Protein AF-A0A4Y9ZHH4-F1 (afdb_monomer_lite)

Foldseek 3Di:
DDDDPDDPDPPPFPDPPPLVVLQVVQDDPPVVLVVLLVVQFVQEAEADPLLCVLLVLVLLLVLDDPVNLVVLCVVLVVLVVQLLVLLVVCVVDVVCFVVSQVVNLVSVQVSLLVLLVVQQVVVVVDVSVFFHFQKGKAAWDFADVPVLVQEGNQHRDTARIFIFRQGHPPDPRGDPPNLVRYLQGTLAGEHETAYQCQDQAHPPDDPRRGGPQQSSRLLSFLSSLQGHPQFAWHKYWYYHNQKIWIWIQHQSHIYIHHIDGCNVPVSSVSSVSRSSRTPDSVSRGHDPQKDWDDQVLLCVAQVDNDTKMWGADFAPGRDWIKIFHHRWNHFDSDSYAWRKTKTWIFTCPPSYTDPAIKIKIKTWDKPLADAPQLVLVLQPDDALQAKHFDHKDFDWDADPNDIDGDWPCVSSVHDDDVPDITTTIIMTIIDDDFAQLVVDSDPVLNLQQVQSAVVVQVSCVVQVKHQLDDDSRQKTADPDCVVSVTGIHGDDSRLIDDDLQRFRFHFDWDRWDFDADPVRHGPDTDDIDTDGDTDSGGRDHDDRDDPDADDDWDKAKFFDDDDDDDDDDDDDDDDDDDDDDDDDDDDPDDDPPPPPDDARIAIEIEALALNRLLVQLVCQVPHPHQYEYEHQAQDRDDDDFWDWAWPVNVVSCVVSPLVVLCVVVVQDDKDQAWDFADWDWDPPDPVPTDTPDTDTDSTHTRGGHRRSSSVSSVVSRHPSYHYHYSWHFDDWDQDPVRGIDTDTD

Structure (mmCIF, N/CA/C/O backbone):
data_AF-A0A4Y9ZHH4-F1
#
_entry.id   AF-A0A4Y9ZHH4-F1
#
loop_
_atom_site.group_PDB
_atom_site.id
_atom_site.type_symbol
_atom_site.label_atom_id
_atom_site.label_alt_id
_atom_site.label_comp_id
_atom_site.label_asym_id
_atom_site.label_entity_id
_atom_site.label_seq_id
_atom_site.pdbx_PDB_ins_code
_atom_site.Cartn_x
_atom_site.Cartn_y
_atom_site.Cartn_z
_atom_site.occupancy
_atom_site.B_iso_or_equiv
_atom_site.auth_seq_id
_atom_site.auth_comp_id
_atom_site.auth_asym_id
_atom_site.auth_atom_id
_atom_site.pdbx_PDB_model_num
ATOM 1 N N . MET A 1 1 ? 32.909 37.718 -9.766 1.00 30.28 1 MET A N 1
ATOM 2 C CA . MET A 1 1 ? 33.034 36.657 -10.784 1.00 30.28 1 MET A CA 1
ATOM 3 C C . MET A 1 1 ? 32.295 35.449 -10.240 1.00 30.28 1 MET A C 1
ATOM 5 O O . MET A 1 1 ? 32.856 34.725 -9.433 1.00 30.28 1 MET A O 1
ATOM 9 N N . SER A 1 2 ? 31.000 35.364 -10.558 1.00 23.55 2 SER A N 1
ATOM 10 C CA . SER A 1 2 ? 30.135 34.226 -10.229 1.00 23.55 2 SER A CA 1
ATOM 11 C C . SER A 1 2 ? 30.261 33.208 -11.357 1.00 23.55 2 SER A C 1
ATOM 13 O O . SER A 1 2 ? 30.200 33.602 -12.522 1.00 23.55 2 SER A O 1
ATOM 15 N N . THR A 1 3 ? 30.477 31.942 -11.026 1.00 24.42 3 THR A N 1
ATOM 16 C CA . THR A 1 3 ? 30.508 30.823 -11.974 1.00 24.42 3 THR A CA 1
ATOM 17 C C . THR A 1 3 ? 29.400 29.851 -11.594 1.00 24.42 3 THR A C 1
ATOM 19 O O . THR A 1 3 ? 29.666 28.795 -11.025 1.00 24.42 3 THR A O 1
ATOM 22 N N . ASP A 1 4 ? 28.160 30.237 -11.882 1.00 25.50 4 ASP A N 1
ATOM 23 C CA . ASP A 1 4 ? 27.038 29.303 -11.927 1.00 25.50 4 ASP A CA 1
ATOM 24 C C . ASP A 1 4 ? 27.043 28.597 -13.294 1.00 25.50 4 ASP A C 1
ATOM 26 O O . ASP A 1 4 ? 27.224 29.261 -14.323 1.00 25.50 4 ASP A O 1
ATOM 30 N N . PRO A 1 5 ? 26.874 27.265 -13.352 1.00 24.97 5 PRO A N 1
ATOM 31 C CA . PRO A 1 5 ? 26.697 26.564 -14.616 1.00 24.97 5 PRO A CA 1
ATOM 32 C C . PRO A 1 5 ? 25.355 26.961 -15.261 1.00 24.97 5 PRO A C 1
ATOM 34 O O . PRO A 1 5 ? 24.383 27.245 -14.557 1.00 24.97 5 PRO A O 1
ATOM 37 N N . PRO A 1 6 ? 25.273 26.995 -16.603 1.00 24.03 6 PRO A N 1
ATOM 38 C CA . PRO A 1 6 ? 24.082 27.446 -17.305 1.00 24.03 6 PRO A CA 1
ATOM 39 C C . PRO A 1 6 ? 22.904 26.507 -17.031 1.00 24.03 6 PRO A C 1
ATOM 41 O O . PRO A 1 6 ? 22.976 25.301 -17.259 1.00 24.03 6 PRO A O 1
ATOM 44 N N . ASN A 1 7 ? 21.813 27.109 -16.562 1.00 26.72 7 ASN A N 1
ATOM 45 C CA . ASN A 1 7 ? 20.489 26.518 -16.431 1.00 26.72 7 ASN A CA 1
ATOM 46 C C . ASN A 1 7 ? 20.107 25.823 -17.759 1.00 26.72 7 ASN A C 1
ATOM 48 O O . ASN A 1 7 ? 19.982 26.520 -18.774 1.00 26.72 7 ASN A O 1
ATOM 52 N N . PRO A 1 8 ? 19.962 24.483 -17.817 1.00 26.03 8 PRO A N 1
ATOM 53 C CA . PRO A 1 8 ? 19.478 23.829 -19.020 1.00 26.03 8 PRO A CA 1
ATOM 54 C C . PRO A 1 8 ? 18.029 24.270 -19.203 1.00 26.03 8 PRO A C 1
ATOM 56 O O . PRO A 1 8 ? 17.171 23.993 -18.367 1.00 26.03 8 PRO A O 1
ATOM 59 N N . GLY A 1 9 ? 17.800 25.042 -20.266 1.00 25.14 9 GLY A N 1
ATOM 60 C CA . GLY A 1 9 ? 16.533 25.696 -20.547 1.00 25.14 9 GLY A CA 1
ATOM 61 C C . GLY A 1 9 ? 15.337 24.767 -20.371 1.00 25.14 9 GLY A C 1
ATOM 62 O O . GLY A 1 9 ? 15.388 23.576 -20.682 1.00 25.14 9 GLY A O 1
ATOM 63 N N . SER A 1 10 ? 14.246 25.357 -19.891 1.00 27.70 10 SER A N 1
ATOM 64 C CA . SER A 1 10 ? 12.903 24.796 -19.866 1.00 27.70 10 SER A CA 1
ATOM 65 C C . SER A 1 10 ? 12.442 24.442 -21.284 1.00 27.70 10 SER A C 1
ATOM 67 O O . SER A 1 10 ? 11.620 25.127 -21.889 1.00 27.70 10 SER 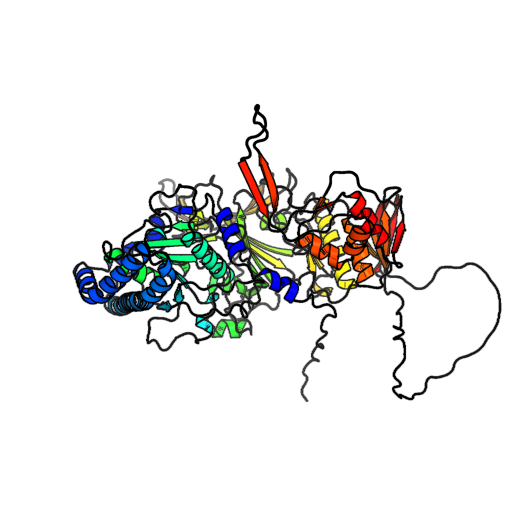A O 1
ATOM 69 N N . HIS A 1 11 ? 12.956 23.340 -21.824 1.00 26.84 11 HIS A N 1
ATOM 70 C CA . HIS A 1 11 ? 12.350 22.648 -22.946 1.00 26.84 11 HIS A CA 1
ATOM 71 C C . HIS A 1 11 ? 11.070 21.995 -22.431 1.00 26.84 11 HIS A C 1
ATOM 73 O O . HIS A 1 11 ? 11.051 20.860 -21.960 1.00 26.84 11 HIS A O 1
ATOM 79 N N . VAL A 1 12 ? 9.982 22.760 -22.490 1.00 25.83 12 VAL A N 1
ATOM 80 C CA . VAL A 1 12 ? 8.628 22.220 -22.430 1.00 25.83 12 VAL A CA 1
ATOM 81 C C . VAL A 1 12 ? 8.519 21.209 -23.572 1.00 25.83 12 VAL A C 1
ATOM 83 O O . VAL A 1 12 ? 8.657 21.582 -24.737 1.00 25.83 12 VAL A O 1
ATOM 86 N N . SER A 1 13 ? 8.329 19.928 -23.240 1.00 28.89 13 SER A N 1
ATOM 87 C CA . SER A 1 13 ? 8.028 18.894 -24.234 1.00 28.89 13 SER A CA 1
ATOM 88 C C . SER A 1 13 ? 6.865 19.381 -25.112 1.00 28.89 13 SER A C 1
ATOM 90 O O . SER A 1 13 ? 5.843 19.803 -24.562 1.00 28.89 13 SER A O 1
ATOM 92 N N . PRO A 1 14 ? 6.964 19.326 -26.454 1.00 27.44 14 PRO A N 1
ATOM 93 C CA . PRO A 1 14 ? 5.899 19.778 -27.351 1.00 27.44 14 PRO A CA 1
ATOM 94 C C . PRO A 1 14 ? 4.623 18.922 -27.259 1.00 27.44 14 PRO A C 1
ATOM 96 O O . PRO A 1 14 ? 3.661 19.166 -27.983 1.00 27.44 14 PRO A O 1
ATOM 99 N N . ARG A 1 15 ? 4.594 17.911 -26.383 1.00 40.09 15 ARG A N 1
ATOM 100 C CA . ARG A 1 15 ? 3.474 16.992 -26.201 1.00 40.09 15 ARG A CA 1
ATOM 101 C C . ARG A 1 15 ? 3.323 16.608 -24.728 1.00 40.09 15 ARG A C 1
ATOM 103 O O . ARG A 1 15 ? 3.425 15.436 -24.377 1.00 40.09 15 ARG A O 1
ATOM 110 N N . LYS A 1 16 ? 3.036 17.583 -23.854 1.00 29.62 16 LYS A N 1
ATOM 111 C CA . LYS A 1 16 ? 2.330 17.259 -22.604 1.00 29.62 16 LYS A CA 1
ATOM 112 C C . LYS A 1 16 ? 1.023 16.585 -23.016 1.00 29.62 16 LYS A C 1
ATOM 114 O O . LYS A 1 16 ? 0.115 17.256 -23.501 1.00 29.62 16 LYS A O 1
ATOM 119 N N . ILE A 1 17 ? 0.939 15.264 -22.857 1.00 30.27 17 ILE A N 1
ATOM 120 C CA . ILE A 1 17 ? -0.355 14.592 -22.742 1.00 30.27 17 ILE A CA 1
ATOM 121 C C . ILE A 1 17 ? -1.123 15.423 -21.722 1.00 30.27 17 ILE A C 1
ATOM 123 O O . ILE A 1 17 ? -0.616 15.656 -20.624 1.00 30.27 17 ILE A O 1
ATOM 127 N N . TYR A 1 18 ? -2.269 15.968 -22.136 1.00 30.02 18 TYR A N 1
ATOM 128 C CA . TYR A 1 18 ? -3.149 16.718 -21.254 1.00 30.02 18 TYR A CA 1
ATOM 129 C C . TYR A 1 18 ? -3.303 15.905 -19.972 1.00 30.02 18 TYR A C 1
ATOM 131 O O . TYR A 1 18 ? -3.883 14.821 -19.988 1.00 30.02 18 TYR A O 1
ATOM 139 N N . GLN A 1 19 ? -2.759 16.429 -18.876 1.00 32.31 19 GLN A N 1
ATOM 140 C CA . GLN A 1 19 ? -2.901 15.865 -17.537 1.00 32.31 19 GLN A CA 1
ATOM 141 C C . GLN A 1 19 ? -4.398 15.657 -17.216 1.00 32.31 19 GLN A C 1
ATOM 143 O O . GLN A 1 19 ? -4.768 14.641 -16.637 1.00 32.31 19 GLN A O 1
ATOM 148 N N . GLY A 1 20 ? -5.265 16.488 -17.815 1.00 27.55 20 GLY A N 1
ATOM 149 C CA . GLY A 1 20 ? -6.724 16.353 -17.854 1.00 27.55 20 GLY A CA 1
ATOM 150 C C . GLY A 1 20 ? -7.288 15.012 -18.358 1.00 27.55 20 GLY A C 1
ATOM 151 O O . GLY A 1 20 ? -8.354 14.598 -17.915 1.00 27.55 20 GLY A O 1
ATOM 152 N N . ALA A 1 21 ? -6.599 14.283 -19.246 1.00 28.25 21 ALA A N 1
ATOM 153 C CA . ALA A 1 21 ? -7.062 12.967 -19.713 1.00 28.25 21 ALA A CA 1
ATOM 154 C C . ALA A 1 21 ? -6.815 11.846 -18.681 1.00 28.25 21 ALA A C 1
ATOM 156 O O . ALA A 1 21 ? -7.507 10.830 -18.703 1.00 28.25 21 ALA A O 1
ATOM 157 N N . LEU A 1 22 ? -5.853 12.040 -17.769 1.00 32.28 22 LEU A N 1
ATOM 158 C CA . LEU A 1 22 ? -5.607 11.167 -16.615 1.00 32.28 22 LEU A CA 1
ATOM 159 C C . LEU A 1 22 ? -6.362 11.644 -15.359 1.00 32.28 22 LEU A C 1
ATOM 161 O O . LEU A 1 22 ? -6.731 10.818 -14.532 1.00 32.28 22 LEU A O 1
ATOM 165 N N . GLU A 1 23 ? -6.646 12.942 -15.235 1.00 30.28 23 GLU A N 1
ATOM 166 C CA . GLU A 1 23 ? -7.457 13.527 -14.152 1.00 30.28 23 GLU A CA 1
ATOM 167 C C . GLU A 1 23 ? -8.949 13.166 -14.273 1.00 30.28 23 GLU A C 1
ATOM 169 O O . GLU A 1 23 ? -9.602 12.905 -13.265 1.00 30.28 23 GLU A O 1
ATOM 174 N N . ASN A 1 24 ? -9.478 13.008 -15.494 1.00 29.25 24 ASN A N 1
ATOM 175 C CA . ASN A 1 24 ? -10.850 12.524 -15.719 1.00 29.25 24 ASN A CA 1
ATOM 176 C C . ASN A 1 24 ? -11.088 11.061 -15.280 1.00 29.25 24 ASN A C 1
ATOM 178 O O . ASN A 1 24 ? -12.217 10.582 -15.349 1.00 29.25 24 ASN A O 1
ATOM 182 N N . LEU A 1 25 ? -10.054 10.340 -14.823 1.00 36.47 25 LEU A N 1
ATOM 183 C CA . LEU A 1 25 ? -10.167 8.969 -14.309 1.00 36.47 25 LEU A CA 1
ATOM 184 C C . LEU A 1 25 ? -10.490 8.900 -12.805 1.00 36.47 25 LEU A C 1
ATOM 186 O O . LEU A 1 25 ? -10.762 7.805 -12.313 1.00 36.47 25 LEU A O 1
ATOM 190 N N . SER A 1 26 ? -10.452 10.015 -12.059 1.00 41.28 26 SER A N 1
ATOM 191 C CA . SER A 1 26 ? -10.557 9.991 -10.587 1.00 41.28 26 SER A CA 1
ATOM 192 C C . SER A 1 26 ? -11.867 10.518 -9.996 1.00 41.28 26 SER A C 1
ATOM 194 O O . SER A 1 26 ? -11.966 10.632 -8.773 1.00 41.28 26 SER A O 1
ATOM 196 N N . SER A 1 27 ? -12.876 10.830 -10.813 1.00 38.75 27 SER A N 1
ATOM 197 C CA . SER A 1 27 ? -14.091 11.509 -10.336 1.00 38.75 27 SER A CA 1
ATOM 198 C C . SER A 1 27 ? -15.207 10.587 -9.829 1.00 38.75 27 SER A C 1
ATOM 200 O O . SER A 1 27 ? -16.085 11.071 -9.118 1.00 38.75 27 SER A O 1
ATOM 202 N N . ASP A 1 28 ? -15.181 9.276 -10.109 1.00 48.75 28 ASP A N 1
ATOM 203 C CA . ASP A 1 28 ? -16.240 8.360 -9.654 1.00 48.75 28 ASP A CA 1
ATOM 204 C C . ASP A 1 28 ? -15.792 7.468 -8.481 1.00 48.75 28 ASP A C 1
ATOM 206 O O . ASP A 1 28 ? -15.340 6.326 -8.630 1.00 48.75 28 ASP A O 1
ATOM 210 N N . HIS A 1 29 ? -15.910 8.003 -7.264 1.00 56.22 29 HIS A N 1
ATOM 211 C CA . HIS A 1 29 ? -15.656 7.254 -6.027 1.00 56.22 29 HIS A CA 1
ATOM 212 C C . HIS A 1 29 ? -16.572 6.031 -5.868 1.00 56.22 29 HIS A C 1
ATOM 214 O O . HIS A 1 29 ? -16.161 5.036 -5.264 1.00 56.22 29 HIS A O 1
ATOM 220 N N . ASN A 1 30 ? -17.781 6.057 -6.434 1.00 52.09 30 ASN A N 1
ATOM 221 C CA . ASN A 1 30 ? -18.736 4.960 -6.292 1.00 52.09 30 ASN A CA 1
ATOM 222 C C . ASN A 1 30 ? -18.316 3.745 -7.128 1.00 52.09 30 ASN A C 1
ATOM 224 O O . ASN A 1 30 ? -18.368 2.615 -6.631 1.00 52.09 30 ASN A O 1
ATOM 228 N N . ALA A 1 31 ? -17.804 3.967 -8.342 1.00 52.53 31 ALA A N 1
ATOM 229 C CA . ALA A 1 31 ? -17.237 2.905 -9.175 1.00 52.53 31 ALA A CA 1
ATOM 230 C C . ALA A 1 31 ? -16.060 2.190 -8.479 1.00 52.53 31 ALA A C 1
ATOM 232 O O . ALA A 1 31 ? -15.993 0.956 -8.461 1.00 52.53 31 ALA A O 1
ATOM 233 N N . ASN A 1 32 ? -15.179 2.950 -7.816 1.00 63.38 32 ASN A N 1
ATOM 234 C CA . ASN A 1 32 ? -14.048 2.400 -7.060 1.00 63.38 32 ASN A CA 1
ATOM 235 C C . ASN A 1 32 ? -14.492 1.537 -5.868 1.00 63.38 32 ASN A C 1
ATOM 237 O O . ASN A 1 32 ? -13.944 0.454 -5.651 1.00 63.38 32 ASN A O 1
ATOM 241 N N . ARG A 1 33 ? -15.505 1.976 -5.110 1.00 74.38 33 ARG A N 1
ATOM 242 C CA . ARG A 1 33 ? -16.043 1.209 -3.973 1.00 74.38 33 ARG A CA 1
ATOM 243 C C . ARG A 1 33 ? -16.754 -0.066 -4.420 1.00 74.38 33 ARG A C 1
ATOM 245 O O . ARG A 1 33 ? -16.603 -1.095 -3.765 1.00 74.38 33 ARG A O 1
ATOM 252 N N . SER A 1 34 ? -17.461 -0.039 -5.550 1.00 69.62 34 SER A N 1
ATOM 253 C CA . SER A 1 34 ? -18.066 -1.247 -6.129 1.00 69.62 34 SER A CA 1
ATOM 254 C C . SER A 1 34 ? -17.007 -2.289 -6.494 1.00 69.62 34 SER A C 1
ATOM 256 O O . SER A 1 34 ? -17.155 -3.465 -6.164 1.00 69.62 34 SER A O 1
ATOM 258 N N . PHE A 1 35 ? -15.907 -1.865 -7.123 1.00 71.12 35 PHE A N 1
ATOM 259 C CA . PHE A 1 35 ? -14.796 -2.761 -7.446 1.00 71.12 35 PHE A CA 1
ATOM 260 C C . PHE A 1 35 ? -14.138 -3.329 -6.182 1.00 71.12 35 PHE A C 1
ATOM 262 O O . PHE A 1 35 ? -13.967 -4.543 -6.060 1.00 71.12 35 PHE A O 1
ATOM 269 N N . LEU A 1 36 ? -13.852 -2.471 -5.199 1.00 76.75 36 LEU A N 1
ATOM 270 C CA . LEU A 1 36 ? -13.248 -2.878 -3.932 1.00 76.75 36 LEU A CA 1
ATOM 271 C C . LEU A 1 36 ? -14.125 -3.883 -3.170 1.00 76.75 36 LEU A C 1
ATOM 273 O O . LEU A 1 36 ? -13.617 -4.852 -2.609 1.00 76.75 36 LEU A O 1
ATOM 277 N N . LYS A 1 37 ? -15.450 -3.704 -3.199 1.00 81.94 37 LYS A N 1
ATOM 278 C CA . LYS A 1 37 ? -16.419 -4.646 -2.623 1.00 81.94 37 LYS A CA 1
ATOM 279 C C . LYS A 1 37 ? -16.293 -6.041 -3.240 1.00 81.94 37 LYS A C 1
ATOM 281 O O . LYS A 1 37 ? -16.296 -7.028 -2.507 1.00 81.94 37 LYS A O 1
ATOM 286 N N . CYS A 1 38 ? -16.130 -6.131 -4.561 1.00 77.62 38 CYS A N 1
ATOM 287 C CA . CYS A 1 38 ? -15.872 -7.399 -5.244 1.00 77.62 38 CYS A CA 1
ATOM 288 C C . CYS A 1 38 ? -14.513 -7.995 -4.852 1.00 77.62 38 CYS A C 1
ATOM 290 O O . CYS A 1 38 ? -14.433 -9.188 -4.568 1.00 77.62 38 CYS A O 1
ATOM 292 N N . GLU A 1 39 ? -13.452 -7.185 -4.790 1.00 80.31 39 GLU A N 1
ATOM 293 C CA . GLU A 1 39 ? -12.111 -7.667 -4.436 1.00 80.31 39 GLU A CA 1
ATOM 294 C C . GLU A 1 39 ? -12.013 -8.217 -3.006 1.00 80.31 39 GLU A C 1
ATOM 296 O O . GLU A 1 39 ? -11.216 -9.132 -2.763 1.00 80.31 39 GLU A O 1
ATOM 301 N N . LEU A 1 40 ? -12.804 -7.661 -2.083 1.00 85.31 40 LEU A N 1
ATOM 302 C CA . LEU A 1 40 ? -12.892 -8.062 -0.676 1.00 85.31 40 LEU A CA 1
ATOM 303 C C . LEU A 1 40 ? -13.748 -9.311 -0.439 1.00 85.31 40 LEU A C 1
ATOM 305 O O . LEU A 1 40 ? -13.689 -9.884 0.651 1.00 85.31 40 LEU A O 1
ATOM 309 N N . SER A 1 41 ? -14.528 -9.751 -1.428 1.00 85.44 41 SER A N 1
ATOM 310 C CA . SER A 1 41 ? -15.342 -10.959 -1.299 1.00 85.44 41 SER A CA 1
ATOM 311 C C . SER A 1 41 ? -14.462 -12.167 -0.946 1.00 85.44 41 SER A C 1
ATOM 313 O O . SER A 1 41 ? -13.444 -12.429 -1.590 1.00 85.44 41 SER A O 1
ATOM 315 N N . GLY A 1 42 ? -14.820 -12.872 0.132 1.00 86.31 42 GLY A N 1
ATOM 316 C CA . GLY A 1 42 ? -14.047 -14.002 0.661 1.00 86.31 42 GLY A CA 1
ATOM 317 C C . GLY A 1 42 ? -12.725 -13.636 1.352 1.00 86.31 42 GLY A C 1
ATOM 318 O O . GLY A 1 42 ? -11.947 -14.534 1.663 1.00 86.31 42 GLY A O 1
ATOM 319 N N . LYS A 1 43 ? -12.450 -12.346 1.597 1.00 90.75 43 LYS A N 1
ATOM 320 C CA . LYS A 1 43 ? -11.204 -11.853 2.220 1.00 90.75 43 LYS A CA 1
ATOM 321 C C . LYS A 1 43 ? -11.435 -11.003 3.472 1.00 90.75 43 LYS A C 1
ATOM 323 O O . LYS A 1 43 ? -10.535 -10.283 3.904 1.00 90.75 43 LYS A O 1
ATOM 328 N N . VAL A 1 44 ? -12.628 -11.070 4.055 1.00 94.06 44 VAL A N 1
ATOM 329 C CA . VAL A 1 44 ? -12.939 -10.414 5.330 1.00 94.06 44 VAL A CA 1
ATOM 330 C C . VAL A 1 44 ? -13.095 -11.480 6.405 1.00 94.06 44 VAL A C 1
ATOM 332 O O . VAL A 1 44 ? -13.948 -12.359 6.299 1.00 94.06 44 VAL A O 1
ATOM 335 N N . LEU A 1 45 ? -12.249 -11.403 7.428 1.00 93.69 45 LEU A N 1
ATOM 336 C CA . LEU A 1 45 ? -12.335 -12.213 8.635 1.00 93.69 45 LEU A CA 1
ATOM 337 C C . LEU A 1 45 ? -13.015 -11.384 9.720 1.00 93.69 45 LEU A C 1
ATOM 339 O O . LEU A 1 45 ? -12.605 -10.259 10.001 1.00 93.69 45 LEU A O 1
ATOM 343 N N . TYR A 1 46 ? -14.065 -11.942 10.306 1.00 94.62 46 TYR A N 1
ATOM 344 C CA . TYR A 1 46 ? -14.839 -11.312 11.369 1.00 94.62 46 TYR A CA 1
ATOM 345 C C . TYR A 1 46 ? -14.534 -11.978 12.705 1.00 94.62 46 TYR A C 1
ATOM 347 O O . TYR A 1 46 ? -14.207 -13.163 12.740 1.00 94.62 46 TYR A O 1
ATOM 355 N N . ASP A 1 47 ? -14.749 -11.233 13.787 1.00 94.69 47 ASP A N 1
ATOM 356 C CA . ASP A 1 47 ? -14.756 -11.755 15.151 1.00 94.69 47 ASP A CA 1
ATOM 357 C C . ASP A 1 47 ? -13.393 -12.335 15.606 1.00 94.69 47 ASP A C 1
ATOM 359 O O . ASP A 1 47 ? -13.337 -13.256 16.421 1.00 94.69 47 ASP A O 1
ATOM 363 N N . ASP A 1 48 ? -12.275 -11.777 15.118 1.00 94.75 48 ASP A N 1
ATOM 364 C CA . ASP A 1 48 ? -10.921 -12.236 15.459 1.00 94.75 48 ASP A CA 1
ATOM 365 C C . ASP A 1 48 ? -10.291 -11.420 16.605 1.00 94.75 48 ASP A C 1
ATOM 367 O O . ASP A 1 48 ? -9.857 -10.273 16.452 1.00 94.75 48 ASP A O 1
ATOM 371 N N . GLY A 1 49 ? -10.200 -12.034 17.788 1.00 94.06 49 GLY A N 1
ATOM 372 C CA . GLY A 1 49 ? -9.598 -11.425 18.979 1.00 94.06 49 GLY A CA 1
ATOM 373 C C . GLY A 1 49 ? -8.090 -11.146 18.870 1.00 94.06 49 GLY A C 1
ATOM 374 O O . GLY A 1 49 ? -7.549 -10.380 19.675 1.00 94.06 49 GLY A O 1
ATOM 375 N N . GLN A 1 50 ? -7.385 -11.705 17.879 1.00 93.38 50 GLN A N 1
ATOM 376 C CA . GLN A 1 50 ? -5.965 -11.417 17.656 1.00 93.38 50 GLN A CA 1
ATOM 377 C C . GLN A 1 50 ? -5.720 -9.955 17.285 1.00 93.38 50 GLN A C 1
ATOM 379 O O . GLN A 1 50 ? -4.640 -9.443 17.582 1.00 93.38 50 GLN A O 1
ATOM 384 N N . VAL A 1 51 ? -6.724 -9.246 16.752 1.00 96.44 51 VAL A N 1
ATOM 385 C CA . VAL A 1 51 ? -6.658 -7.794 16.520 1.00 96.44 51 VAL A CA 1
ATOM 386 C C . VAL A 1 51 ? -6.334 -7.047 17.820 1.00 96.44 51 VAL A C 1
ATOM 388 O O . VAL A 1 51 ? -5.412 -6.229 17.862 1.00 96.44 51 VAL A O 1
ATOM 391 N N . PHE A 1 52 ? -7.014 -7.375 18.921 1.00 96.88 52 PHE A N 1
ATOM 392 C CA . PHE A 1 52 ? -6.752 -6.760 20.225 1.00 96.88 52 PHE A CA 1
ATOM 393 C C . PHE A 1 52 ? -5.377 -7.135 20.780 1.00 96.88 52 PHE A C 1
ATOM 395 O O . PHE A 1 52 ? -4.671 -6.285 21.326 1.00 96.88 52 PHE A O 1
ATOM 402 N N . THR A 1 53 ? -4.955 -8.385 20.591 1.00 93.38 53 THR A N 1
ATOM 403 C CA . THR A 1 53 ? -3.621 -8.858 20.988 1.00 93.38 53 THR A CA 1
ATOM 404 C C . THR A 1 53 ? -2.511 -8.152 20.203 1.00 93.38 53 THR A C 1
ATOM 406 O O . THR A 1 53 ? -1.492 -7.755 20.781 1.00 93.38 53 THR A O 1
ATOM 409 N N . ARG A 1 54 ? -2.704 -7.940 18.893 1.00 92.56 54 ARG A N 1
ATOM 410 C CA . ARG A 1 54 ? -1.781 -7.220 18.003 1.00 92.56 54 ARG A CA 1
ATOM 411 C C . ARG A 1 54 ? -1.553 -5.794 18.476 1.00 92.56 54 ARG A C 1
ATOM 413 O O . ARG A 1 54 ? -0.405 -5.352 18.510 1.00 92.56 54 ARG A O 1
ATOM 420 N N . LEU A 1 55 ? -2.636 -5.138 18.876 1.00 95.69 55 LEU A N 1
ATOM 421 C CA . LEU A 1 55 ? -2.661 -3.776 19.393 1.00 95.69 55 LEU A CA 1
ATOM 422 C C . LEU A 1 55 ? -2.395 -3.714 20.905 1.00 95.69 55 LEU A C 1
ATOM 424 O O . LEU A 1 55 ? -2.454 -2.651 21.493 1.00 95.69 55 LEU A O 1
ATOM 428 N N . LYS A 1 56 ? -2.065 -4.831 21.568 1.00 95.25 56 LYS A N 1
ATOM 429 C CA . LYS A 1 56 ? -1.746 -4.874 23.009 1.00 95.25 56 LYS A CA 1
ATOM 430 C C . LYS A 1 56 ? -2.864 -4.334 23.915 1.00 95.25 56 LYS A C 1
ATOM 432 O O . LYS A 1 56 ? -2.594 -3.988 25.062 1.00 95.25 56 LYS A O 1
ATOM 437 N N . VAL A 1 57 ? -4.117 -4.329 23.458 1.00 96.56 57 VAL A N 1
ATOM 438 C CA . VAL A 1 57 ? -5.280 -3.834 24.219 1.00 96.56 57 VAL A CA 1
ATOM 439 C C . VAL A 1 57 ? -5.379 -4.456 25.623 1.00 96.56 57 VAL A C 1
ATOM 441 O O . VAL A 1 57 ? -5.594 -3.695 26.567 1.00 96.56 57 VAL A O 1
ATOM 444 N N . PRO A 1 58 ? -5.127 -5.770 25.839 1.00 95.25 58 PRO A N 1
ATOM 445 C CA . PRO A 1 58 ? -5.140 -6.348 27.186 1.00 95.25 58 PRO A CA 1
ATOM 446 C C . PRO A 1 58 ? -4.152 -5.697 28.167 1.00 95.25 58 PRO A C 1
ATOM 448 O O . PRO A 1 58 ? -4.469 -5.550 29.345 1.00 95.25 58 PRO A O 1
ATOM 451 N N . ALA A 1 59 ? -2.979 -5.259 27.694 1.00 92.44 59 ALA A N 1
ATOM 452 C CA . ALA A 1 59 ? -1.997 -4.581 28.541 1.00 92.44 59 ALA A CA 1
ATOM 453 C C . ALA A 1 59 ? -2.499 -3.201 28.992 1.00 92.44 59 ALA A C 1
ATOM 455 O O . ALA A 1 59 ? -2.317 -2.832 30.147 1.00 92.44 59 ALA A O 1
ATOM 456 N N . TYR A 1 60 ? -3.188 -2.464 28.114 1.00 92.75 60 TYR A N 1
ATOM 457 C CA . TYR A 1 60 ? -3.819 -1.190 28.473 1.00 92.75 60 TYR A CA 1
ATOM 458 C C . TYR A 1 60 ? -5.023 -1.402 29.400 1.00 92.75 60 TYR A C 1
ATOM 460 O O . TYR A 1 60 ? -5.184 -0.665 30.372 1.00 92.75 60 TYR A O 1
ATOM 468 N N . ALA A 1 61 ? -5.827 -2.442 29.171 1.00 93.31 61 ALA A N 1
ATOM 469 C CA . ALA A 1 61 ? -6.954 -2.790 30.037 1.00 93.31 61 ALA A CA 1
ATOM 470 C C . ALA A 1 61 ? -6.514 -3.143 31.469 1.00 93.31 61 ALA A C 1
ATOM 472 O O . ALA A 1 61 ? -7.216 -2.814 32.423 1.00 93.31 61 ALA A O 1
ATOM 473 N N . ALA A 1 62 ? -5.338 -3.758 31.632 1.00 91.06 62 ALA A N 1
ATOM 474 C CA . ALA A 1 62 ? -4.763 -4.084 32.937 1.00 91.06 62 ALA A CA 1
ATOM 475 C C . ALA A 1 62 ? -4.353 -2.847 33.762 1.00 91.06 62 ALA A C 1
ATOM 477 O O . ALA A 1 62 ? -4.175 -2.958 34.970 1.00 91.06 62 ALA A O 1
ATOM 478 N N . THR A 1 63 ? -4.231 -1.671 33.134 1.00 87.56 63 THR A N 1
ATOM 479 C CA 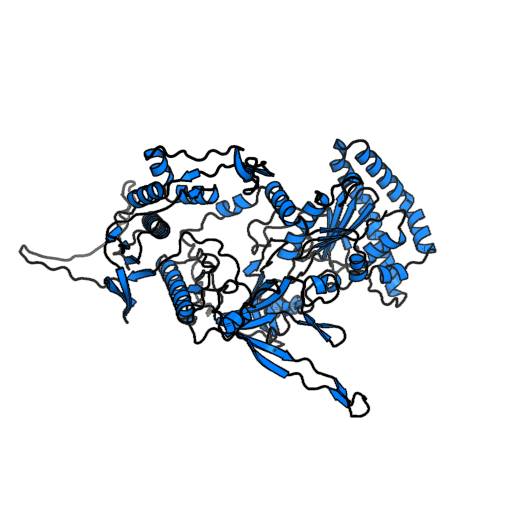. THR A 1 63 ? -3.951 -0.401 33.833 1.00 87.56 63 THR A CA 1
ATOM 480 C C . THR A 1 63 ? -5.208 0.295 34.364 1.00 87.56 63 THR A C 1
ATOM 482 O O . THR A 1 63 ? -5.107 1.350 34.984 1.00 87.56 63 THR A O 1
ATOM 485 N N . LEU A 1 64 ? -6.391 -0.264 34.092 1.00 90.25 64 LEU A N 1
ATOM 486 C CA . LEU A 1 64 ? -7.685 0.284 34.488 1.00 90.25 64 LEU A CA 1
ATOM 487 C C . LEU A 1 64 ? -8.244 -0.507 35.676 1.00 90.25 64 LEU A C 1
ATOM 489 O O . LEU A 1 64 ? -8.502 -1.710 35.558 1.00 90.25 64 LEU A O 1
ATOM 493 N N . ASP A 1 65 ? -8.475 0.174 36.795 1.00 88.81 65 ASP A N 1
ATOM 494 C CA . ASP A 1 65 ? -9.267 -0.363 37.901 1.00 88.81 65 ASP A CA 1
ATOM 495 C C . ASP A 1 65 ? -10.761 -0.049 37.724 1.00 88.81 65 ASP A C 1
ATOM 497 O O . ASP A 1 65 ? -11.164 0.773 36.895 1.00 88.81 65 ASP A O 1
ATOM 501 N N . ASP A 1 66 ? -11.599 -0.754 38.482 1.00 91.56 66 ASP A N 1
ATOM 502 C CA . ASP A 1 66 ? -13.051 -0.635 38.348 1.00 91.56 66 ASP A CA 1
ATOM 503 C C . ASP A 1 66 ? -13.559 0.722 38.861 1.00 91.56 66 ASP A C 1
ATOM 505 O O . ASP A 1 66 ? -14.550 1.236 38.349 1.00 91.56 66 ASP A O 1
ATOM 509 N N . ALA A 1 67 ? -12.852 1.348 39.811 1.00 92.06 67 ALA A N 1
ATOM 510 C CA . ALA A 1 67 ? -13.202 2.670 40.326 1.00 92.06 67 ALA A CA 1
ATOM 511 C C . ALA A 1 67 ? -13.048 3.753 39.248 1.00 92.06 67 ALA A C 1
ATOM 513 O O . ALA A 1 67 ? -13.935 4.588 39.082 1.00 92.06 67 ALA A O 1
ATOM 514 N N . TYR A 1 68 ? -11.968 3.709 38.466 1.00 91.12 68 TYR A N 1
ATOM 515 C CA . TYR A 1 68 ? -11.760 4.593 37.324 1.00 91.12 68 TYR A CA 1
ATOM 516 C C . TYR A 1 68 ? -12.861 4.417 36.277 1.00 91.12 68 TYR A C 1
ATOM 518 O O . TYR A 1 68 ? -13.405 5.402 35.784 1.00 91.12 68 TYR A O 1
ATOM 526 N N . VAL A 1 69 ? -13.218 3.169 35.956 1.00 93.69 69 VAL A N 1
ATOM 527 C CA . VAL A 1 69 ? -14.267 2.867 34.969 1.00 93.69 69 VAL A CA 1
ATOM 528 C C . VAL A 1 69 ? -15.632 3.388 35.433 1.00 93.69 69 VAL A C 1
ATOM 530 O O . VAL A 1 69 ? -16.354 3.980 34.631 1.00 93.69 69 VAL A O 1
ATOM 533 N N . ILE A 1 70 ? -15.969 3.221 36.716 1.00 94.62 70 ILE A N 1
ATOM 534 C CA . ILE A 1 70 ? -17.210 3.746 37.308 1.00 94.62 70 ILE A CA 1
ATOM 535 C C . ILE A 1 70 ? -17.228 5.276 37.251 1.00 94.62 70 ILE A C 1
ATOM 537 O O . ILE A 1 70 ? -18.189 5.848 36.740 1.00 94.62 70 ILE A O 1
ATOM 541 N N . ASN A 1 71 ? -16.155 5.936 37.694 1.00 94.50 71 ASN A N 1
ATOM 542 C CA . ASN A 1 71 ? -16.067 7.398 37.675 1.00 94.50 71 ASN A CA 1
ATOM 543 C C . ASN A 1 71 ? -16.180 7.948 36.248 1.00 94.50 71 ASN A C 1
ATOM 545 O O . ASN A 1 71 ? -16.945 8.877 36.005 1.00 94.50 71 ASN A O 1
ATOM 549 N N . PHE A 1 72 ? -15.486 7.335 35.284 1.00 94.94 72 PHE A N 1
ATOM 550 C CA . PHE A 1 72 ? -15.598 7.704 33.874 1.00 94.94 72 PHE A CA 1
ATOM 551 C C . PHE A 1 72 ? -17.046 7.587 33.373 1.00 94.94 72 PHE A C 1
ATOM 553 O O . PHE A 1 72 ? -17.543 8.491 32.700 1.00 94.94 72 PHE A O 1
ATOM 560 N N . ALA A 1 73 ? -17.744 6.500 33.719 1.00 94.44 73 ALA A N 1
ATOM 561 C CA . ALA A 1 73 ? -19.134 6.284 33.321 1.00 94.44 73 ALA A CA 1
ATOM 562 C C . ALA A 1 73 ? -20.091 7.330 33.920 1.00 94.44 73 ALA A C 1
ATOM 564 O O . ALA A 1 73 ? -21.040 7.752 33.256 1.00 94.44 73 ALA A O 1
ATOM 565 N N . GLU A 1 74 ? -19.852 7.758 35.161 1.00 94.75 74 GLU A N 1
ATOM 566 C CA . GLU A 1 74 ? -20.639 8.802 35.821 1.00 94.75 74 GLU A CA 1
ATOM 567 C C . GLU A 1 74 ? -20.364 10.185 35.227 1.00 94.75 74 GLU A C 1
ATOM 569 O O . GLU A 1 74 ? -21.301 10.901 34.866 1.00 94.75 74 GLU A O 1
ATOM 574 N N . GLU A 1 75 ? -19.092 10.541 35.058 1.00 94.81 75 GLU A N 1
ATOM 575 C CA . GLU A 1 75 ? -18.665 11.837 34.534 1.00 94.81 75 GLU A CA 1
ATOM 576 C C . GLU A 1 75 ? -19.017 12.053 33.057 1.00 94.81 75 GLU A C 1
ATOM 578 O O . GLU A 1 75 ? -19.164 13.201 32.625 1.00 94.81 75 GLU A O 1
ATOM 583 N N . ARG A 1 76 ? -19.131 10.971 32.274 1.00 96.12 76 ARG A N 1
ATOM 584 C CA . ARG A 1 76 ? -19.496 10.994 30.846 1.00 96.12 76 ARG A CA 1
ATOM 585 C C . ARG A 1 76 ? -20.955 10.624 30.579 1.00 96.12 76 ARG A C 1
ATOM 587 O O . ARG A 1 76 ? -21.330 10.360 29.436 1.00 96.12 76 ARG A O 1
ATOM 594 N N . ARG A 1 77 ? -21.810 10.625 31.610 1.00 95.94 77 ARG A N 1
ATOM 595 C CA . ARG A 1 77 ? -23.248 10.343 31.458 1.00 95.94 77 ARG A CA 1
ATOM 596 C C . ARG A 1 77 ? -23.919 11.294 30.461 1.00 95.94 77 ARG A C 1
ATOM 598 O O . ARG A 1 77 ? -24.726 10.848 29.657 1.00 95.94 77 ARG A O 1
ATOM 605 N N . GLY A 1 78 ? -23.553 12.578 30.474 1.00 96.75 78 GLY A N 1
ATOM 606 C CA . GLY A 1 78 ? -24.108 13.570 29.548 1.00 96.75 78 GLY A CA 1
ATOM 607 C C . GLY A 1 78 ? -23.808 13.250 28.080 1.00 96.75 78 GLY A C 1
ATOM 608 O O . GLY A 1 78 ? -24.709 13.289 27.238 1.00 96.75 78 GLY A O 1
ATOM 609 N N . GLU A 1 79 ? -22.563 12.881 27.767 1.00 97.62 79 GLU A N 1
ATOM 610 C CA . GLU A 1 79 ? -22.170 12.452 26.422 1.00 97.62 79 GLU A CA 1
ATOM 611 C C . GLU A 1 79 ? -22.830 11.123 26.037 1.00 97.62 79 GLU A C 1
ATOM 613 O O . GLU A 1 79 ? -23.296 10.992 24.905 1.00 97.62 79 GLU A O 1
ATOM 618 N N . ARG A 1 80 ? -22.932 10.166 26.972 1.00 97.12 80 ARG A N 1
ATOM 619 C CA . ARG A 1 80 ? -23.639 8.891 26.770 1.00 97.12 80 ARG A CA 1
ATOM 620 C C . ARG A 1 80 ? -25.100 9.106 26.389 1.00 97.12 80 ARG A C 1
ATOM 622 O O . ARG A 1 80 ? -25.544 8.571 25.375 1.00 97.12 80 ARG A O 1
ATOM 629 N N . ASP A 1 81 ? -25.830 9.887 27.179 1.00 97.81 81 ASP A N 1
ATOM 630 C CA . ASP A 1 81 ? -27.257 10.137 26.967 1.00 97.81 81 ASP A CA 1
ATOM 631 C C . ASP A 1 81 ? -27.485 10.884 25.645 1.00 97.81 81 ASP A C 1
ATOM 633 O O . ASP A 1 81 ? -28.388 10.545 24.877 1.00 97.81 81 ASP A O 1
ATOM 637 N N . SER A 1 82 ? -26.616 11.851 25.329 1.00 98.06 82 SER A N 1
ATOM 638 C CA . SER A 1 82 ? -26.663 12.586 24.059 1.00 98.06 82 SER A CA 1
ATOM 639 C C . SER A 1 82 ? -26.434 11.663 22.860 1.00 98.06 82 SER A C 1
ATOM 641 O O . SER A 1 82 ? -27.209 11.693 21.904 1.00 98.06 82 SER A O 1
ATOM 643 N N . LEU A 1 83 ? -25.414 10.799 22.918 1.00 97.75 83 LEU A N 1
ATOM 644 C CA . LEU A 1 83 ? -25.149 9.812 21.871 1.00 97.75 83 LEU A CA 1
ATOM 645 C C . LEU A 1 83 ? -26.318 8.833 21.722 1.00 97.75 83 LEU A C 1
ATOM 647 O O . LEU A 1 83 ? -26.738 8.579 20.597 1.00 97.75 83 LEU A O 1
ATOM 651 N N . GLN A 1 84 ? -26.907 8.350 22.819 1.00 97.88 84 GLN A N 1
ATOM 652 C CA . GLN A 1 84 ? -28.058 7.444 22.759 1.00 97.88 84 GLN A CA 1
ATOM 653 C C . GLN A 1 84 ? -29.262 8.080 22.047 1.00 97.88 84 GLN A C 1
ATOM 655 O O . GLN A 1 84 ? -29.887 7.433 21.210 1.00 97.88 84 GLN A O 1
ATOM 660 N N . ILE A 1 85 ? -29.556 9.359 22.305 1.00 97.88 85 ILE A N 1
ATOM 661 C CA . ILE A 1 85 ? -30.633 10.089 21.613 1.00 97.88 85 ILE A CA 1
ATOM 662 C C . ILE A 1 85 ? -30.380 10.151 20.098 1.00 97.88 85 ILE A C 1
ATOM 664 O O . ILE A 1 85 ? -31.315 10.008 19.302 1.00 97.88 85 ILE A O 1
ATOM 668 N N . LEU A 1 86 ? -29.129 10.369 19.684 1.00 98.00 86 LEU A N 1
ATOM 669 C CA . LEU A 1 86 ? -28.750 10.418 18.270 1.00 98.00 86 LEU A CA 1
ATOM 670 C C . LEU A 1 86 ? -28.888 9.048 17.599 1.00 98.00 86 LEU A C 1
ATOM 672 O O . LEU A 1 86 ? -29.441 8.974 16.498 1.00 98.00 86 LEU A O 1
ATOM 676 N N . VAL A 1 87 ? -28.450 7.985 18.281 1.00 97.62 87 VAL A N 1
ATOM 677 C CA . VAL A 1 87 ? -28.575 6.595 17.819 1.00 97.62 87 VAL A CA 1
ATOM 678 C C . VAL A 1 87 ? -30.046 6.212 17.660 1.00 97.62 87 VAL A C 1
ATOM 680 O O . VAL A 1 87 ? -30.462 5.828 16.567 1.00 97.62 87 VAL A O 1
ATOM 683 N N . ASP A 1 88 ? -30.870 6.429 18.688 1.00 97.12 88 ASP A N 1
ATOM 684 C CA . ASP A 1 88 ? -32.312 6.161 18.643 1.00 97.12 88 ASP A CA 1
ATOM 685 C C . ASP A 1 88 ? -32.994 6.908 17.486 1.00 97.12 88 ASP A C 1
ATOM 687 O O . ASP A 1 88 ? -33.892 6.384 16.820 1.00 97.12 88 ASP A O 1
ATOM 691 N N . GLY A 1 89 ? -32.582 8.155 17.243 1.00 96.38 89 GLY A N 1
ATOM 692 C CA . GLY A 1 89 ? -33.079 8.965 16.136 1.00 96.38 89 GLY A CA 1
ATOM 693 C C . GLY A 1 89 ? -32.701 8.399 14.765 1.00 96.38 89 GLY A C 1
ATOM 694 O O . GLY A 1 89 ? -33.545 8.368 13.867 1.00 96.38 89 GLY A O 1
ATOM 695 N N . ALA A 1 90 ? -31.460 7.940 14.602 1.00 96.19 90 ALA A N 1
ATOM 696 C CA . ALA A 1 90 ? -30.945 7.368 13.358 1.00 96.19 90 ALA A CA 1
ATOM 697 C C . ALA A 1 90 ? -31.544 5.991 13.031 1.00 96.19 90 ALA A C 1
ATOM 699 O O . ALA A 1 90 ? -31.756 5.671 11.856 1.00 96.19 90 ALA A O 1
ATOM 700 N N . GLU A 1 91 ? -31.843 5.196 14.059 1.00 94.94 91 GLU A N 1
ATOM 701 C CA . GLU A 1 91 ? -32.519 3.903 13.933 1.00 94.94 91 GLU A CA 1
ATOM 702 C C . GLU A 1 91 ? -34.002 4.077 13.575 1.00 94.94 91 GLU A C 1
ATOM 704 O O . GLU A 1 91 ? -34.500 3.403 12.674 1.00 94.94 91 GLU A O 1
ATOM 709 N N . LYS A 1 92 ? -34.702 5.035 14.203 1.00 96.19 92 LYS A N 1
ATOM 710 C CA . LYS A 1 92 ? -36.117 5.334 13.903 1.00 96.19 92 LYS A CA 1
ATOM 711 C C . LYS A 1 92 ? -36.318 5.998 12.543 1.00 96.19 92 LYS A C 1
ATOM 713 O O . LYS A 1 92 ? -37.331 5.764 11.885 1.00 96.19 92 LYS A O 1
ATOM 718 N N . HIS A 1 93 ? -35.382 6.851 12.128 1.00 95.06 93 HIS A N 1
ATOM 719 C CA . HIS A 1 93 ? -35.505 7.653 10.913 1.00 95.06 93 HIS A CA 1
ATOM 720 C C . HIS A 1 93 ? -34.240 7.554 10.048 1.00 95.06 93 HIS A C 1
ATOM 722 O O . HIS A 1 93 ? -33.393 8.455 10.098 1.00 95.06 93 HIS A O 1
ATOM 728 N N . PRO A 1 94 ? -34.127 6.517 9.190 1.00 93.00 94 PRO A N 1
ATOM 729 C CA . PRO A 1 94 ? -32.954 6.305 8.341 1.00 93.00 94 PRO A CA 1
ATOM 730 C C . PRO A 1 94 ? -32.570 7.499 7.454 1.00 93.00 94 PRO A C 1
ATOM 732 O O . PRO A 1 94 ? -31.389 7.722 7.201 1.00 93.00 94 PRO A O 1
ATOM 735 N N . SER A 1 95 ? -33.537 8.325 7.039 1.00 94.25 95 SER A N 1
ATOM 736 C CA . SER A 1 95 ? -33.290 9.555 6.268 1.00 94.25 95 SER A CA 1
ATOM 737 C C . SER A 1 95 ? -32.484 10.619 7.027 1.00 94.25 95 SER A C 1
ATOM 739 O O . SER A 1 95 ? -31.933 11.525 6.409 1.00 94.25 95 SER A O 1
ATOM 741 N N . THR A 1 96 ? -32.391 10.521 8.356 1.00 93.75 96 THR A N 1
ATOM 742 C CA . THR A 1 96 ? -31.647 11.468 9.199 1.00 93.75 96 THR A CA 1
ATOM 743 C C . THR A 1 96 ? -30.218 11.024 9.507 1.00 93.75 96 THR A C 1
ATOM 745 O O . THR A 1 96 ? -29.477 11.802 10.105 1.00 93.75 96 THR A O 1
ATOM 748 N N . ARG A 1 97 ? -29.806 9.817 9.084 1.00 95.62 97 ARG A N 1
ATOM 749 C CA . ARG A 1 97 ? -28.518 9.201 9.456 1.00 95.62 97 ARG A CA 1
ATOM 750 C C . ARG A 1 97 ? -27.326 10.129 9.219 1.00 95.62 97 ARG A C 1
ATOM 752 O O . ARG A 1 97 ? -26.609 10.415 10.165 1.00 95.62 97 ARG A O 1
ATOM 759 N N . VAL A 1 98 ? -27.187 10.712 8.029 1.00 93.81 98 VAL A N 1
ATOM 760 C CA . VAL A 1 98 ? -26.070 11.632 7.717 1.00 93.81 98 VAL A CA 1
ATOM 761 C C . VAL A 1 98 ? -25.984 12.800 8.708 1.00 93.81 98 VAL A C 1
ATOM 763 O O . VAL A 1 98 ? -24.908 13.147 9.184 1.00 93.81 98 VAL A O 1
ATOM 766 N N . LYS A 1 99 ? -27.126 13.392 9.074 1.00 95.69 99 LYS A N 1
ATOM 767 C CA . LYS A 1 99 ? -27.166 14.481 10.056 1.00 95.69 99 LYS A CA 1
ATOM 768 C C . LYS A 1 99 ? -26.779 13.992 11.455 1.00 95.69 99 LYS A C 1
ATOM 770 O O . LYS A 1 99 ? -26.013 14.666 12.136 1.00 95.69 99 LYS A O 1
ATOM 775 N N . ARG A 1 100 ? -27.301 12.835 11.879 1.00 96.19 100 ARG A N 1
ATOM 776 C CA . ARG A 1 100 ? -27.010 12.253 13.200 1.00 96.19 100 ARG A CA 1
ATOM 777 C C . ARG A 1 100 ? -25.545 11.865 13.348 1.00 96.19 100 ARG A C 1
ATOM 779 O O . ARG A 1 100 ? -24.978 12.120 14.398 1.00 96.19 100 ARG A O 1
ATOM 786 N N . GLU A 1 101 ? -24.935 11.334 12.293 1.00 96.12 101 GLU A N 1
ATOM 787 C CA . GLU A 1 101 ? -23.503 11.024 12.231 1.00 96.12 101 GLU A CA 1
ATOM 788 C C . GLU A 1 101 ? -22.658 12.259 12.575 1.00 96.12 101 GLU A C 1
ATOM 790 O O . GLU A 1 101 ? -21.854 12.225 13.503 1.00 96.12 101 GLU A O 1
ATOM 795 N N . ILE A 1 102 ? -22.942 13.395 11.927 1.00 94.94 102 ILE A N 1
ATOM 796 C CA . ILE A 1 102 ? -22.240 14.663 12.172 1.00 94.94 102 ILE A CA 1
ATOM 797 C C . ILE A 1 102 ? -22.453 15.175 13.605 1.00 94.94 102 ILE A C 1
ATOM 799 O O . ILE A 1 102 ? -21.526 15.707 14.223 1.00 94.94 102 ILE A O 1
ATOM 803 N N . GLU A 1 103 ? -23.663 15.017 14.143 1.00 97.19 103 GLU A N 1
ATOM 804 C CA . GLU A 1 103 ? -24.012 15.410 15.514 1.00 97.19 103 GLU A CA 1
ATOM 805 C C . GLU A 1 103 ? -23.319 14.538 16.580 1.00 97.19 103 GLU A C 1
ATOM 807 O O . GLU A 1 103 ? -23.145 14.998 17.707 1.00 97.19 103 GLU A O 1
ATOM 812 N N . MET A 1 104 ? -22.863 13.322 16.249 1.00 97.62 104 MET A N 1
ATOM 813 C CA . MET A 1 104 ? -22.114 12.467 17.184 1.00 97.62 104 MET A CA 1
ATOM 814 C C . MET A 1 104 ? -20.680 12.956 17.412 1.00 97.62 104 MET A C 1
ATOM 816 O O . MET A 1 104 ? -20.122 12.734 18.490 1.00 97.62 104 MET A O 1
ATOM 820 N N . TYR A 1 105 ? -20.066 13.615 16.422 1.00 96.62 105 TYR A N 1
ATOM 821 C CA . TYR A 1 105 ? -18.632 13.906 16.459 1.00 96.62 105 TYR A CA 1
ATOM 822 C C . TYR A 1 105 ? -18.178 14.733 17.676 1.00 96.62 105 TYR A C 1
ATOM 824 O O . TYR A 1 105 ? -17.177 14.353 18.283 1.00 96.62 105 TYR A O 1
ATOM 832 N N . PRO A 1 106 ? -18.872 15.816 18.096 1.00 96.75 106 PRO A N 1
ATOM 833 C CA . PRO A 1 106 ? -18.453 16.596 19.263 1.00 96.75 106 PRO A CA 1
ATOM 834 C C . PRO A 1 106 ? -18.424 15.776 20.559 1.00 96.75 106 PRO A C 1
ATOM 836 O O . PRO A 1 106 ? -17.513 15.938 21.369 1.00 96.75 106 PRO A O 1
ATOM 839 N N . HIS A 1 107 ? -19.384 14.864 20.742 1.00 97.44 107 HIS A N 1
ATOM 840 C CA . HIS A 1 107 ? -19.448 13.997 21.920 1.00 97.44 107 HIS A CA 1
ATOM 841 C C . HIS A 1 107 ? -18.318 12.960 21.916 1.00 97.44 107 HIS A C 1
ATOM 843 O O . HIS A 1 107 ? -17.654 12.765 22.933 1.00 97.44 107 HIS A O 1
ATOM 849 N N . LEU A 1 108 ? -18.044 12.349 20.758 1.00 97.62 108 LEU A N 1
ATOM 850 C CA . LEU A 1 108 ? -16.922 11.420 20.595 1.00 97.62 108 LEU A CA 1
ATOM 851 C C . LEU A 1 108 ? -15.570 12.112 20.820 1.00 97.62 108 LEU A C 1
ATOM 853 O O . LEU A 1 108 ? -14.721 11.557 21.514 1.00 97.62 108 LEU A O 1
ATOM 857 N N . SER A 1 109 ? -15.387 13.343 20.327 1.00 95.69 109 SER A N 1
ATOM 858 C CA . SER A 1 109 ? -14.186 14.148 20.595 1.00 95.69 109 SER A CA 1
ATOM 859 C C . SER A 1 109 ? -13.938 14.348 22.089 1.00 95.69 109 SER A C 1
ATOM 861 O O . SER A 1 109 ? -12.817 14.137 22.543 1.00 95.69 109 SER A O 1
ATOM 863 N N . ILE A 1 110 ? -14.969 14.720 22.859 1.00 95.44 110 ILE A N 1
ATOM 864 C CA . ILE A 1 110 ? -14.857 14.915 24.316 1.00 95.44 110 ILE A CA 1
ATOM 865 C C . ILE A 1 110 ? -14.405 13.619 24.999 1.00 95.44 110 ILE A C 1
ATOM 867 O O . ILE A 1 110 ? -13.516 13.641 25.854 1.00 95.44 110 ILE A O 1
ATOM 871 N N . ILE A 1 111 ? -14.994 12.491 24.599 1.00 96.81 111 ILE A N 1
ATOM 872 C CA . ILE A 1 111 ? -14.671 11.173 25.147 1.00 96.81 111 ILE A CA 1
ATOM 873 C C . ILE A 1 111 ? -13.220 10.783 24.831 1.00 96.81 111 ILE A C 1
ATOM 875 O O . ILE A 1 111 ? -12.472 10.440 25.749 1.00 96.81 111 ILE A O 1
ATOM 879 N N . PHE A 1 112 ? -12.804 10.857 23.562 1.00 95.94 112 PHE A N 1
ATOM 880 C CA . PHE A 1 112 ? -11.444 10.501 23.148 1.00 95.94 112 PHE A CA 1
ATOM 881 C C . PHE A 1 112 ? -10.397 11.360 23.856 1.00 95.94 112 PHE A C 1
ATOM 883 O O . PHE A 1 112 ? -9.449 10.827 24.434 1.00 95.94 112 PHE A O 1
ATOM 890 N N . ASP A 1 113 ? -10.597 12.677 23.875 1.00 92.12 113 ASP A N 1
ATOM 891 C CA . ASP A 1 113 ? -9.676 13.618 24.503 1.00 92.12 113 ASP A CA 1
ATOM 892 C C . ASP A 1 113 ? -9.494 13.346 25.995 1.00 92.12 113 ASP A C 1
ATOM 894 O O . ASP A 1 113 ? -8.369 13.378 26.494 1.00 92.12 113 ASP A O 1
ATOM 898 N N . HIS A 1 114 ? -10.583 13.075 26.714 1.00 92.38 114 HIS A N 1
ATOM 899 C CA . HIS A 1 114 ? -10.511 12.775 28.138 1.00 92.38 114 HIS A CA 1
ATOM 900 C C . HIS A 1 114 ? -9.722 11.484 28.400 1.00 92.38 114 HIS A C 1
ATOM 902 O O . HIS A 1 114 ? -8.786 11.496 29.198 1.00 92.38 114 HIS A O 1
ATOM 908 N N . ILE A 1 115 ? -10.017 10.401 27.665 1.00 94.12 115 ILE A N 1
ATOM 909 C CA . ILE A 1 115 ? -9.306 9.118 27.808 1.00 94.12 115 ILE A CA 1
ATOM 910 C C . ILE A 1 115 ? -7.795 9.283 27.578 1.00 94.12 115 ILE A C 1
ATOM 912 O O . ILE A 1 115 ? -6.982 8.704 28.308 1.00 94.12 115 ILE A O 1
ATOM 916 N N . ILE A 1 116 ? -7.416 10.061 26.560 1.00 90.12 116 ILE A N 1
ATOM 917 C CA . ILE A 1 116 ? -6.019 10.286 26.170 1.00 90.12 116 ILE A CA 1
ATOM 918 C C . ILE A 1 116 ? -5.284 11.142 27.207 1.00 90.12 116 ILE A C 1
ATOM 920 O O . ILE A 1 116 ? -4.182 10.777 27.628 1.00 90.12 116 ILE A O 1
ATOM 924 N N . ARG A 1 117 ? -5.882 12.260 27.645 1.00 86.31 117 ARG A N 1
ATOM 925 C CA . ARG A 1 117 ? -5.276 13.168 28.637 1.00 86.31 117 ARG A CA 1
ATOM 926 C C . ARG A 1 117 ? -5.037 12.459 29.967 1.00 86.31 117 ARG A C 1
ATOM 928 O O . ARG A 1 117 ? -3.933 12.538 30.506 1.00 86.31 117 ARG A O 1
ATOM 935 N N . ASP A 1 118 ? -6.022 11.710 30.451 1.00 83.56 118 ASP A N 1
ATOM 936 C CA . ASP A 1 118 ? -5.909 10.960 31.702 1.00 83.56 118 ASP A CA 1
ATOM 937 C C . ASP A 1 118 ? -4.768 9.940 31.653 1.00 83.56 118 ASP A C 1
ATOM 939 O O . ASP A 1 118 ? -3.951 9.868 32.574 1.00 83.56 118 ASP A O 1
ATOM 943 N N . HIS A 1 119 ? -4.650 9.192 30.551 1.00 81.31 119 HIS A N 1
ATOM 944 C CA . HIS A 1 119 ? -3.584 8.201 30.367 1.00 81.31 119 HIS A CA 1
ATOM 945 C C . HIS A 1 119 ? -2.179 8.820 30.426 1.00 81.31 119 HIS A C 1
ATOM 947 O O . HIS A 1 119 ? -1.265 8.256 31.042 1.00 81.31 119 HIS A O 1
ATOM 953 N N . GLY A 1 120 ? -2.010 10.009 29.839 1.00 66.38 120 GLY A N 1
ATOM 954 C CA . GLY A 1 120 ? -0.762 10.773 29.912 1.00 66.38 120 GLY A CA 1
ATOM 955 C C . GLY A 1 120 ? -0.348 11.105 31.350 1.00 66.38 120 GLY A C 1
ATOM 956 O O . GLY A 1 120 ? 0.825 10.989 31.697 1.00 66.38 120 GLY A O 1
ATOM 957 N N . THR A 1 121 ? -1.303 11.435 32.225 1.00 64.50 121 THR A N 1
ATOM 958 C CA . THR A 1 121 ? -1.007 11.761 33.633 1.00 64.50 121 THR A CA 1
ATOM 959 C C . THR A 1 121 ? -0.644 10.537 34.482 1.00 64.50 121 THR A C 1
ATOM 961 O O . THR A 1 121 ? 0.218 10.624 35.360 1.00 64.50 121 THR A O 1
ATOM 964 N N . VAL A 1 122 ? -1.264 9.382 34.220 1.00 60.56 122 VAL A N 1
ATOM 965 C CA . VAL A 1 122 ? -1.055 8.141 34.991 1.00 60.56 122 VAL A CA 1
ATOM 966 C C . VAL A 1 122 ? 0.311 7.516 34.693 1.00 60.56 122 VAL A C 1
ATOM 968 O O . VAL A 1 122 ? 1.032 7.115 35.611 1.00 60.56 122 VAL A O 1
ATOM 971 N N . THR A 1 123 ? 0.706 7.483 33.419 1.00 57.12 123 THR A N 1
ATOM 972 C CA . THR A 1 123 ? 1.986 6.899 32.971 1.00 57.12 123 THR A CA 1
ATOM 973 C C . THR A 1 123 ? 3.213 7.674 33.461 1.00 57.12 123 THR A C 1
ATOM 975 O O . THR A 1 123 ? 4.259 7.073 33.687 1.00 57.12 123 THR A O 1
ATOM 978 N N . GLN A 1 124 ? 3.087 8.979 33.723 1.00 58.06 124 GLN A N 1
ATOM 979 C CA . GLN A 1 124 ? 4.144 9.774 34.364 1.00 58.06 124 GLN A CA 1
ATOM 980 C C . GLN A 1 124 ? 4.322 9.457 35.858 1.00 58.06 124 GLN A C 1
ATOM 982 O O . GLN A 1 124 ? 5.393 9.687 36.414 1.00 58.06 124 GLN A O 1
ATOM 987 N N . ARG A 1 125 ? 3.282 8.937 36.522 1.00 53.41 125 ARG A N 1
ATOM 988 C CA . ARG A 1 125 ? 3.268 8.681 37.973 1.00 53.41 125 ARG A CA 1
ATOM 989 C C . ARG A 1 125 ? 3.596 7.236 38.343 1.00 53.41 125 ARG A C 1
ATOM 991 O O . ARG A 1 125 ? 3.998 6.986 39.475 1.00 53.41 125 ARG A O 1
ATOM 998 N N . THR A 1 126 ? 3.427 6.289 37.418 1.00 51.72 126 THR A N 1
ATOM 999 C CA . THR A 1 126 ? 3.616 4.853 37.678 1.00 51.72 126 THR A CA 1
ATOM 1000 C C . THR A 1 126 ? 4.262 4.137 36.484 1.00 51.72 126 THR A C 1
ATOM 1002 O O . THR A 1 126 ? 3.751 4.243 35.368 1.00 51.72 126 THR A O 1
ATOM 1005 N N . PRO A 1 127 ? 5.353 3.369 36.681 1.00 57.12 127 PRO A N 1
ATOM 1006 C CA . PRO A 1 127 ? 5.972 2.583 35.615 1.00 57.12 127 PRO A CA 1
ATOM 1007 C C . PRO A 1 127 ? 5.108 1.351 35.303 1.00 57.12 127 PRO A C 1
ATOM 1009 O O . PRO A 1 127 ? 5.322 0.263 35.826 1.00 57.12 127 PRO A O 1
ATOM 1012 N N . THR A 1 128 ? 4.097 1.531 34.455 1.00 60.28 128 THR A N 1
ATOM 1013 C CA . THR A 1 128 ? 3.058 0.527 34.152 1.00 60.28 128 THR A CA 1
ATOM 1014 C C . THR A 1 128 ? 3.422 -0.434 33.013 1.00 60.28 128 THR A C 1
ATOM 1016 O O . THR A 1 128 ? 2.573 -1.190 32.557 1.00 60.28 128 THR A O 1
ATOM 1019 N N . GLY A 1 129 ? 4.663 -0.431 32.506 1.00 69.06 129 GLY A N 1
ATOM 1020 C CA . GLY A 1 129 ? 5.073 -1.240 31.338 1.00 69.06 129 GLY A CA 1
ATOM 1021 C C . GLY A 1 129 ? 4.387 -0.844 30.016 1.00 69.06 129 GLY A C 1
ATOM 1022 O O . GLY A 1 129 ? 4.718 -1.373 28.955 1.00 69.06 129 GLY A O 1
ATOM 1023 N N . VAL A 1 130 ? 3.463 0.115 30.076 1.00 80.62 130 VAL A N 1
ATOM 1024 C CA . VAL A 1 130 ? 2.653 0.644 28.984 1.00 80.62 130 VAL A CA 1
ATOM 1025 C C . VAL A 1 130 ? 3.157 2.043 28.617 1.00 80.62 130 VAL A C 1
ATOM 1027 O O . VAL A 1 130 ? 3.617 2.797 29.473 1.00 80.62 130 VAL A O 1
ATOM 1030 N N . ARG A 1 131 ? 3.109 2.390 27.326 1.00 84.31 131 ARG A N 1
ATOM 1031 C CA . ARG A 1 131 ? 3.618 3.675 26.820 1.00 84.31 131 ARG A CA 1
ATOM 1032 C C . ARG A 1 131 ? 2.646 4.832 27.098 1.00 84.31 131 ARG A C 1
ATOM 1034 O O . ARG A 1 131 ? 1.434 4.595 27.079 1.00 84.31 131 ARG A O 1
ATOM 1041 N N . PRO A 1 132 ? 3.151 6.061 27.322 1.00 84.00 132 PRO A N 1
ATOM 1042 C CA . PRO A 1 132 ? 2.316 7.258 27.380 1.00 84.00 132 PRO A CA 1
ATOM 1043 C C . PRO A 1 132 ? 1.660 7.534 26.022 1.00 84.00 132 PRO A C 1
ATOM 1045 O O . PRO A 1 132 ? 2.132 7.056 24.988 1.00 84.00 132 PRO A O 1
ATOM 1048 N N . ALA A 1 133 ? 0.586 8.324 26.031 1.00 83.81 133 ALA A N 1
ATOM 1049 C CA . ALA A 1 133 ? -0.059 8.756 24.800 1.00 83.81 133 ALA A CA 1
ATOM 1050 C C . ALA A 1 133 ? 0.864 9.689 24.008 1.00 83.81 133 ALA A C 1
ATOM 1052 O O . ALA A 1 133 ? 1.329 10.702 24.528 1.00 83.81 133 ALA A O 1
ATOM 1053 N N . THR A 1 134 ? 1.101 9.349 22.744 1.00 84.19 134 THR A N 1
ATOM 1054 C CA . THR A 1 134 ? 1.888 10.158 21.799 1.00 84.19 134 THR A CA 1
ATOM 1055 C C . THR A 1 134 ? 1.050 10.629 20.615 1.00 84.19 134 THR A C 1
ATOM 1057 O O . THR A 1 134 ? 1.570 11.292 19.724 1.00 84.19 134 THR A O 1
ATOM 1060 N N . ARG A 1 135 ? -0.233 10.257 20.572 1.00 89.00 135 ARG A N 1
ATOM 1061 C CA . ARG A 1 135 ? -1.143 10.543 19.464 1.00 89.00 135 ARG A CA 1
ATOM 1062 C C . ARG A 1 135 ? -2.440 11.158 19.953 1.00 89.00 135 ARG A C 1
ATOM 1064 O O . ARG A 1 135 ? -2.867 10.903 21.080 1.00 89.00 135 ARG A O 1
ATOM 1071 N N . SER A 1 136 ? -3.088 11.914 19.077 1.00 88.31 136 SER A N 1
ATOM 1072 C CA . SER A 1 136 ? -4.406 12.502 19.320 1.00 88.31 136 SER A CA 1
ATOM 1073 C C . SER A 1 136 ? -5.426 12.030 18.287 1.00 88.31 136 SER A C 1
ATOM 1075 O O . SER A 1 136 ? -5.059 11.578 17.204 1.00 88.31 136 SER A O 1
ATOM 1077 N N . PHE A 1 137 ? -6.708 12.098 18.648 1.00 92.00 137 PHE A N 1
ATOM 1078 C CA . PHE A 1 137 ? -7.829 11.774 17.768 1.00 92.00 137 PHE A CA 1
ATOM 1079 C C . PHE A 1 137 ? -8.437 13.089 17.291 1.00 92.00 137 PHE A C 1
ATOM 1081 O O . PHE A 1 137 ? -9.110 13.789 18.044 1.00 92.00 137 PHE A O 1
ATOM 1088 N N . VAL A 1 138 ? -8.182 13.436 16.037 1.00 87.75 138 VAL A N 1
ATOM 1089 C CA . VAL A 1 138 ? -8.596 14.710 15.450 1.00 87.75 138 VAL A CA 1
ATOM 1090 C C . VAL A 1 138 ? -9.748 14.454 14.492 1.00 87.75 138 VAL A C 1
ATOM 1092 O O . VAL A 1 138 ? -9.714 13.493 13.723 1.00 87.75 138 VAL A O 1
ATOM 1095 N N . LYS A 1 139 ? -10.778 15.306 14.532 1.00 86.88 139 LYS A N 1
ATOM 1096 C CA . LYS A 1 139 ? -11.864 15.270 13.547 1.00 86.88 139 LYS A CA 1
ATOM 1097 C C . LYS A 1 139 ? -11.278 15.377 12.137 1.00 86.88 139 LYS A C 1
ATOM 1099 O O . LYS A 1 139 ? -10.376 16.184 11.915 1.00 86.88 139 LYS A O 1
ATOM 1104 N N . GLY A 1 140 ? -11.809 14.588 11.208 1.00 72.88 140 GLY A N 1
ATOM 1105 C CA . GLY A 1 140 ? -11.417 14.580 9.807 1.00 72.88 140 GLY A CA 1
ATOM 1106 C C . GLY A 1 140 ? -11.373 15.998 9.246 1.00 72.88 140 GLY A C 1
ATOM 1107 O O . GLY A 1 140 ? -12.381 16.704 9.226 1.00 72.88 140 GLY A O 1
ATOM 1108 N N . GLN A 1 141 ? -10.176 16.420 8.850 1.00 70.06 141 GLN A N 1
ATOM 1109 C CA . GLN A 1 141 ? -9.946 17.648 8.098 1.00 70.06 141 GLN A CA 1
ATOM 1110 C C . GLN A 1 141 ? -9.873 17.322 6.609 1.00 70.06 141 GLN A C 1
ATOM 1112 O O . GLN A 1 141 ? -9.543 16.186 6.244 1.00 70.06 141 GLN A O 1
ATOM 1117 N N . ASP A 1 142 ? -10.115 18.334 5.776 1.00 69.06 142 ASP A N 1
ATOM 1118 C CA . ASP A 1 142 ? -9.868 18.244 4.343 1.00 69.06 142 ASP A CA 1
ATOM 1119 C C . ASP A 1 142 ? -8.398 17.902 4.103 1.00 69.06 142 ASP A C 1
ATOM 1121 O O . ASP A 1 142 ? -7.488 18.668 4.438 1.00 69.06 142 ASP A O 1
ATOM 1125 N N . LEU A 1 143 ? -8.179 16.701 3.575 1.00 71.12 143 LEU A N 1
ATOM 1126 C CA . LEU A 1 143 ? -6.868 16.251 3.143 1.00 71.12 143 LEU A CA 1
ATOM 1127 C C . LEU A 1 143 ? -6.416 17.041 1.922 1.00 71.12 143 LEU A C 1
ATOM 1129 O O . LEU A 1 143 ? -7.249 17.541 1.171 1.00 71.12 143 LEU A O 1
ATOM 1133 N N . ILE A 1 144 ? -5.100 17.128 1.722 1.00 66.69 144 ILE A N 1
ATOM 1134 C CA . ILE A 1 144 ? -4.481 17.759 0.551 1.00 66.69 144 ILE A CA 1
ATOM 1135 C C . ILE A 1 144 ? -3.953 16.646 -0.372 1.00 66.69 144 ILE A C 1
ATOM 1137 O O . ILE A 1 144 ? -2.834 16.173 -0.160 1.00 66.69 144 ILE A O 1
ATOM 1141 N N . PRO A 1 145 ? -4.720 16.206 -1.394 1.00 60.44 145 PRO A N 1
ATOM 1142 C CA . PRO A 1 145 ? -4.260 15.196 -2.349 1.00 60.44 145 PRO A CA 1
ATOM 1143 C C . PRO A 1 145 ? -3.168 15.733 -3.276 1.00 60.44 145 PRO A C 1
ATOM 1145 O O . PRO A 1 145 ? -2.303 14.980 -3.714 1.00 60.44 145 PRO A O 1
ATOM 1148 N N . GLU A 1 146 ? -3.211 17.036 -3.580 1.00 54.34 146 GLU A N 1
ATOM 1149 C CA . GLU A 1 146 ? -2.356 17.657 -4.595 1.00 54.34 146 GLU A CA 1
ATOM 1150 C C . GLU A 1 146 ? -0.869 17.491 -4.284 1.00 54.34 146 GLU A C 1
ATOM 1152 O O . GLU A 1 146 ? -0.093 17.273 -5.201 1.00 54.34 146 GLU A O 1
ATOM 1157 N N . GLU A 1 147 ? -0.465 17.502 -3.012 1.00 59.94 147 GLU A N 1
ATOM 1158 C CA . GLU A 1 147 ? 0.944 17.392 -2.613 1.00 59.94 147 GLU A CA 1
ATOM 1159 C C . GLU A 1 147 ? 1.462 15.944 -2.530 1.00 59.94 147 GLU A C 1
ATOM 1161 O O . GLU A 1 147 ? 2.633 15.706 -2.224 1.00 59.94 147 GLU A O 1
ATOM 1166 N N . GLU A 1 148 ? 0.620 14.955 -2.831 1.00 64.38 148 GLU A N 1
ATOM 1167 C CA . GLU A 1 148 ? 0.984 13.539 -2.921 1.00 64.38 148 GLU A CA 1
ATOM 1168 C C . GLU A 1 148 ? 1.170 13.121 -4.393 1.00 64.38 148 GLU A C 1
ATOM 1170 O O . GLU A 1 148 ? 0.718 12.067 -4.836 1.00 64.38 148 GLU A O 1
ATOM 1175 N N . HIS A 1 149 ? 1.904 13.959 -5.146 1.00 54.03 149 HIS A N 1
ATOM 1176 C CA . HIS A 1 149 ? 2.171 13.894 -6.598 1.00 54.03 149 HIS A CA 1
ATOM 1177 C C . HIS A 1 149 ? 2.681 12.546 -7.154 1.00 54.03 149 HIS A C 1
ATOM 1179 O O . HIS A 1 149 ? 2.798 12.381 -8.366 1.00 54.03 149 HIS A O 1
ATOM 1185 N N . HIS A 1 150 ? 3.017 11.587 -6.295 1.00 59.75 150 HIS A N 1
ATOM 1186 C CA . HIS A 1 150 ? 3.504 10.258 -6.663 1.00 59.75 150 HIS A CA 1
ATOM 1187 C C . HIS A 1 150 ? 2.378 9.241 -6.919 1.00 59.75 150 HIS A C 1
ATOM 1189 O O . HIS A 1 150 ? 2.655 8.082 -7.238 1.00 59.75 150 HIS A O 1
ATOM 1195 N N . THR A 1 151 ? 1.119 9.669 -6.783 1.00 56.34 151 THR A N 1
ATOM 1196 C CA . THR A 1 151 ? -0.059 8.817 -6.929 1.00 56.34 151 THR A CA 1
ATOM 1197 C C . THR A 1 151 ? -1.107 9.498 -7.815 1.00 56.34 151 THR A C 1
ATOM 1199 O O . THR A 1 151 ? -1.796 10.423 -7.396 1.00 56.34 151 THR A O 1
ATOM 1202 N N . VAL A 1 152 ? -1.235 9.054 -9.068 1.00 51.31 152 VAL A N 1
ATOM 1203 C CA . VAL A 1 152 ? -2.209 9.623 -10.018 1.00 51.31 152 VAL A CA 1
ATOM 1204 C C . VAL A 1 152 ? -3.631 9.182 -9.656 1.00 51.31 152 VAL A C 1
ATOM 1206 O O . VAL A 1 152 ? -3.872 7.998 -9.427 1.00 51.31 152 VAL A O 1
ATOM 1209 N N . GLY A 1 153 ? -4.581 10.122 -9.659 1.00 54.69 153 GLY A N 1
ATOM 1210 C CA . GLY A 1 153 ? -6.007 9.837 -9.467 1.00 54.69 153 GLY A CA 1
ATOM 1211 C C . GLY A 1 153 ? -6.413 9.568 -8.017 1.00 54.69 153 GLY A C 1
ATOM 1212 O O . GLY A 1 153 ? -7.320 8.774 -7.763 1.00 54.69 153 GLY A O 1
ATOM 1213 N N . PHE A 1 154 ? -5.727 10.209 -7.070 1.00 64.00 154 PHE A N 1
ATOM 1214 C CA . PHE A 1 154 ? -6.035 10.100 -5.651 1.00 64.00 154 PHE A CA 1
ATOM 1215 C C . PHE A 1 154 ? -7.449 10.640 -5.357 1.00 64.00 154 PHE A C 1
ATOM 1217 O O . PHE A 1 154 ? -7.725 11.803 -5.652 1.00 64.00 154 PHE A O 1
ATOM 1224 N N . PRO A 1 155 ? -8.369 9.827 -4.811 1.00 66.31 155 PRO A N 1
ATOM 1225 C CA . PRO A 1 155 ? -9.721 10.277 -4.522 1.00 66.31 155 PRO A CA 1
ATOM 1226 C C . PRO A 1 155 ? -9.762 11.269 -3.352 1.00 66.31 155 PRO A C 1
ATOM 1228 O O . PRO A 1 155 ? -9.058 11.101 -2.354 1.00 66.31 155 PRO A O 1
ATOM 1231 N N . THR A 1 156 ? -10.641 12.268 -3.441 1.00 71.06 156 THR A N 1
ATOM 1232 C CA . THR A 1 156 ? -10.868 13.250 -2.372 1.00 71.06 156 THR A CA 1
ATOM 1233 C C . THR A 1 156 ? -11.876 12.694 -1.369 1.00 71.06 156 THR A C 1
ATOM 1235 O O . THR A 1 156 ? -13.066 13.003 -1.412 1.00 71.06 156 THR A O 1
ATOM 1238 N N . VAL A 1 157 ? -11.406 11.833 -0.467 1.00 77.38 157 VAL A N 1
ATOM 1239 C CA . VAL A 1 157 ? -12.221 11.244 0.606 1.00 77.38 157 VAL A CA 1
ATOM 1240 C C . VAL A 1 157 ? -11.499 11.345 1.947 1.00 77.38 157 VAL A C 1
ATOM 1242 O O . VAL A 1 157 ? -10.279 11.217 2.008 1.00 77.38 157 VAL A O 1
ATOM 1245 N N . ASN A 1 158 ? -12.254 11.544 3.030 1.00 83.56 158 ASN A N 1
ATOM 1246 C CA . ASN A 1 158 ? -11.718 11.702 4.382 1.00 83.56 158 ASN A CA 1
ATOM 1247 C C . ASN A 1 158 ? -12.434 10.748 5.355 1.00 83.56 158 ASN A C 1
ATOM 1249 O O . ASN A 1 158 ? -13.658 10.629 5.261 1.00 83.56 158 ASN A O 1
ATOM 1253 N N . PRO A 1 159 ? -11.713 10.083 6.276 1.00 91.44 159 PRO A N 1
ATOM 1254 C CA . PRO A 1 159 ? -12.316 9.435 7.438 1.00 91.44 159 PRO A CA 1
ATOM 1255 C C . PRO A 1 159 ? -12.906 10.465 8.407 1.00 91.44 159 PRO A C 1
ATOM 1257 O O . PRO A 1 159 ? -12.418 11.599 8.472 1.00 91.44 159 PRO A O 1
ATOM 1260 N N . ASP A 1 160 ? -13.883 10.047 9.212 1.00 94.25 160 ASP A N 1
ATOM 1261 C CA . ASP A 1 160 ? -14.546 10.909 10.203 1.00 94.25 160 ASP A CA 1
ATOM 1262 C C . ASP A 1 160 ? -13.600 11.434 11.286 1.00 94.25 160 ASP A C 1
ATOM 1264 O O . ASP A 1 160 ? -13.678 12.603 11.675 1.00 94.25 160 ASP A O 1
ATOM 1268 N N . PHE A 1 161 ? -12.682 10.589 11.765 1.00 93.94 161 PHE A N 1
ATOM 1269 C CA . PHE A 1 161 ? -11.552 11.009 12.592 1.00 93.94 161 PHE A CA 1
ATOM 1270 C C . PHE A 1 161 ? -10.259 10.353 12.150 1.00 93.94 161 PHE A C 1
ATOM 1272 O O . PHE A 1 161 ? -10.212 9.302 11.511 1.00 93.94 161 PHE A O 1
ATOM 1279 N N . THR A 1 162 ? -9.168 10.984 12.547 1.00 91.75 162 THR A N 1
ATOM 1280 C CA . THR A 1 162 ? -7.819 10.597 12.174 1.00 91.75 162 THR A CA 1
ATOM 1281 C C . THR A 1 162 ? -6.949 10.630 13.404 1.00 91.75 162 THR A C 1
ATOM 1283 O O . THR A 1 162 ? -7.061 11.544 14.220 1.00 91.75 162 THR A O 1
ATOM 1286 N N . ILE A 1 163 ? -6.086 9.635 13.535 1.00 91.81 163 ILE A N 1
ATOM 1287 C CA . ILE A 1 163 ? -5.178 9.517 14.665 1.00 91.81 163 ILE A CA 1
ATOM 1288 C C . ILE A 1 163 ? -3.820 10.024 14.191 1.00 91.81 163 ILE A C 1
ATOM 1290 O O . ILE A 1 163 ? -3.266 9.445 13.259 1.00 91.81 163 ILE A O 1
ATOM 1294 N N . THR A 1 164 ? -3.296 11.100 14.775 1.00 87.56 164 THR A N 1
ATOM 1295 C CA . THR A 1 164 ? -2.054 11.755 14.319 1.00 87.56 164 THR A CA 1
ATOM 1296 C C . THR A 1 164 ? -0.948 11.665 15.362 1.00 87.56 164 THR A C 1
ATOM 1298 O O . THR A 1 164 ? -1.223 11.546 16.553 1.00 87.56 164 THR A O 1
ATOM 1301 N N . ASP A 1 165 ? 0.311 11.728 14.921 1.00 77.00 165 ASP A N 1
ATOM 1302 C CA . ASP A 1 165 ? 1.500 11.661 15.787 1.00 77.00 165 ASP A CA 1
ATOM 1303 C C . ASP A 1 165 ? 1.814 13.006 16.509 1.00 77.00 165 ASP A C 1
ATOM 1305 O O . ASP A 1 165 ? 2.905 13.176 17.045 1.00 77.00 165 ASP A O 1
ATOM 1309 N N . ASP A 1 166 ? 0.859 13.950 16.570 1.00 63.44 166 ASP A N 1
ATOM 1310 C CA . ASP A 1 166 ? 1.044 15.344 17.038 1.00 63.44 166 ASP A CA 1
ATOM 1311 C C . ASP A 1 166 ? 1.092 15.533 18.572 1.00 63.44 166 ASP A C 1
ATOM 1313 O O . ASP A 1 166 ? 1.067 16.667 19.060 1.00 63.44 166 ASP A O 1
ATOM 1317 N N . GLY A 1 167 ? 1.122 14.446 19.350 1.00 55.00 167 GLY A N 1
ATOM 1318 C CA . GLY A 1 167 ? 0.990 14.500 20.809 1.00 55.00 167 GLY A CA 1
ATOM 1319 C C . GLY A 1 167 ? -0.424 14.884 21.297 1.00 55.00 167 GLY A C 1
ATOM 1320 O O . GLY A 1 167 ? -1.328 15.140 20.495 1.00 55.00 167 GLY A O 1
ATOM 1321 N N . PRO A 1 168 ? -0.675 14.868 22.622 1.00 52.09 168 PRO A N 1
ATOM 1322 C CA . PRO A 1 168 ? -1.971 15.232 23.195 1.00 52.09 168 PRO A CA 1
ATOM 1323 C C . PRO A 1 168 ? -2.306 16.731 23.014 1.00 52.09 168 PRO A C 1
ATOM 1325 O O . PRO A 1 168 ? -1.414 17.566 22.841 1.00 52.09 168 PRO A O 1
ATOM 1328 N N . PRO A 1 169 ? -3.596 17.127 23.069 1.00 47.00 169 PRO A N 1
ATOM 1329 C CA . PRO A 1 169 ? -3.990 18.528 22.937 1.00 47.00 169 PRO A CA 1
ATOM 1330 C C . PRO A 1 169 ? -3.321 19.435 23.987 1.00 47.00 169 PRO A C 1
ATOM 1332 O O . PRO A 1 169 ? -3.532 19.244 25.181 1.00 47.00 169 PRO A O 1
ATOM 1335 N N . GLY A 1 170 ? -2.552 20.438 23.536 1.00 47.62 170 GLY A N 1
ATOM 1336 C CA . GLY A 1 170 ? -1.863 21.415 24.397 1.00 47.62 170 GLY A CA 1
ATOM 1337 C C . GLY A 1 170 ? -0.330 21.377 24.348 1.00 47.62 170 GLY A C 1
ATOM 1338 O O . GLY A 1 170 ? 0.296 22.256 24.934 1.00 47.62 170 GLY A O 1
ATOM 1339 N N . ASP A 1 171 ? 0.271 20.413 23.642 1.00 48.84 171 ASP A N 1
ATOM 1340 C CA . ASP A 1 171 ? 1.730 20.307 23.505 1.00 48.84 171 ASP A CA 1
ATOM 1341 C C . ASP A 1 171 ? 2.303 21.258 22.433 1.00 48.84 171 ASP A C 1
ATOM 1343 O O . ASP A 1 171 ? 1.712 21.453 21.367 1.00 48.84 171 ASP A O 1
ATOM 1347 N N . ALA A 1 172 ? 3.471 21.853 22.704 1.00 40.44 172 ALA A N 1
ATOM 1348 C CA . ALA A 1 172 ? 4.096 22.884 21.859 1.00 40.44 172 ALA A CA 1
ATOM 1349 C C . ALA A 1 172 ? 4.736 22.348 20.557 1.00 40.44 172 ALA A C 1
ATOM 1351 O O . ALA A 1 172 ? 5.133 23.137 19.705 1.00 40.44 172 ALA A O 1
ATOM 1352 N N . ASN A 1 173 ? 4.804 21.022 20.391 1.00 50.62 173 ASN A N 1
ATOM 1353 C CA . ASN A 1 173 ? 5.428 20.328 19.255 1.00 50.62 173 ASN A CA 1
ATOM 1354 C C . ASN A 1 173 ? 4.431 19.894 18.162 1.00 50.62 173 ASN A C 1
ATOM 1356 O O . ASN A 1 173 ? 4.717 18.967 17.406 1.00 50.62 173 ASN A O 1
ATOM 1360 N N . ARG A 1 174 ? 3.251 20.524 18.068 1.00 56.19 174 ARG A N 1
ATOM 1361 C CA . ARG A 1 174 ? 2.272 20.184 17.021 1.00 56.19 174 ARG A CA 1
ATOM 1362 C C . ARG A 1 174 ? 2.884 20.345 15.632 1.00 56.19 174 ARG A C 1
ATOM 1364 O O . ARG A 1 174 ? 3.468 21.389 15.334 1.00 56.19 174 ARG A O 1
ATOM 1371 N N . ALA A 1 175 ? 2.689 19.343 14.773 1.00 57.31 175 ALA A N 1
ATOM 1372 C CA . ALA A 1 175 ? 2.981 19.504 13.359 1.00 57.31 175 ALA A CA 1
ATOM 1373 C C . ALA A 1 175 ? 2.198 20.707 12.813 1.00 57.31 175 ALA A C 1
ATOM 1375 O O . ALA A 1 175 ? 1.123 21.058 13.315 1.00 57.31 175 ALA A O 1
ATOM 1376 N N . SER A 1 176 ? 2.752 21.372 11.799 1.00 63.00 176 SER A N 1
ATOM 1377 C CA . SER A 1 176 ? 2.055 22.496 11.168 1.00 63.00 176 SER A CA 1
ATOM 1378 C C . SER A 1 176 ? 0.653 22.071 10.701 1.00 63.00 176 SER A C 1
ATOM 1380 O O . SER A 1 176 ? 0.460 20.931 10.284 1.00 63.00 176 SER A O 1
ATOM 1382 N N . ASP A 1 177 ? -0.314 22.995 10.709 1.00 65.94 177 ASP A N 1
ATOM 1383 C CA . ASP A 1 177 ? -1.691 22.758 10.220 1.00 65.94 177 ASP A CA 1
ATOM 1384 C C . ASP A 1 177 ? -1.726 22.190 8.784 1.00 65.94 177 ASP A C 1
ATOM 1386 O O . ASP A 1 177 ? -2.653 21.488 8.393 1.00 65.94 177 ASP A O 1
ATOM 1390 N N . ARG A 1 178 ? -0.670 22.432 7.998 1.00 69.69 178 ARG A N 1
ATOM 1391 C CA . ARG A 1 178 ? -0.474 21.801 6.690 1.00 69.69 178 ARG A CA 1
ATOM 1392 C C . ARG A 1 178 ? -0.121 20.314 6.800 1.00 69.69 178 ARG A C 1
ATOM 1394 O O . ARG A 1 178 ? -0.695 19.503 6.084 1.00 69.69 178 ARG A O 1
ATOM 1401 N N . MET A 1 179 ? 0.804 19.937 7.682 1.00 71.12 179 MET A N 1
ATOM 1402 C CA . MET A 1 179 ? 1.235 18.542 7.865 1.00 71.12 179 MET A CA 1
ATOM 1403 C C . MET A 1 179 ? 0.113 17.651 8.405 1.00 71.12 179 MET A C 1
ATOM 1405 O O . MET A 1 179 ? -0.034 16.520 7.943 1.00 71.12 179 MET A O 1
ATOM 1409 N N . SER A 1 180 ? -0.738 18.163 9.298 1.00 69.81 180 SER A N 1
ATOM 1410 C CA . SER A 1 180 ? -1.899 17.416 9.809 1.00 69.81 180 SER A CA 1
ATOM 1411 C C . SER A 1 180 ? -2.934 17.067 8.726 1.00 69.81 180 SER A C 1
ATOM 1413 O O . SER A 1 180 ? -3.769 16.182 8.926 1.00 69.81 180 SER A O 1
ATOM 1415 N N . ARG A 1 181 ? -2.865 17.718 7.556 1.00 75.62 181 ARG A N 1
ATOM 1416 C CA . ARG A 1 181 ? -3.753 17.498 6.401 1.00 75.62 181 ARG A CA 1
ATOM 1417 C C . ARG A 1 181 ? -3.178 16.568 5.330 1.00 75.62 181 ARG A C 1
ATOM 1419 O O . ARG A 1 181 ? -3.768 16.448 4.260 1.00 75.62 181 ARG A O 1
ATOM 1426 N N . LEU A 1 182 ? -2.061 15.888 5.584 1.00 79.94 182 LEU A N 1
ATOM 1427 C CA . LEU A 1 182 ? -1.480 14.927 4.635 1.00 79.94 182 LEU A CA 1
ATOM 1428 C C . LEU A 1 182 ? -1.733 13.494 5.109 1.00 79.94 182 LEU A C 1
ATOM 1430 O O . LEU A 1 182 ? -1.632 13.200 6.305 1.00 79.94 182 LEU A O 1
ATOM 1434 N N . TRP A 1 183 ? -2.007 12.572 4.182 1.00 84.88 183 TRP A N 1
ATOM 1435 C CA . TRP A 1 183 ? -2.264 11.172 4.536 1.00 84.88 183 TRP A CA 1
ATOM 1436 C C . TRP A 1 183 ? -1.064 10.534 5.220 1.00 84.88 183 TRP A C 1
ATOM 1438 O O . TRP A 1 183 ? -1.225 9.775 6.177 1.00 84.88 183 TRP A O 1
ATOM 1448 N N . ARG A 1 184 ? 0.144 10.889 4.774 1.00 84.56 184 ARG A N 1
ATOM 1449 C CA . ARG A 1 184 ? 1.395 10.338 5.306 1.00 84.56 184 ARG A CA 1
ATOM 1450 C C . ARG A 1 184 ? 1.650 10.596 6.797 1.00 84.56 184 ARG A C 1
ATOM 1452 O O . ARG A 1 184 ? 2.476 9.897 7.374 1.00 84.56 184 ARG A O 1
ATOM 1459 N N . HIS A 1 185 ? 0.955 11.551 7.424 1.00 82.50 185 HIS A N 1
ATOM 1460 C CA . HIS A 1 185 ? 1.105 11.874 8.853 1.00 82.50 185 HIS A CA 1
ATOM 1461 C C . HIS A 1 185 ? 0.084 11.171 9.768 1.00 82.50 185 HIS A C 1
ATOM 1463 O O . HIS A 1 185 ? 0.184 11.250 10.992 1.00 82.50 185 HIS A O 1
ATOM 1469 N N . ARG A 1 186 ? -0.886 10.443 9.207 1.00 87.62 186 ARG A N 1
ATOM 1470 C CA . ARG A 1 186 ? -1.930 9.742 9.975 1.00 87.62 186 ARG A CA 1
ATOM 1471 C C . ARG A 1 186 ? -1.464 8.363 10.377 1.00 87.62 186 ARG A C 1
ATOM 1473 O O . ARG A 1 186 ? -0.891 7.681 9.550 1.00 87.62 186 ARG A O 1
ATOM 1480 N N . SER A 1 187 ? -1.680 7.950 11.614 1.00 92.31 187 SER A N 1
ATOM 1481 C CA . SER A 1 187 ? -1.243 6.651 12.146 1.00 92.31 187 SER A CA 1
ATOM 1482 C C . SER A 1 187 ? -2.348 5.599 12.110 1.00 92.31 187 SER A C 1
ATOM 1484 O O . SER A 1 187 ? -2.067 4.405 12.048 1.00 92.31 187 SER A O 1
ATOM 1486 N N . ALA A 1 188 ? -3.605 6.038 12.140 1.00 95.50 188 ALA A N 1
ATOM 1487 C CA . ALA A 1 188 ? -4.811 5.225 12.024 1.00 95.50 188 ALA A CA 1
ATOM 1488 C C . ALA A 1 188 ? -6.019 6.151 11.774 1.00 95.50 188 ALA A C 1
ATOM 1490 O O . ALA A 1 188 ? -5.878 7.379 11.766 1.00 95.50 188 ALA A O 1
ATOM 1491 N N . PHE A 1 189 ? -7.204 5.583 11.571 1.00 96.25 189 PHE A N 1
ATOM 1492 C CA . PHE A 1 189 ? -8.436 6.348 11.364 1.00 96.25 189 PHE A CA 1
ATOM 1493 C C . PHE A 1 189 ? -9.596 5.826 12.215 1.00 96.25 189 PHE A C 1
ATOM 1495 O O . PHE A 1 189 ? -9.545 4.713 12.743 1.00 96.25 189 PHE A O 1
ATOM 1502 N N . VAL A 1 190 ? -10.643 6.638 12.341 1.00 97.81 190 VAL A N 1
ATOM 1503 C CA . VAL A 1 190 ? -11.932 6.247 12.912 1.00 97.81 190 VAL A CA 1
ATOM 1504 C C . VAL A 1 190 ? -13.014 6.545 11.888 1.00 97.81 190 VAL A C 1
ATOM 1506 O O . VAL A 1 190 ? -13.024 7.630 11.308 1.00 97.81 190 VAL A O 1
ATOM 1509 N N . GLU A 1 191 ? -13.917 5.594 11.701 1.00 97.62 191 GLU A N 1
ATOM 1510 C CA . GLU A 1 191 ? -15.129 5.765 10.906 1.00 97.62 191 GLU A CA 1
ATOM 1511 C C . GLU A 1 191 ? -16.345 5.559 11.805 1.00 97.62 191 GLU A C 1
ATOM 1513 O O . GLU A 1 191 ? -16.375 4.635 12.624 1.00 97.62 191 GLU A O 1
ATOM 1518 N N . VAL A 1 192 ? -17.336 6.429 11.666 1.00 97.88 192 VAL A N 1
ATOM 1519 C CA . VAL A 1 192 ? -18.519 6.508 12.513 1.00 97.88 192 VAL A CA 1
ATOM 1520 C C . VAL A 1 192 ? -19.763 6.349 11.652 1.00 97.88 192 VAL A C 1
ATOM 1522 O O . VAL A 1 192 ? -19.918 6.950 10.594 1.00 97.88 192 VAL A O 1
ATOM 1525 N N . LYS A 1 193 ? -20.698 5.533 12.123 1.00 97.88 193 LYS A N 1
ATOM 1526 C CA . LYS A 1 193 ? -22.049 5.423 11.582 1.00 97.88 193 LYS A CA 1
ATOM 1527 C C . LYS A 1 193 ? -23.042 5.535 12.743 1.00 97.88 193 LYS A C 1
ATOM 1529 O O . LYS A 1 193 ? -22.774 5.043 13.837 1.00 97.88 193 LYS A O 1
ATOM 1534 N N . PRO A 1 194 ? -24.198 6.177 12.564 1.00 97.56 194 PRO A N 1
ATOM 1535 C CA . PRO A 1 194 ? -25.079 6.488 13.687 1.00 97.56 194 PRO A CA 1
ATOM 1536 C C . PRO A 1 194 ? -26.007 5.343 14.111 1.00 97.56 194 PRO A C 1
ATOM 1538 O O . PRO A 1 194 ? -26.640 5.455 15.154 1.00 97.56 194 PRO A O 1
ATOM 1541 N N . ALA A 1 195 ? -26.114 4.255 13.342 1.00 96.88 195 ALA A N 1
ATOM 1542 C CA . ALA A 1 195 ? -27.019 3.143 13.640 1.00 96.88 195 ALA A CA 1
ATOM 1543 C C . ALA A 1 195 ? -26.302 1.783 13.664 1.00 96.88 195 ALA A C 1
ATOM 1545 O O . ALA A 1 195 ? -25.348 1.556 12.915 1.00 96.88 195 ALA A O 1
ATOM 1546 N N . LYS A 1 196 ? -26.786 0.854 14.503 1.00 95.31 196 LYS A N 1
ATOM 1547 C CA . LYS A 1 196 ? -26.188 -0.487 14.671 1.00 95.31 196 LYS A CA 1
ATOM 1548 C C . LYS A 1 196 ? -26.282 -1.350 13.409 1.00 95.31 196 LYS A C 1
ATOM 1550 O O . LYS A 1 196 ? -25.384 -2.137 13.118 1.00 95.31 196 LYS A O 1
ATOM 1555 N N . ASP A 1 197 ? -27.342 -1.175 12.622 1.00 94.44 197 ASP A N 1
ATOM 1556 C CA . ASP A 1 197 ? -27.549 -1.879 11.350 1.00 94.44 197 ASP A CA 1
ATOM 1557 C C . ASP A 1 197 ? -26.610 -1.409 10.223 1.00 94.44 197 ASP A C 1
ATOM 1559 O O . ASP A 1 197 ? -26.592 -2.014 9.155 1.00 94.44 197 ASP A O 1
ATOM 1563 N N . GLN A 1 198 ? -25.807 -0.366 10.461 1.00 95.69 198 GLN A N 1
ATOM 1564 C CA . GLN A 1 198 ? -24.733 0.087 9.571 1.00 95.69 198 GLN A CA 1
ATOM 1565 C C . GLN A 1 198 ? -23.364 -0.505 9.943 1.00 95.69 198 GLN A C 1
ATOM 1567 O O . GLN A 1 198 ? -22.351 -0.115 9.362 1.00 95.69 198 GLN A O 1
ATOM 1572 N N . GLY A 1 199 ? -23.318 -1.420 10.917 1.00 95.50 199 GLY A N 1
ATOM 1573 C CA . GLY A 1 199 ? -22.096 -2.097 11.332 1.00 95.50 199 GLY A CA 1
ATOM 1574 C C . GLY A 1 199 ? -21.466 -2.970 10.239 1.00 95.50 199 GLY A C 1
ATOM 1575 O O . GLY A 1 199 ? -22.012 -3.141 9.149 1.00 95.50 199 GLY A O 1
ATOM 1576 N N . PRO A 1 200 ? -20.303 -3.578 10.516 1.00 94.19 200 PRO A N 1
ATOM 1577 C CA . PRO A 1 200 ? -19.570 -4.367 9.528 1.00 94.19 200 PRO A CA 1
ATOM 1578 C C . PRO A 1 200 ? -20.231 -5.720 9.216 1.00 94.19 200 PRO A C 1
ATOM 1580 O O . PRO A 1 200 ? -19.941 -6.323 8.179 1.00 94.19 200 PRO A O 1
ATOM 1583 N N . LYS A 1 201 ? -21.094 -6.200 10.123 1.00 91.25 201 LYS A N 1
ATOM 1584 C CA . LYS A 1 201 ? -21.856 -7.453 10.028 1.00 91.25 201 LYS A CA 1
ATOM 1585 C C . LYS A 1 201 ? -23.206 -7.322 10.764 1.00 91.25 201 LYS A C 1
ATOM 1587 O O . LYS A 1 201 ? -23.381 -7.911 11.830 1.00 91.25 201 LYS A O 1
ATOM 1592 N N . PRO A 1 202 ? -24.160 -6.528 10.239 1.00 89.38 202 PRO A N 1
ATOM 1593 C CA . PRO A 1 202 ? -25.492 -6.366 10.820 1.00 89.38 202 PRO A CA 1
ATOM 1594 C C . PRO A 1 202 ? -26.231 -7.702 10.972 1.00 89.38 202 PRO A C 1
ATOM 1596 O O . PRO A 1 202 ? -26.020 -8.637 10.190 1.00 89.38 202 PRO A O 1
ATOM 1599 N N . ALA A 1 203 ? -27.135 -7.791 11.950 1.00 84.94 203 ALA A N 1
ATOM 1600 C CA . ALA A 1 203 ? -27.922 -8.999 12.189 1.00 84.94 203 ALA A CA 1
ATOM 1601 C C . ALA A 1 203 ? -28.712 -9.424 10.935 1.00 84.94 203 ALA A C 1
ATOM 1603 O O . ALA A 1 203 ? -29.335 -8.602 10.269 1.00 84.94 203 ALA A O 1
ATOM 1604 N N . GLY A 1 204 ? -28.681 -10.720 10.606 1.00 83.06 204 GLY A N 1
ATOM 1605 C CA . GLY A 1 204 ? -29.349 -11.268 9.416 1.00 83.06 204 GLY A CA 1
ATOM 1606 C C . GLY A 1 204 ? -28.563 -11.137 8.104 1.00 83.06 204 GLY A C 1
ATOM 1607 O O . GLY A 1 204 ? -29.052 -11.567 7.060 1.00 83.06 204 GLY A O 1
ATOM 1608 N N . SER A 1 205 ? -27.343 -10.591 8.140 1.00 85.62 205 SER A N 1
ATOM 1609 C CA . SER A 1 205 ? -26.457 -10.545 6.971 1.00 85.62 205 SER A CA 1
ATOM 1610 C C . SER A 1 205 ? -26.059 -11.937 6.494 1.00 85.62 205 SER A C 1
ATOM 1612 O O . SER A 1 205 ? -25.783 -12.827 7.302 1.00 85.62 205 SER A O 1
ATOM 1614 N N . ARG A 1 206 ? -25.960 -12.115 5.173 1.00 84.62 206 ARG A N 1
ATOM 1615 C CA . ARG A 1 206 ? -25.365 -13.332 4.614 1.00 84.62 206 ARG A CA 1
ATOM 1616 C C . ARG A 1 206 ? -23.851 -13.337 4.873 1.00 84.62 206 ARG A C 1
ATOM 1618 O O . ARG A 1 206 ? -23.252 -12.261 4.885 1.00 84.62 206 ARG A O 1
ATOM 1625 N N . PRO A 1 207 ? -23.217 -14.511 5.048 1.00 77.06 207 PRO A N 1
ATOM 1626 C CA . PRO A 1 207 ? -21.784 -14.599 5.350 1.00 77.06 207 PRO A CA 1
ATOM 1627 C C . PRO A 1 207 ? -20.859 -13.959 4.302 1.00 77.06 207 PRO A C 1
ATOM 1629 O O . PRO A 1 207 ? -19.748 -13.561 4.629 1.00 77.06 207 PRO A O 1
ATOM 1632 N N . ASP A 1 208 ? -21.305 -13.875 3.050 1.00 80.12 208 ASP A N 1
ATOM 1633 C CA . ASP A 1 208 ? -20.574 -13.343 1.898 1.00 80.12 208 ASP A CA 1
ATOM 1634 C C . ASP A 1 208 ? -20.838 -11.851 1.631 1.00 80.12 208 ASP A C 1
ATOM 1636 O O . ASP A 1 208 ? -20.169 -11.239 0.794 1.00 80.12 208 ASP A O 1
ATOM 1640 N N . THR A 1 209 ? -21.805 -11.243 2.327 1.00 88.00 209 THR A N 1
ATOM 1641 C CA . THR A 1 209 ? -22.132 -9.826 2.154 1.00 88.00 209 THR A CA 1
ATOM 1642 C C . THR A 1 209 ? -21.087 -8.943 2.828 1.00 88.00 209 THR A C 1
ATOM 1644 O O . THR A 1 209 ? -20.998 -8.885 4.052 1.00 88.00 209 THR A O 1
ATOM 1647 N N . ILE A 1 210 ? -20.353 -8.182 2.015 1.00 91.19 210 ILE A N 1
ATOM 1648 C CA . ILE A 1 210 ? -19.474 -7.115 2.498 1.00 91.19 210 ILE A CA 1
ATOM 1649 C C . ILE A 1 210 ? -20.278 -5.815 2.604 1.00 91.19 210 ILE A C 1
ATOM 1651 O O . ILE A 1 210 ? -20.837 -5.336 1.614 1.00 91.19 210 ILE A O 1
ATOM 1655 N N . HIS A 1 211 ? -20.350 -5.250 3.807 1.00 93.69 211 HIS A N 1
ATOM 1656 C CA . HIS A 1 211 ? -21.128 -4.041 4.094 1.00 93.69 211 HIS A CA 1
ATOM 1657 C C . HIS A 1 211 ? -20.357 -2.757 3.814 1.00 93.69 211 HIS A C 1
ATOM 1659 O O . HIS A 1 211 ? -19.125 -2.733 3.833 1.00 93.69 211 HIS A O 1
ATOM 1665 N N . ASP A 1 212 ? -21.098 -1.677 3.579 1.00 93.06 212 ASP A N 1
ATOM 1666 C CA . ASP A 1 212 ? -20.540 -0.416 3.085 1.00 93.06 212 ASP A CA 1
ATOM 1667 C C . ASP A 1 212 ? -19.537 0.211 4.060 1.00 93.06 212 ASP A C 1
ATOM 1669 O O . ASP A 1 212 ? -18.531 0.748 3.609 1.00 93.06 212 ASP A O 1
ATOM 1673 N N . LEU A 1 213 ? -19.725 0.046 5.377 1.00 95.69 213 LEU A N 1
ATOM 1674 C CA . LEU A 1 213 ? -18.752 0.478 6.388 1.00 95.69 213 LEU A CA 1
ATOM 1675 C C . LEU A 1 213 ? -17.374 -0.174 6.182 1.00 95.69 213 LEU A C 1
ATOM 1677 O O . LEU A 1 213 ? -16.346 0.496 6.284 1.00 95.69 213 LEU A O 1
ATOM 1681 N N . VAL A 1 214 ? -17.334 -1.469 5.844 1.00 96.62 214 VAL A N 1
ATOM 1682 C CA . VAL A 1 214 ? -16.079 -2.193 5.574 1.00 96.62 214 VAL A CA 1
ATOM 1683 C C . VAL A 1 214 ? -15.453 -1.703 4.271 1.00 96.62 214 VAL A C 1
ATOM 1685 O O . VAL A 1 214 ? -14.249 -1.465 4.230 1.00 96.62 214 VAL A O 1
ATOM 1688 N N . VAL A 1 215 ? -16.262 -1.512 3.223 1.00 92.75 215 VAL A N 1
ATOM 1689 C CA . VAL A 1 215 ? -15.794 -1.029 1.912 1.00 92.75 215 VAL A CA 1
ATOM 1690 C C . VAL A 1 215 ? -15.234 0.389 2.015 1.00 92.75 215 VAL A C 1
ATOM 1692 O O . VAL A 1 215 ? -14.149 0.656 1.511 1.00 92.75 215 VAL A O 1
ATOM 1695 N N . GLN A 1 216 ? -15.937 1.287 2.702 1.00 93.25 216 GLN A N 1
ATOM 1696 C CA . GLN A 1 216 ? -15.504 2.660 2.946 1.00 93.25 216 GLN A CA 1
ATOM 1697 C C . GLN A 1 216 ? -14.213 2.700 3.773 1.00 93.25 216 GLN A C 1
ATOM 1699 O O . GLN A 1 216 ? -13.273 3.408 3.424 1.00 93.25 216 GLN A O 1
ATOM 1704 N N . SER A 1 217 ? -14.116 1.879 4.818 1.00 96.38 217 SER A N 1
ATOM 1705 C CA . SER A 1 217 ? -12.898 1.791 5.631 1.00 96.38 217 SER A CA 1
ATOM 1706 C C . SER A 1 217 ? -11.713 1.211 4.851 1.00 96.38 217 SER A C 1
ATOM 1708 O O . SER A 1 217 ? -10.582 1.665 5.003 1.00 96.38 217 SER A O 1
ATOM 1710 N N . ALA A 1 218 ? -11.963 0.238 3.973 1.00 94.19 218 ALA A N 1
ATOM 1711 C CA . ALA A 1 218 ? -10.959 -0.318 3.073 1.00 94.19 218 ALA A CA 1
ATOM 1712 C C . ALA A 1 218 ? -10.489 0.705 2.022 1.00 94.19 218 ALA A C 1
ATOM 1714 O O . ALA A 1 218 ? -9.310 0.722 1.660 1.00 94.19 218 ALA A O 1
ATOM 1715 N N . ASP A 1 219 ? -11.389 1.580 1.567 1.00 90.12 219 ASP A N 1
ATOM 1716 C CA . ASP A 1 219 ? -11.072 2.712 0.697 1.00 90.12 219 ASP A CA 1
ATOM 1717 C C . ASP A 1 219 ? -10.139 3.694 1.420 1.00 90.12 219 ASP A C 1
ATOM 1719 O O . ASP A 1 219 ? -9.107 4.057 0.876 1.00 90.12 219 ASP A O 1
ATOM 1723 N N . TYR A 1 220 ? -10.377 4.024 2.691 1.00 92.12 220 TYR A N 1
ATOM 1724 C CA . TYR A 1 220 ? -9.413 4.820 3.465 1.00 92.12 220 TYR A CA 1
ATOM 1725 C C . TYR A 1 220 ? -8.087 4.100 3.697 1.00 92.12 220 TYR A C 1
ATOM 1727 O O . TYR A 1 220 ? -7.023 4.705 3.568 1.00 92.12 220 TYR A O 1
ATOM 1735 N N . ALA A 1 221 ? -8.127 2.804 4.007 1.00 94.44 221 ALA A N 1
ATOM 1736 C CA . ALA A 1 221 ? -6.929 2.015 4.254 1.00 94.44 221 ALA A CA 1
ATOM 1737 C C . ALA A 1 221 ? -5.991 1.975 3.041 1.00 94.44 221 ALA A C 1
ATOM 1739 O O . ALA A 1 221 ? -4.780 2.104 3.210 1.00 94.44 221 ALA A O 1
ATOM 1740 N N . ARG A 1 222 ? -6.522 1.837 1.818 1.00 88.81 222 ARG A N 1
ATOM 1741 C CA . ARG A 1 222 ? -5.690 1.789 0.602 1.00 88.81 222 ARG A CA 1
ATOM 1742 C C . ARG A 1 222 ? -4.980 3.117 0.334 1.00 88.81 222 ARG A C 1
ATOM 1744 O O . ARG A 1 222 ? -3.831 3.109 -0.092 1.00 88.81 222 ARG A O 1
ATOM 1751 N N . LEU A 1 223 ? -5.640 4.239 0.632 1.00 87.69 223 LEU A N 1
ATOM 1752 C CA . LEU A 1 223 ? -5.076 5.586 0.513 1.00 87.69 223 LEU A CA 1
ATOM 1753 C C . LEU A 1 223 ? -4.011 5.814 1.578 1.00 87.69 223 LEU A C 1
ATOM 1755 O O . LEU A 1 223 ? -2.882 6.179 1.266 1.00 87.69 223 LEU A O 1
ATOM 1759 N N . HIS A 1 224 ? -4.334 5.477 2.823 1.00 91.06 224 HIS A N 1
ATOM 1760 C CA . HIS A 1 224 ? -3.402 5.547 3.935 1.00 91.06 224 HIS A CA 1
ATOM 1761 C C . HIS A 1 224 ? -2.125 4.731 3.669 1.00 91.06 224 HIS A C 1
ATOM 1763 O O . HIS A 1 224 ? -1.025 5.252 3.830 1.00 91.06 224 HIS A O 1
ATOM 1769 N N . MET A 1 225 ? -2.253 3.487 3.197 1.00 91.25 225 MET A N 1
ATOM 1770 C CA . MET A 1 225 ? -1.113 2.624 2.861 1.00 91.25 225 MET A CA 1
ATOM 1771 C C . MET A 1 225 ? -0.336 3.081 1.621 1.00 91.25 225 MET A C 1
ATOM 1773 O O . MET A 1 225 ? 0.861 2.818 1.537 1.00 91.25 225 MET A O 1
ATOM 1777 N N . SER A 1 226 ? -0.992 3.732 0.657 1.00 87.00 226 SER A N 1
ATOM 1778 C CA . SER A 1 226 ? -0.327 4.283 -0.531 1.00 87.00 226 SER A CA 1
ATOM 1779 C C . SER A 1 226 ? 0.525 5.502 -0.182 1.00 87.00 226 SER A C 1
ATOM 1781 O O . SER A 1 226 ? 1.619 5.659 -0.726 1.00 87.00 226 SER A O 1
ATOM 1783 N N . SER A 1 227 ? 0.032 6.347 0.724 1.00 87.25 227 SER A N 1
ATOM 1784 C CA . SER A 1 227 ? 0.633 7.645 1.028 1.00 87.25 227 SER A CA 1
ATOM 1785 C C . SER A 1 227 ? 1.585 7.625 2.216 1.00 87.25 227 SER A C 1
ATOM 1787 O O . SER A 1 227 ? 2.575 8.354 2.207 1.00 87.25 227 SER A O 1
ATOM 1789 N N . ARG A 1 228 ? 1.322 6.815 3.253 1.00 89.44 228 ARG A N 1
ATOM 1790 C CA . ARG A 1 228 ? 2.214 6.697 4.417 1.00 89.44 228 ARG A CA 1
ATOM 1791 C C . ARG A 1 228 ? 3.396 5.785 4.073 1.00 89.44 228 ARG A C 1
ATOM 1793 O O . ARG A 1 228 ? 3.194 4.586 3.866 1.00 89.44 228 ARG A O 1
ATOM 1800 N N . PRO A 1 229 ? 4.637 6.314 4.036 1.00 89.62 229 PRO A N 1
ATOM 1801 C CA . PRO A 1 229 ? 5.806 5.523 3.680 1.00 89.62 229 PRO A CA 1
ATOM 1802 C C . PRO A 1 229 ? 5.949 4.291 4.573 1.00 89.62 229 PRO A C 1
ATOM 1804 O O . PRO A 1 229 ? 5.865 4.383 5.797 1.00 89.62 229 PRO A O 1
ATOM 1807 N N . PHE A 1 230 ? 6.204 3.143 3.945 1.00 93.94 230 PHE A N 1
ATOM 1808 C CA . PHE A 1 230 ? 6.504 1.885 4.633 1.00 93.94 230 PHE A CA 1
ATOM 1809 C C . PHE A 1 230 ? 5.406 1.394 5.596 1.00 93.94 230 PHE A C 1
ATOM 1811 O O . PHE A 1 230 ? 5.698 0.682 6.557 1.00 93.94 230 PHE A O 1
ATOM 1818 N N . LEU A 1 231 ? 4.139 1.730 5.333 1.00 95.25 231 LEU A N 1
ATOM 1819 C CA . LEU A 1 231 ? 2.998 1.169 6.053 1.00 95.25 231 LEU A CA 1
ATOM 1820 C C . LEU A 1 231 ? 2.584 -0.188 5.452 1.00 95.25 231 LEU A C 1
ATOM 1822 O O . LEU A 1 231 ? 2.179 -0.286 4.295 1.00 95.25 231 LEU A O 1
ATOM 1826 N N . LEU A 1 232 ? 2.691 -1.255 6.245 1.00 96.50 232 LEU A N 1
ATOM 1827 C CA . LEU A 1 232 ? 2.408 -2.632 5.828 1.00 96.50 232 LEU A CA 1
ATOM 1828 C C . LEU A 1 232 ? 0.929 -3.019 5.965 1.00 96.50 232 LEU A C 1
ATOM 1830 O O . LEU A 1 232 ? 0.450 -3.868 5.215 1.00 96.50 232 LEU A O 1
ATOM 1834 N N . PHE A 1 233 ? 0.221 -2.401 6.909 1.00 97.12 233 PHE A N 1
ATOM 1835 C CA . PHE A 1 233 ? -1.222 -2.522 7.109 1.00 97.12 233 PHE A CA 1
ATOM 1836 C C . PHE A 1 233 ? -1.763 -1.244 7.753 1.00 97.12 233 PHE A C 1
ATOM 1838 O O . PHE A 1 233 ? -1.029 -0.545 8.446 1.00 97.12 233 PHE A O 1
ATOM 1845 N N . SER A 1 234 ? -3.044 -0.950 7.548 1.00 97.75 234 SER A N 1
ATOM 1846 C CA . SER A 1 234 ? -3.737 0.173 8.182 1.00 97.75 234 SER A CA 1
ATOM 1847 C C . SER A 1 234 ? -4.658 -0.313 9.297 1.00 97.75 234 SER A C 1
ATOM 1849 O O . SER A 1 234 ? -5.264 -1.377 9.189 1.00 97.75 234 SER A O 1
ATOM 1851 N N . VAL A 1 235 ? -4.814 0.498 10.344 1.00 98.38 235 VAL A N 1
ATOM 1852 C CA . VAL A 1 235 ? -5.734 0.237 11.459 1.00 98.38 235 VAL A CA 1
ATOM 1853 C C . VAL A 1 235 ? -6.888 1.238 11.425 1.00 98.38 235 VAL A C 1
ATOM 1855 O O . VAL A 1 235 ? -6.659 2.437 11.255 1.00 98.38 235 VAL A O 1
ATOM 1858 N N . GLY A 1 236 ? -8.114 0.743 11.590 1.00 98.19 236 GLY A N 1
ATOM 1859 C CA . GLY A 1 236 ? -9.329 1.555 11.668 1.00 98.19 236 GLY A CA 1
ATOM 1860 C C . GLY A 1 236 ? -10.176 1.192 12.887 1.00 98.19 236 GLY A C 1
ATOM 1861 O O . GLY A 1 236 ? -10.465 0.017 13.102 1.00 98.19 236 GLY A O 1
ATOM 1862 N N . LEU A 1 237 ? -10.588 2.179 13.682 1.00 98.69 237 LEU A N 1
ATOM 1863 C CA . LEU A 1 237 ? -11.637 2.013 14.693 1.00 98.69 237 LEU A CA 1
ATOM 1864 C C . LEU A 1 237 ? -12.993 2.289 14.037 1.00 98.69 237 LEU A C 1
ATOM 1866 O O . LEU A 1 237 ? -13.207 3.367 13.494 1.00 98.69 237 LEU A O 1
ATOM 1870 N N . LEU A 1 238 ? -13.904 1.325 14.072 1.00 98.69 238 LEU A N 1
ATOM 1871 C CA . LEU A 1 238 ? -15.218 1.440 13.444 1.00 98.69 238 LEU A CA 1
ATOM 1872 C C . LEU A 1 238 ? -16.268 1.559 14.544 1.00 98.69 238 LEU A C 1
ATOM 1874 O O . LEU A 1 238 ? -16.402 0.633 15.341 1.00 98.69 238 LEU A O 1
ATOM 1878 N N . ILE A 1 239 ? -16.993 2.674 14.593 1.00 98.62 239 ILE A N 1
ATOM 1879 C CA . ILE A 1 239 ? -18.066 2.940 15.560 1.00 98.62 239 ILE A CA 1
ATOM 1880 C C . ILE A 1 239 ? -19.392 2.970 14.803 1.00 98.62 239 ILE A C 1
ATOM 1882 O O . ILE A 1 239 ? -19.520 3.664 13.801 1.00 98.62 239 ILE A O 1
ATOM 1886 N N . PHE A 1 240 ? -20.385 2.217 15.260 1.00 98.06 240 PHE A N 1
ATOM 1887 C CA . PHE A 1 240 ? -21.701 2.129 14.629 1.00 98.06 240 PHE A CA 1
ATOM 1888 C C . PHE A 1 240 ? -22.798 2.046 15.695 1.00 98.06 240 PHE A C 1
ATOM 1890 O O . PHE A 1 240 ? -22.905 1.080 16.451 1.00 98.06 240 PHE A O 1
ATOM 1897 N N . GLY A 1 241 ? -23.610 3.097 15.792 1.00 97.19 241 GLY A N 1
ATOM 1898 C CA . GLY A 1 241 ? -24.523 3.273 16.917 1.00 97.19 241 GLY A CA 1
ATOM 1899 C C . GLY A 1 241 ? -23.752 3.427 18.234 1.00 97.19 241 GLY A C 1
ATOM 1900 O O . GLY A 1 241 ? -22.888 4.293 18.359 1.00 97.19 241 GLY A O 1
ATOM 1901 N N . SER A 1 242 ? -24.048 2.567 19.211 1.00 96.75 242 SER A N 1
ATOM 1902 C CA . SER A 1 242 ? -23.282 2.440 20.463 1.00 96.75 242 SER A CA 1
ATOM 1903 C C . SER A 1 242 ? -22.174 1.379 20.404 1.00 96.75 242 SER A C 1
ATOM 1905 O O . SER A 1 242 ? -21.431 1.212 21.370 1.00 96.75 242 SER A O 1
ATOM 1907 N N . GLN A 1 243 ? -22.063 0.651 19.291 1.00 98.38 243 GLN A N 1
ATOM 1908 C CA . GLN A 1 243 ? -21.145 -0.471 19.137 1.00 98.38 243 GLN A CA 1
ATOM 1909 C C . GLN A 1 243 ? -19.852 -0.057 18.442 1.00 98.38 243 GLN A C 1
ATOM 1911 O O . GLN A 1 243 ? -19.804 0.936 17.715 1.00 98.38 243 GLN A O 1
ATOM 1916 N N . PHE A 1 244 ? -18.796 -0.837 18.647 1.00 98.69 244 PHE A N 1
ATOM 1917 C CA . PHE A 1 244 ? -17.527 -0.652 17.968 1.00 98.69 244 PHE A CA 1
ATOM 1918 C C . PHE A 1 244 ? -16.814 -1.978 17.687 1.00 98.69 244 PHE A C 1
ATOM 1920 O O . PHE A 1 244 ? -17.036 -2.994 18.347 1.00 98.69 244 PHE A O 1
ATOM 1927 N N . CYS A 1 245 ? -15.908 -1.946 16.716 1.00 98.62 245 CYS A N 1
ATOM 1928 C CA . CYS A 1 245 ? -14.873 -2.956 16.516 1.00 98.62 245 CYS A CA 1
ATOM 1929 C C . CYS A 1 245 ? -13.613 -2.298 15.939 1.00 98.62 245 CYS A C 1
ATOM 1931 O O . CYS A 1 245 ? -13.655 -1.173 15.438 1.00 98.62 245 CYS A O 1
ATOM 1933 N N . VAL A 1 246 ? -12.486 -3.003 15.962 1.00 98.69 246 VAL A N 1
ATOM 1934 C CA . VAL A 1 246 ? -11.233 -2.544 15.351 1.00 98.69 246 VAL A CA 1
ATOM 1935 C C . VAL A 1 246 ? -10.914 -3.406 14.137 1.00 98.69 246 VAL A C 1
ATOM 1937 O O . VAL A 1 246 ? -11.019 -4.629 14.199 1.00 98.69 246 VAL A O 1
ATOM 1940 N N . GLY A 1 247 ? -10.525 -2.770 13.036 1.00 98.12 247 GLY A N 1
ATOM 1941 C CA . GLY A 1 247 ? -10.122 -3.424 11.800 1.00 98.12 247 GLY A CA 1
ATOM 1942 C C . GLY A 1 247 ? -8.639 -3.268 11.494 1.00 98.12 247 GLY A C 1
ATOM 1943 O O . GLY A 1 247 ? -8.079 -2.181 11.639 1.00 98.12 247 GLY A O 1
ATOM 1944 N N . ILE A 1 248 ? -8.023 -4.351 11.025 1.00 98.25 248 ILE A N 1
ATOM 1945 C CA . ILE A 1 248 ? -6.706 -4.373 10.387 1.00 98.25 248 ILE A CA 1
ATOM 1946 C C . ILE A 1 248 ? -6.916 -4.636 8.895 1.00 98.25 248 ILE A C 1
ATOM 1948 O O . ILE A 1 248 ? -7.510 -5.643 8.510 1.00 98.25 248 ILE A O 1
ATOM 1952 N N . PHE A 1 249 ? -6.431 -3.720 8.065 1.00 97.88 249 PHE A N 1
ATOM 1953 C CA . PHE A 1 249 ? -6.545 -3.748 6.611 1.00 97.88 249 PHE A CA 1
ATOM 1954 C C . PHE A 1 249 ? -5.155 -3.970 6.022 1.00 97.88 249 PHE A C 1
ATOM 1956 O O . PHE A 1 249 ? -4.265 -3.139 6.200 1.00 97.88 249 PHE A O 1
ATOM 1963 N N . ASP A 1 250 ? -4.955 -5.087 5.334 1.00 95.88 250 ASP A N 1
ATOM 1964 C CA . ASP A 1 250 ? -3.658 -5.488 4.794 1.00 95.88 250 ASP A CA 1
ATOM 1965 C C . ASP A 1 250 ? -3.790 -6.071 3.381 1.00 95.88 250 ASP A C 1
ATOM 1967 O O . ASP A 1 250 ? -4.858 -6.084 2.765 1.00 95.88 250 ASP A O 1
ATOM 1971 N N . ARG A 1 251 ? -2.680 -6.572 2.834 1.00 92.56 251 ARG A N 1
ATOM 1972 C CA . ARG A 1 251 ? -2.641 -7.110 1.465 1.00 92.56 251 ARG A CA 1
ATOM 1973 C C . ARG A 1 251 ? -3.410 -8.415 1.274 1.00 92.56 251 ARG A C 1
ATOM 1975 O O . ARG A 1 251 ? -3.635 -8.816 0.131 1.00 92.56 251 ARG A O 1
ATOM 1982 N N . GLY A 1 252 ? -3.785 -9.085 2.361 1.00 90.44 252 GLY A N 1
ATOM 1983 C CA . GLY A 1 252 ? -4.617 -10.281 2.353 1.00 90.44 252 GLY A CA 1
ATOM 1984 C C . GLY A 1 252 ? -6.106 -10.001 2.550 1.00 90.44 252 GLY A C 1
ATOM 1985 O O . GLY A 1 252 ? -6.889 -10.937 2.416 1.00 90.44 252 GLY A O 1
ATOM 1986 N N . GLY A 1 253 ? -6.516 -8.768 2.864 1.00 93.69 253 GLY A N 1
ATOM 1987 C CA . GLY A 1 253 ? -7.917 -8.428 3.113 1.00 93.69 253 GLY A CA 1
ATOM 1988 C C . GLY A 1 253 ? -8.129 -7.600 4.374 1.00 93.69 253 GLY A C 1
ATOM 1989 O O . GLY A 1 253 ? -7.343 -6.708 4.689 1.00 93.69 253 GLY A O 1
ATOM 1990 N N . VAL A 1 254 ? -9.212 -7.904 5.087 1.00 96.62 254 VAL A N 1
ATOM 1991 C CA . VAL A 1 254 ? -9.608 -7.210 6.319 1.00 96.62 254 VAL A CA 1
ATOM 1992 C C . VAL A 1 254 ? -9.788 -8.225 7.439 1.00 96.62 254 VAL A C 1
ATOM 1994 O O . VAL A 1 254 ? -10.396 -9.273 7.231 1.00 96.62 254 VAL A O 1
ATOM 1997 N N . VAL A 1 255 ? -9.287 -7.904 8.628 1.00 96.88 255 VAL A N 1
ATOM 1998 C CA . VAL A 1 255 ? -9.545 -8.653 9.862 1.00 96.88 255 VAL A CA 1
ATOM 1999 C C . VAL A 1 255 ? -10.206 -7.715 10.858 1.00 96.88 255 VAL A C 1
ATOM 2001 O O . VAL A 1 255 ? -9.642 -6.677 11.195 1.00 96.88 255 VAL A O 1
ATOM 2004 N N . LEU A 1 256 ? -11.404 -8.066 11.310 1.00 97.88 256 LEU A N 1
ATOM 2005 C CA . LEU A 1 256 ? -12.185 -7.296 12.269 1.00 97.88 256 LEU A CA 1
ATOM 2006 C C . LEU A 1 256 ? -12.216 -8.018 13.614 1.00 97.88 256 LEU A C 1
ATOM 2008 O O . LEU A 1 256 ? -12.443 -9.227 13.673 1.00 97.88 256 LEU A O 1
ATOM 2012 N N . SER A 1 257 ? -12.028 -7.261 14.692 1.00 98.12 257 SER A N 1
ATOM 2013 C CA . SER A 1 257 ? -12.247 -7.752 16.051 1.00 98.12 257 SER A CA 1
ATOM 2014 C C . SER A 1 257 ? -13.720 -8.120 16.281 1.00 98.12 257 SER A C 1
ATOM 2016 O O . SER A 1 257 ? -14.586 -7.666 15.525 1.00 98.12 257 SER A O 1
ATOM 2018 N N . PRO A 1 258 ? -14.040 -8.855 17.363 1.00 97.56 258 PRO A N 1
ATOM 2019 C CA . PRO A 1 258 ? -15.411 -8.952 17.847 1.00 97.56 258 PRO A CA 1
ATOM 2020 C C . PRO A 1 258 ? -16.030 -7.568 18.071 1.00 97.56 258 PRO A C 1
ATOM 2022 O O . PRO A 1 258 ? -15.322 -6.593 18.363 1.00 97.56 258 PRO A O 1
ATOM 2025 N N . VAL A 1 259 ? -17.350 -7.501 17.910 1.00 97.62 259 VAL A N 1
ATOM 2026 C CA . VAL A 1 259 ? -18.150 -6.300 18.165 1.00 97.62 259 VAL A CA 1
ATOM 2027 C C . VAL A 1 259 ? -18.437 -6.177 19.658 1.00 97.62 259 VAL A C 1
ATOM 2029 O O . VAL A 1 259 ? -18.869 -7.141 20.286 1.00 97.62 259 VAL A O 1
ATOM 2032 N N . HIS A 1 260 ? -18.239 -4.977 20.195 1.00 98.25 260 HIS A N 1
ATOM 2033 C CA . HIS A 1 260 ? -18.467 -4.627 21.596 1.00 98.25 260 HIS A CA 1
ATOM 2034 C C . HIS A 1 260 ? -19.318 -3.362 21.706 1.00 98.25 260 HIS A C 1
ATOM 2036 O O . HIS A 1 260 ? -19.365 -2.570 20.765 1.00 98.25 260 HIS A O 1
ATOM 2042 N N . ASP A 1 261 ? -19.986 -3.153 22.838 1.00 98.06 261 ASP A N 1
ATOM 2043 C CA . ASP A 1 261 ? -20.715 -1.909 23.108 1.00 98.06 261 ASP A CA 1
ATOM 2044 C C . ASP A 1 261 ? -19.850 -0.958 23.947 1.00 98.06 261 ASP A C 1
ATOM 2046 O O . ASP A 1 261 ? -19.231 -1.367 24.927 1.00 98.06 261 ASP A O 1
ATOM 2050 N N . MET A 1 262 ? -19.791 0.323 23.574 1.00 97.88 262 MET A N 1
ATOM 2051 C CA . MET A 1 262 ? -18.957 1.316 24.263 1.00 97.88 262 MET A CA 1
ATOM 2052 C C . MET A 1 262 ? -19.335 1.496 25.739 1.00 97.88 262 MET A C 1
ATOM 2054 O O . MET A 1 262 ? -18.481 1.871 26.542 1.00 97.88 262 MET A O 1
ATOM 2058 N N . TRP A 1 263 ? -20.600 1.257 26.095 1.00 96.06 263 TRP A N 1
ATOM 2059 C CA . TRP A 1 263 ? -21.159 1.525 27.420 1.00 96.06 263 TRP A CA 1
ATOM 2060 C C . TRP A 1 263 ? -21.393 0.265 28.249 1.00 96.06 263 TRP A C 1
ATOM 2062 O O . TRP A 1 263 ? -21.475 0.365 29.473 1.00 96.06 263 TRP A O 1
ATOM 2072 N N . GLU A 1 264 ? -21.486 -0.903 27.616 1.00 96.88 264 GLU A N 1
ATOM 2073 C CA . GLU A 1 264 ? -21.472 -2.192 28.322 1.00 96.88 264 GLU A CA 1
ATOM 2074 C C . GLU A 1 264 ? -20.027 -2.654 28.576 1.00 96.88 264 GLU A C 1
ATOM 2076 O O . GLU A 1 264 ? -19.706 -3.093 29.679 1.00 96.88 264 GLU A O 1
ATOM 2081 N N . ASP A 1 265 ? -19.124 -2.437 27.612 1.00 97.75 265 ASP A N 1
ATOM 2082 C CA . ASP A 1 265 ? -17.710 -2.822 27.668 1.00 97.75 265 ASP A CA 1
ATOM 2083 C C . ASP A 1 265 ? -16.777 -1.603 27.848 1.00 97.75 265 ASP A C 1
ATOM 2085 O O . ASP A 1 265 ? -15.717 -1.504 27.221 1.00 97.75 265 ASP A O 1
ATOM 2089 N N . ILE A 1 266 ? -17.139 -0.663 28.734 1.00 97.56 266 ILE A N 1
ATOM 2090 C CA . ILE A 1 266 ? -16.425 0.621 28.938 1.00 97.56 266 ILE A CA 1
ATOM 2091 C C . ILE A 1 266 ? -14.918 0.419 29.129 1.00 97.56 266 ILE A C 1
ATOM 2093 O O . ILE A 1 266 ? -14.102 1.112 28.519 1.00 97.56 266 ILE A O 1
ATOM 2097 N N . LYS A 1 267 ? -14.526 -0.559 29.955 1.00 97.56 267 LYS A N 1
ATOM 2098 C CA . LYS A 1 267 ? -13.114 -0.866 30.227 1.00 97.56 267 LYS A CA 1
ATOM 2099 C C . LYS A 1 267 ? -12.349 -1.218 28.948 1.00 97.56 267 LYS A C 1
ATOM 2101 O O . LYS A 1 267 ? -11.220 -0.762 28.763 1.00 97.56 267 LYS A O 1
ATOM 2106 N N . LEU A 1 268 ? -12.960 -2.006 28.064 1.00 98.31 268 LEU A N 1
ATOM 2107 C CA . LEU A 1 268 ? -12.368 -2.385 26.785 1.00 98.31 268 LEU A CA 1
ATOM 2108 C C . LEU A 1 268 ? -12.300 -1.188 25.835 1.00 98.31 268 LEU A C 1
ATOM 2110 O O . LEU A 1 268 ? -11.259 -0.971 25.219 1.00 98.31 268 LEU A O 1
ATOM 2114 N N . PHE A 1 269 ? -13.365 -0.389 25.754 1.00 98.56 269 PHE A N 1
ATOM 2115 C CA . PHE A 1 269 ? -13.389 0.807 24.915 1.00 98.56 269 PHE A CA 1
ATOM 2116 C C . PHE A 1 269 ? -12.277 1.793 25.304 1.00 98.56 269 PHE A C 1
ATOM 2118 O O . PHE A 1 269 ? -11.477 2.194 24.455 1.00 98.56 269 PHE A O 1
ATOM 2125 N N . ILE A 1 270 ? -12.128 2.091 26.600 1.00 97.88 270 ILE A N 1
ATOM 2126 C CA . ILE A 1 270 ? -11.037 2.934 27.115 1.00 97.88 270 ILE A CA 1
ATOM 2127 C C . ILE A 1 270 ? -9.671 2.328 26.765 1.00 97.88 270 ILE A C 1
ATOM 2129 O O . ILE A 1 270 ? -8.776 3.041 26.304 1.00 97.88 270 ILE A O 1
ATOM 2133 N N . ALA A 1 271 ? -9.499 1.015 26.944 1.00 97.25 271 ALA A N 1
ATOM 2134 C CA . ALA A 1 271 ? -8.251 0.332 26.618 1.00 97.25 271 ALA A CA 1
ATOM 2135 C C . ALA A 1 271 ? -7.899 0.416 25.123 1.00 97.25 271 ALA A C 1
ATOM 2137 O O . ALA A 1 271 ? -6.728 0.604 24.793 1.00 97.25 271 ALA A O 1
ATOM 2138 N N . VAL A 1 272 ? -8.884 0.327 24.223 1.00 98.56 272 VAL A N 1
ATOM 2139 C CA . VAL A 1 272 ? -8.690 0.479 22.772 1.00 98.56 272 VAL A CA 1
ATOM 2140 C C . VAL A 1 272 ? -8.227 1.890 22.421 1.00 98.56 272 VAL A C 1
ATOM 2142 O O . VAL A 1 272 ? -7.236 2.035 21.704 1.00 98.56 272 VAL A O 1
ATOM 2145 N N . ILE A 1 273 ? -8.872 2.928 22.963 1.00 97.88 273 ILE A N 1
ATOM 2146 C CA . ILE A 1 273 ? -8.473 4.322 22.714 1.00 97.88 273 ILE A CA 1
ATOM 2147 C C . ILE A 1 273 ? -7.060 4.586 23.246 1.00 97.88 273 ILE A C 1
ATOM 2149 O O . ILE A 1 273 ? -6.211 5.087 22.506 1.00 97.88 273 ILE A O 1
ATOM 2153 N N . ARG A 1 274 ? -6.758 4.177 24.489 1.00 95.06 274 ARG A N 1
ATOM 2154 C CA . ARG A 1 274 ? -5.407 4.312 25.071 1.00 95.06 274 ARG A CA 1
ATOM 2155 C C . ARG A 1 274 ? -4.357 3.562 24.260 1.00 95.06 274 ARG A C 1
ATOM 2157 O O . ARG A 1 274 ? -3.270 4.092 24.035 1.00 95.06 274 ARG A O 1
ATOM 2164 N N . SER A 1 275 ? -4.693 2.359 23.801 1.00 96.00 275 SER A N 1
ATOM 2165 C CA . SER A 1 275 ? -3.851 1.549 22.929 1.00 96.00 275 SER A CA 1
ATOM 2166 C C . SER A 1 275 ? -3.518 2.297 21.641 1.00 96.00 275 SER A C 1
ATOM 2168 O O . SER A 1 275 ? -2.353 2.601 21.400 1.00 96.00 275 SER A O 1
ATOM 2170 N N . LEU A 1 276 ? -4.519 2.674 20.841 1.00 96.69 276 LEU A N 1
ATOM 2171 C CA . LEU A 1 276 ? -4.304 3.367 19.565 1.00 96.69 276 LEU A CA 1
ATOM 2172 C C . LEU A 1 276 ? -3.548 4.697 19.741 1.00 96.69 276 LEU A C 1
ATOM 2174 O O . LEU A 1 276 ? -2.724 5.060 18.900 1.00 96.69 276 LEU A O 1
ATOM 2178 N N . ALA A 1 277 ? -3.749 5.379 20.872 1.00 93.69 277 ALA A N 1
ATOM 2179 C CA . ALA A 1 277 ? -3.040 6.610 21.205 1.00 93.69 277 ALA A CA 1
ATOM 2180 C C . ALA A 1 277 ? -1.554 6.416 21.581 1.00 93.69 277 ALA A C 1
ATOM 2182 O O . ALA A 1 277 ? -0.796 7.387 21.570 1.00 93.69 277 ALA A O 1
ATOM 2183 N N . SER A 1 278 ? -1.121 5.195 21.923 1.00 92.12 278 SER A N 1
ATOM 2184 C CA . SER A 1 278 ? 0.143 4.988 22.656 1.00 92.12 278 SER A CA 1
ATOM 2185 C C . SER A 1 278 ? 1.011 3.817 22.180 1.00 92.12 278 SER A C 1
ATOM 2187 O O . SER A 1 278 ? 2.186 3.747 22.543 1.00 92.12 278 SER A O 1
ATOM 2189 N N . VAL A 1 279 ? 0.477 2.858 21.416 1.00 92.81 279 VAL A N 1
ATOM 2190 C CA . VAL A 1 279 ? 1.262 1.700 20.952 1.00 92.81 279 VAL A CA 1
ATOM 2191 C C . VAL A 1 279 ? 2.415 2.126 20.040 1.00 92.81 279 VAL A C 1
ATOM 2193 O O . VAL A 1 279 ? 2.398 3.204 19.438 1.00 92.81 279 VAL A O 1
ATOM 2196 N N . ASP A 1 280 ? 3.436 1.277 19.920 1.00 90.81 280 ASP A N 1
ATOM 2197 C CA . ASP A 1 280 ? 4.551 1.545 19.013 1.00 90.81 280 ASP A CA 1
ATOM 2198 C C . ASP A 1 280 ? 4.044 1.651 17.565 1.00 90.81 280 ASP A C 1
ATOM 2200 O O . ASP A 1 280 ? 3.114 0.949 17.177 1.00 90.81 280 ASP A O 1
ATOM 2204 N N . SER A 1 281 ? 4.634 2.514 16.739 1.00 90.94 281 SER A N 1
ATOM 2205 C CA . SER A 1 281 ? 4.178 2.677 15.351 1.00 90.94 281 SER A CA 1
ATOM 2206 C C . SER A 1 281 ? 4.309 1.386 14.526 1.00 90.94 281 SER A C 1
ATOM 2208 O O . SER A 1 281 ? 3.559 1.191 13.571 1.00 90.94 281 SER A O 1
ATOM 2210 N N . ARG A 1 282 ? 5.189 0.452 14.919 1.00 91.69 282 ARG A N 1
ATOM 2211 C CA . ARG A 1 282 ? 5.252 -0.908 14.349 1.00 91.69 282 ARG A CA 1
ATOM 2212 C C . ARG A 1 282 ? 4.026 -1.747 14.699 1.00 91.69 282 ARG A C 1
ATOM 2214 O O . ARG A 1 282 ? 3.668 -2.656 13.953 1.00 91.69 282 ARG A O 1
ATOM 2221 N N . ASP A 1 283 ? 3.372 -1.467 15.824 1.00 92.81 283 ASP A N 1
ATOM 2222 C CA . ASP A 1 283 ? 2.102 -2.094 16.191 1.00 92.81 283 ASP A CA 1
ATOM 2223 C C . ASP A 1 283 ? 0.922 -1.559 15.369 1.00 92.81 283 ASP A C 1
ATOM 2225 O O . ASP A 1 283 ? -0.046 -2.289 15.174 1.00 92.81 283 ASP A O 1
ATOM 2229 N N . LEU A 1 284 ? 1.055 -0.353 14.807 1.00 95.25 284 LEU A N 1
ATOM 2230 C CA . LEU A 1 284 ? 0.122 0.249 13.843 1.00 95.25 284 LEU A CA 1
ATOM 2231 C C . LEU A 1 284 ? 0.503 0.000 12.376 1.00 95.25 284 LEU A C 1
ATOM 2233 O O . LEU A 1 284 ? -0.118 0.558 11.480 1.00 95.25 284 LEU A O 1
ATOM 2237 N N . GLY A 1 285 ? 1.507 -0.843 12.131 1.00 95.12 285 GLY A N 1
ATOM 2238 C CA . GLY A 1 285 ? 1.816 -1.348 10.797 1.00 95.12 285 GLY A CA 1
ATOM 2239 C C . GLY A 1 285 ? 3.014 -0.733 10.098 1.00 95.12 285 GLY A C 1
ATOM 2240 O O . GLY A 1 285 ? 3.256 -1.101 8.952 1.00 95.12 285 GLY A O 1
ATOM 2241 N N . LEU A 1 286 ? 3.806 0.131 10.745 1.00 94.44 286 LEU A N 1
ATOM 2242 C CA . LEU A 1 286 ? 5.082 0.553 10.156 1.00 94.44 286 LEU A CA 1
ATOM 2243 C C . LEU A 1 286 ? 6.052 -0.624 10.000 1.00 94.44 286 LEU A C 1
ATOM 2245 O O . LEU A 1 286 ? 6.189 -1.455 10.902 1.00 94.44 286 LEU A O 1
ATOM 2249 N N . ASP A 1 287 ? 6.750 -0.648 8.865 1.00 95.81 287 ASP A N 1
ATOM 2250 C CA . ASP A 1 287 ? 7.755 -1.651 8.530 1.00 95.81 287 ASP A CA 1
ATOM 2251 C C . ASP A 1 287 ? 8.896 -1.662 9.568 1.00 95.81 287 ASP A C 1
ATOM 2253 O O . ASP A 1 287 ? 9.641 -0.686 9.690 1.00 95.81 287 ASP A O 1
ATOM 2257 N N . PRO A 1 288 ? 9.076 -2.761 10.319 1.00 93.56 288 PRO A N 1
ATOM 2258 C CA . PRO A 1 288 ? 10.146 -2.882 11.308 1.00 93.56 288 PRO A CA 1
ATOM 2259 C C . PRO A 1 288 ? 11.571 -2.867 10.725 1.00 93.56 288 PRO A C 1
ATOM 2261 O O . PRO A 1 288 ? 12.498 -2.605 11.489 1.00 93.56 288 PRO A O 1
ATOM 2264 N N . SER A 1 289 ? 11.749 -3.126 9.423 1.00 93.62 289 SER A N 1
ATOM 2265 C CA . SER A 1 289 ? 13.046 -3.081 8.716 1.00 93.62 289 SER A CA 1
ATOM 2266 C C . SER A 1 289 ? 13.445 -1.676 8.242 1.00 93.62 289 SER A C 1
ATOM 2268 O O . SER A 1 289 ? 14.442 -1.503 7.535 1.00 93.62 289 SER A O 1
ATOM 2270 N N . VAL A 1 290 ? 12.639 -0.665 8.576 1.00 94.94 290 VAL A N 1
ATOM 2271 C CA . VAL A 1 290 ? 12.821 0.714 8.127 1.00 94.94 290 VAL A CA 1
ATOM 2272 C C . VAL A 1 290 ? 12.750 1.663 9.316 1.00 94.94 290 VAL A C 1
ATOM 2274 O O . VAL A 1 290 ? 11.969 1.486 10.253 1.00 94.94 290 VAL A O 1
ATOM 2277 N N . ARG A 1 291 ? 13.585 2.700 9.286 1.00 92.56 291 ARG A N 1
ATOM 2278 C CA . ARG A 1 291 ? 13.648 3.733 10.317 1.00 92.56 291 ARG A CA 1
ATOM 2279 C C . ARG A 1 291 ? 13.598 5.117 9.687 1.00 92.56 291 ARG A C 1
ATOM 2281 O O . ARG A 1 291 ? 14.399 5.424 8.810 1.00 92.56 291 ARG A O 1
ATOM 2288 N N . LEU A 1 292 ? 12.702 5.964 10.184 1.00 90.56 292 LEU A N 1
ATOM 2289 C CA . LEU A 1 292 ? 12.664 7.386 9.847 1.00 90.56 292 LEU A CA 1
ATOM 2290 C C . LEU A 1 292 ? 13.942 8.086 10.354 1.00 90.56 292 LEU A C 1
ATOM 2292 O O . LEU A 1 292 ? 14.366 7.873 11.496 1.00 90.56 292 LEU A O 1
ATOM 2296 N N . LEU A 1 293 ? 14.575 8.887 9.499 1.00 87.81 293 LEU A N 1
ATOM 2297 C CA . LEU A 1 293 ? 15.609 9.841 9.902 1.00 87.81 293 LEU A CA 1
ATOM 2298 C C . LEU A 1 293 ? 14.941 11.084 10.485 1.00 87.81 293 LEU A C 1
ATOM 2300 O O . LEU A 1 293 ? 13.882 11.482 10.013 1.00 87.81 293 LEU A O 1
ATOM 2304 N N . GLY A 1 294 ? 15.562 11.691 11.499 1.00 82.88 294 GLY A N 1
ATOM 2305 C CA . GLY A 1 294 ? 15.089 12.979 12.006 1.00 82.88 294 GLY A CA 1
ATOM 2306 C C . GLY A 1 294 ? 15.133 14.036 10.904 1.00 82.88 294 GLY A C 1
ATOM 2307 O O . GLY A 1 294 ? 16.009 13.971 10.041 1.00 82.88 294 GLY A O 1
ATOM 2308 N N . ASP A 1 295 ? 14.208 14.992 10.937 1.00 79.31 295 ASP A N 1
ATOM 2309 C CA . ASP A 1 295 ? 14.001 15.956 9.847 1.00 79.31 295 ASP A CA 1
ATOM 2310 C C . ASP A 1 295 ? 15.290 16.703 9.465 1.00 79.31 295 ASP A C 1
ATOM 2312 O O . ASP A 1 295 ? 15.625 16.797 8.284 1.00 79.31 295 ASP A O 1
ATOM 2316 N N . GLU A 1 296 ? 16.078 17.138 10.455 1.00 83.50 296 GLU A N 1
ATOM 2317 C CA . GLU A 1 296 ? 17.373 17.794 10.224 1.00 83.50 296 GLU A CA 1
ATOM 2318 C C . GLU A 1 296 ? 18.384 16.879 9.520 1.00 83.50 296 GLU A C 1
ATOM 2320 O O . GLU A 1 296 ? 19.051 17.296 8.573 1.00 83.50 296 GLU A O 1
ATOM 2325 N N . ASP A 1 297 ? 18.489 15.618 9.946 1.00 84.88 297 ASP A N 1
ATOM 2326 C CA . ASP A 1 297 ? 19.389 14.643 9.330 1.00 84.88 297 ASP A CA 1
ATOM 2327 C C . ASP A 1 297 ? 18.930 14.262 7.922 1.00 84.88 297 ASP A C 1
ATOM 2329 O O . ASP A 1 297 ? 19.755 14.140 7.018 1.00 84.88 297 ASP A O 1
ATOM 2333 N N . GLY A 1 298 ? 17.622 14.096 7.720 1.00 86.56 298 GLY A N 1
ATOM 2334 C CA . GLY A 1 298 ? 17.031 13.806 6.419 1.00 86.56 298 GLY A CA 1
ATOM 2335 C C . GLY A 1 298 ? 17.298 14.928 5.420 1.00 86.56 298 GLY A C 1
ATOM 2336 O O . GLY A 1 298 ? 17.816 14.665 4.330 1.00 86.56 298 GLY A O 1
ATOM 2337 N N . LEU A 1 299 ? 17.034 16.177 5.813 1.00 86.56 299 LEU A N 1
ATOM 2338 C CA . LEU A 1 299 ? 17.300 17.350 4.984 1.00 86.56 299 LEU A CA 1
ATOM 2339 C C . LEU A 1 299 ? 18.800 17.514 4.719 1.00 86.56 299 LEU A C 1
ATOM 2341 O O . LEU A 1 299 ? 19.201 17.723 3.576 1.00 86.56 299 LEU A O 1
ATOM 2345 N N . ARG A 1 300 ? 19.648 17.349 5.741 1.00 89.94 300 ARG A N 1
ATOM 2346 C CA . ARG A 1 300 ? 21.111 17.430 5.606 1.00 89.94 300 ARG A CA 1
ATOM 2347 C C . ARG A 1 300 ? 21.670 16.373 4.653 1.00 89.94 300 ARG A C 1
ATOM 2349 O O . ARG A 1 300 ? 22.582 16.674 3.887 1.00 89.94 300 ARG A O 1
ATOM 2356 N N . LEU A 1 301 ? 21.174 15.137 4.719 1.00 88.69 301 LEU A N 1
ATOM 2357 C CA . LEU A 1 301 ? 21.682 14.019 3.918 1.00 88.69 301 LEU A CA 1
ATOM 2358 C C . LEU A 1 301 ? 21.153 14.024 2.482 1.00 88.69 301 LEU A C 1
ATOM 2360 O O . LEU A 1 301 ? 21.889 13.656 1.567 1.00 88.69 301 LEU A O 1
ATOM 2364 N N . THR A 1 302 ? 19.887 14.393 2.285 1.00 89.25 302 THR A N 1
ATOM 2365 C CA . THR A 1 302 ? 19.217 14.286 0.979 1.00 89.25 302 THR A CA 1
ATOM 2366 C C . THR A 1 302 ? 19.129 15.612 0.229 1.00 89.25 302 THR A C 1
ATOM 2368 O O . THR A 1 302 ? 18.994 15.599 -0.992 1.00 89.25 302 THR A O 1
ATOM 2371 N N . GLY A 1 303 ? 19.199 16.746 0.935 1.00 89.06 303 GLY A N 1
ATOM 2372 C CA . GLY A 1 303 ? 18.943 18.077 0.382 1.00 89.06 303 GLY A CA 1
ATOM 2373 C C . GLY A 1 303 ? 17.478 18.323 0.007 1.00 89.06 303 GLY A C 1
ATOM 2374 O O . GLY A 1 303 ? 17.192 19.309 -0.667 1.00 89.06 303 GLY A O 1
ATOM 2375 N N . ILE A 1 304 ? 16.558 17.432 0.396 1.00 86.00 304 ILE A N 1
ATOM 2376 C CA . ILE A 1 304 ? 15.140 17.486 0.034 1.00 86.00 304 ILE A CA 1
ATOM 2377 C C . ILE A 1 304 ? 14.301 17.567 1.308 1.00 86.00 304 ILE A C 1
ATOM 2379 O O . ILE A 1 304 ? 14.481 16.775 2.230 1.00 86.00 304 ILE A O 1
ATOM 2383 N N . ASP A 1 305 ? 13.345 18.494 1.322 1.00 83.50 305 ASP A N 1
ATOM 2384 C CA . ASP A 1 305 ? 12.341 18.628 2.380 1.00 83.50 305 ASP A CA 1
ATOM 2385 C C . ASP A 1 305 ? 11.243 17.555 2.224 1.00 83.50 305 ASP A C 1
ATOM 2387 O O . ASP A 1 305 ? 10.116 17.809 1.794 1.00 83.50 305 ASP A O 1
ATOM 2391 N N . TYR A 1 306 ? 11.627 16.300 2.467 1.00 85.69 306 TYR A N 1
ATOM 2392 C CA . TYR A 1 306 ? 10.739 15.141 2.494 1.00 85.69 306 TYR A CA 1
ATOM 2393 C C . TYR A 1 306 ? 11.267 14.098 3.494 1.00 85.69 306 TYR A C 1
ATOM 2395 O O . TYR A 1 306 ? 12.479 13.869 3.529 1.00 85.69 306 TYR A O 1
ATOM 2403 N N . PRO A 1 307 ? 10.396 13.404 4.256 1.00 86.44 307 PRO A N 1
ATOM 2404 C CA . PRO A 1 307 ? 10.816 12.397 5.229 1.00 86.44 307 PRO A CA 1
ATOM 2405 C C . PRO A 1 307 ? 11.745 11.322 4.639 1.00 86.44 307 PRO A C 1
ATOM 2407 O O . PRO A 1 307 ? 11.338 10.481 3.828 1.00 86.44 307 PRO A O 1
ATOM 2410 N N . ALA A 1 308 ? 13.004 11.329 5.074 1.00 91.94 308 ALA A N 1
ATOM 2411 C CA . ALA A 1 308 ? 14.013 10.373 4.639 1.00 91.94 308 ALA A CA 1
ATOM 2412 C C . ALA A 1 308 ? 14.009 9.134 5.540 1.00 91.94 308 ALA A C 1
ATOM 2414 O O . ALA A 1 308 ? 13.926 9.230 6.761 1.00 91.94 308 ALA A O 1
ATOM 2415 N N . HIS A 1 309 ? 14.122 7.952 4.946 1.00 94.94 309 HIS A N 1
ATOM 2416 C CA . HIS A 1 309 ? 14.062 6.687 5.669 1.00 94.94 309 HIS A CA 1
ATOM 2417 C C . HIS A 1 309 ? 15.316 5.868 5.404 1.00 94.94 309 HIS A C 1
ATOM 2419 O O . HIS A 1 309 ? 15.722 5.715 4.253 1.00 94.94 309 HIS A O 1
ATOM 2425 N N . VAL A 1 310 ? 15.894 5.306 6.464 1.00 95.94 310 VAL A N 1
ATOM 2426 C CA . VAL A 1 310 ? 16.960 4.309 6.381 1.00 95.94 310 VAL A CA 1
ATOM 2427 C C . VAL A 1 310 ? 16.343 2.922 6.356 1.00 95.94 310 VAL A C 1
ATOM 2429 O O . VAL A 1 310 ? 15.572 2.560 7.242 1.00 95.94 310 VAL A O 1
ATOM 2432 N N . ILE A 1 311 ? 16.717 2.145 5.350 1.00 96.50 311 ILE A N 1
ATOM 2433 C CA . ILE A 1 311 ? 16.296 0.765 5.148 1.00 96.50 311 ILE A CA 1
ATOM 2434 C C . ILE A 1 311 ? 17.447 -0.157 5.542 1.00 96.50 311 ILE A C 1
ATOM 2436 O O . ILE A 1 311 ? 18.602 0.068 5.154 1.00 96.50 311 ILE A O 1
ATOM 2440 N N . ASP A 1 312 ? 17.117 -1.193 6.308 1.00 93.62 312 ASP A N 1
ATOM 2441 C CA . ASP A 1 312 ? 18.049 -2.253 6.671 1.00 93.62 312 ASP A CA 1
ATOM 2442 C C . ASP A 1 312 ? 18.552 -3.034 5.441 1.00 93.62 312 ASP A C 1
ATOM 2444 O O . ASP A 1 312 ? 17.992 -2.915 4.345 1.00 93.62 312 ASP A O 1
ATOM 2448 N N . PRO A 1 313 ? 19.636 -3.816 5.587 1.00 92.94 313 PRO A N 1
ATOM 2449 C CA . PRO A 1 313 ? 20.192 -4.572 4.474 1.00 92.94 313 PRO A CA 1
ATOM 2450 C C . PRO A 1 313 ? 19.170 -5.494 3.798 1.00 92.94 313 PRO A C 1
ATOM 2452 O O . PRO A 1 313 ? 18.307 -6.089 4.444 1.00 92.94 313 PRO A O 1
ATOM 2455 N N . VAL A 1 314 ? 19.257 -5.576 2.468 1.00 88.62 314 VAL A N 1
ATOM 2456 C CA . VAL A 1 314 ? 18.262 -6.237 1.616 1.00 88.62 314 VAL A CA 1
ATOM 2457 C C . VAL A 1 314 ? 18.877 -7.464 0.955 1.00 88.62 314 VAL A C 1
ATOM 2459 O O . VAL A 1 314 ? 19.908 -7.368 0.285 1.00 88.62 314 VAL A O 1
ATOM 2462 N N . GLY A 1 315 ? 18.184 -8.599 1.051 1.00 86.25 315 GLY A N 1
ATOM 2463 C CA . GLY A 1 315 ? 18.576 -9.828 0.370 1.00 86.25 315 GLY A CA 1
ATOM 2464 C C . GLY A 1 315 ? 19.826 -10.464 0.969 1.00 86.25 315 GLY A C 1
ATOM 2465 O O . GLY A 1 315 ? 19.960 -10.572 2.185 1.00 86.25 315 GLY A O 1
ATOM 2466 N N . ALA A 1 316 ? 20.737 -10.912 0.103 1.00 77.88 316 ALA A N 1
ATOM 2467 C CA . ALA A 1 316 ? 21.997 -11.526 0.523 1.00 77.88 316 ALA A CA 1
ATOM 2468 C C . ALA A 1 316 ? 23.041 -10.508 1.013 1.00 77.88 316 ALA A C 1
ATOM 2470 O O . ALA A 1 316 ? 24.021 -10.892 1.652 1.00 77.88 316 ALA A O 1
ATOM 2471 N N . ASP A 1 317 ? 22.847 -9.221 0.714 1.00 83.44 317 ASP A N 1
ATOM 2472 C CA . ASP A 1 317 ? 23.665 -8.157 1.279 1.00 83.44 317 ASP A CA 1
ATOM 2473 C C . ASP A 1 317 ? 23.225 -7.894 2.720 1.00 83.44 317 ASP A C 1
ATOM 2475 O O . ASP A 1 317 ? 22.130 -7.395 2.968 1.00 83.44 317 ASP A O 1
ATOM 2479 N N . THR A 1 318 ? 24.092 -8.233 3.673 1.00 80.62 318 THR A N 1
ATOM 2480 C CA . THR A 1 318 ? 23.836 -8.070 5.109 1.00 80.62 318 THR A CA 1
ATOM 2481 C C . THR A 1 318 ? 24.485 -6.818 5.698 1.00 80.62 318 THR A C 1
ATOM 2483 O O . THR A 1 318 ? 24.494 -6.657 6.919 1.00 80.62 318 THR A O 1
ATOM 2486 N N . LYS A 1 319 ? 25.109 -5.964 4.878 1.00 87.75 319 LYS A N 1
ATOM 2487 C CA . LYS A 1 319 ? 25.925 -4.834 5.349 1.00 87.75 319 LYS A CA 1
ATOM 2488 C C . LYS A 1 319 ? 25.404 -3.494 4.855 1.00 87.75 319 LYS A C 1
ATOM 2490 O O . LYS A 1 319 ? 25.389 -2.535 5.625 1.00 87.75 319 LYS A O 1
ATOM 2495 N N . THR A 1 320 ? 24.997 -3.409 3.593 1.00 93.94 320 THR A N 1
ATOM 2496 C CA . THR A 1 320 ? 24.618 -2.128 2.993 1.00 93.94 320 THR A CA 1
ATOM 2497 C C . THR A 1 320 ? 23.250 -1.689 3.482 1.00 93.94 320 THR A C 1
ATOM 2499 O O . THR A 1 320 ? 22.255 -2.370 3.258 1.00 93.94 320 THR A O 1
ATOM 2502 N N . ARG A 1 321 ? 23.193 -0.508 4.097 1.00 96.06 321 ARG A N 1
ATOM 2503 C CA . ARG A 1 321 ? 21.937 0.199 4.358 1.00 96.06 321 ARG A CA 1
ATOM 2504 C C . ARG A 1 321 ? 21.637 1.177 3.235 1.00 96.06 321 ARG A C 1
ATOM 2506 O O . ARG A 1 321 ? 22.551 1.715 2.605 1.00 96.06 321 ARG A O 1
ATOM 2513 N N . TRP A 1 322 ? 20.359 1.447 3.033 1.00 97.06 322 TRP A N 1
ATOM 2514 C CA . TRP A 1 322 ? 19.873 2.350 1.992 1.00 97.06 322 TRP A CA 1
ATOM 2515 C C . TRP A 1 322 ? 19.154 3.533 2.623 1.00 97.06 322 TRP A C 1
ATOM 2517 O O . TRP A 1 322 ? 18.613 3.405 3.715 1.00 97.06 322 TRP A O 1
ATOM 2527 N N . CYS A 1 323 ? 19.148 4.677 1.953 1.00 97.31 323 CYS A N 1
ATOM 2528 C CA . CYS A 1 323 ? 18.391 5.856 2.358 1.00 97.31 323 CYS A CA 1
ATOM 2529 C C . CYS A 1 323 ? 17.488 6.292 1.209 1.00 97.31 323 CYS A C 1
ATOM 2531 O O . CYS A 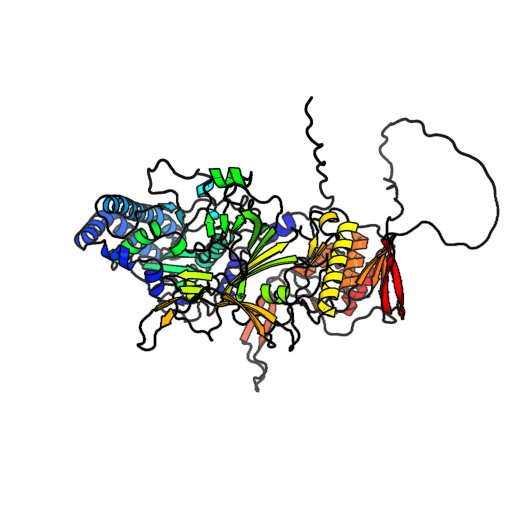1 323 ? 17.977 6.412 0.082 1.00 97.31 323 CYS A O 1
ATOM 2533 N N . THR A 1 324 ? 16.206 6.548 1.476 1.00 96.69 324 THR A N 1
ATOM 2534 C CA . THR A 1 324 ? 15.320 7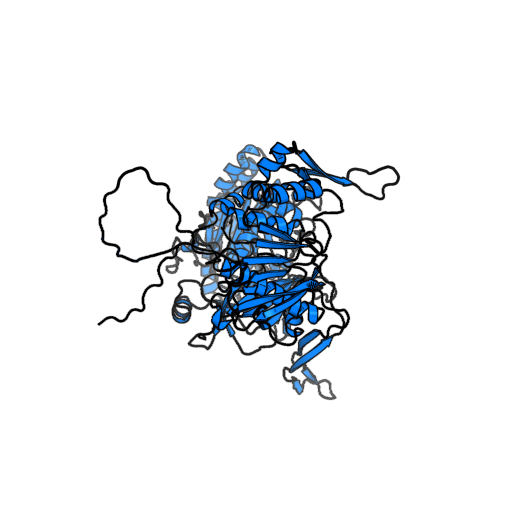.184 0.489 1.00 96.69 324 THR A CA 1
ATOM 2535 C C . THR A 1 324 ? 15.768 8.612 0.200 1.00 96.69 324 THR A C 1
ATOM 2537 O O . THR A 1 324 ? 16.291 9.299 1.078 1.00 96.69 324 THR A O 1
ATOM 2540 N N . VAL A 1 325 ? 15.556 9.056 -1.037 1.00 93.94 325 VAL A N 1
ATOM 2541 C CA . VAL A 1 325 ? 15.868 10.414 -1.491 1.00 93.94 325 VAL A CA 1
ATOM 2542 C C . VAL A 1 325 ? 14.612 11.016 -2.112 1.00 93.94 325 VAL A C 1
ATOM 2544 O O . VAL A 1 325 ? 14.254 10.679 -3.240 1.00 93.94 325 VAL A O 1
ATOM 2547 N N . GLY A 1 326 ? 13.947 11.898 -1.361 1.00 90.00 326 GLY A N 1
ATOM 2548 C CA . GLY A 1 326 ? 12.702 12.544 -1.781 1.00 90.00 326 GLY A CA 1
ATOM 2549 C C . GLY A 1 326 ? 11.461 11.635 -1.727 1.00 90.00 326 GLY A C 1
ATOM 2550 O O . GLY A 1 326 ? 11.498 10.579 -1.085 1.00 90.00 326 GLY A O 1
ATOM 2551 N N . PRO A 1 327 ? 10.350 12.054 -2.366 1.00 88.44 327 PRO A N 1
ATOM 2552 C CA . PRO A 1 327 ? 9.120 11.266 -2.446 1.00 88.44 327 PRO A CA 1
ATOM 2553 C C . PRO A 1 327 ? 9.307 9.983 -3.276 1.00 88.44 327 PRO A C 1
ATOM 2555 O O . PRO A 1 327 ? 10.253 9.885 -4.067 1.00 88.44 327 PRO A O 1
ATOM 2558 N N . PRO A 1 328 ? 8.413 8.986 -3.131 1.00 89.38 328 PRO A N 1
ATOM 2559 C CA . PRO A 1 328 ? 8.475 7.786 -3.956 1.00 89.38 328 PRO A CA 1
ATOM 2560 C C . PRO A 1 328 ? 8.268 8.144 -5.435 1.00 89.38 328 PRO A C 1
ATOM 2562 O O . PRO A 1 328 ? 7.531 9.065 -5.776 1.00 89.38 328 PRO A O 1
ATOM 2565 N N . LEU A 1 329 ? 8.918 7.389 -6.321 1.00 84.81 329 LEU A N 1
ATOM 2566 C CA . LEU A 1 329 ? 8.743 7.500 -7.773 1.00 84.81 329 LEU A CA 1
ATOM 2567 C C . LEU A 1 329 ? 7.375 6.960 -8.212 1.00 84.81 329 LEU A C 1
ATOM 2569 O O . LEU A 1 329 ? 6.837 7.391 -9.227 1.00 84.81 329 LEU A O 1
ATOM 2573 N N . TRP A 1 330 ? 6.837 5.997 -7.460 1.00 81.88 330 TRP A N 1
ATOM 2574 C CA . TRP A 1 330 ? 5.538 5.379 -7.704 1.00 81.88 330 TRP A CA 1
ATOM 2575 C C . TRP A 1 330 ? 4.988 4.757 -6.420 1.00 81.88 330 TRP A C 1
ATOM 2577 O O . TRP A 1 330 ? 5.744 4.129 -5.672 1.00 81.88 330 TRP A O 1
ATOM 2587 N N . SER A 1 331 ? 3.676 4.858 -6.204 1.00 83.06 331 SER A N 1
ATOM 2588 C CA . SER A 1 331 ? 2.960 4.115 -5.163 1.00 83.06 331 SER A CA 1
ATOM 2589 C C . SER A 1 331 ? 1.618 3.593 -5.681 1.00 83.06 331 SER A C 1
ATOM 2591 O O . SER A 1 331 ? 0.899 4.278 -6.407 1.00 83.06 331 SER A O 1
ATOM 2593 N N . SER A 1 332 ? 1.286 2.347 -5.345 1.00 81.00 332 SER A N 1
ATOM 2594 C CA . SER A 1 332 ? 0.031 1.709 -5.747 1.00 81.00 332 SER A CA 1
ATOM 2595 C C . SER A 1 332 ? -1.100 1.994 -4.755 1.00 81.00 332 SER A C 1
ATOM 2597 O O . SER A 1 332 ? -0.992 1.648 -3.580 1.00 81.00 332 SER A O 1
ATOM 2599 N N . ILE A 1 333 ? -2.236 2.482 -5.270 1.00 78.12 333 ILE A N 1
ATOM 2600 C CA . ILE A 1 333 ? -3.494 2.682 -4.517 1.00 78.12 333 ILE A CA 1
ATOM 2601 C C . ILE A 1 333 ? -4.332 1.413 -4.330 1.00 78.12 333 ILE A C 1
ATOM 2603 O O . ILE A 1 333 ? -5.458 1.473 -3.831 1.00 78.12 333 ILE A O 1
ATOM 2607 N N . SER A 1 334 ? -3.861 0.260 -4.800 1.00 78.50 334 SER A N 1
ATOM 2608 C CA . SER A 1 334 ? -4.588 -0.995 -4.615 1.00 78.50 334 SER A CA 1
ATOM 2609 C C . SER A 1 334 ? -4.446 -1.432 -3.162 1.00 78.50 334 SER A C 1
ATOM 2611 O O . SER A 1 334 ? -3.328 -1.467 -2.648 1.00 78.50 334 SER A O 1
ATOM 2613 N N . LEU A 1 335 ? -5.549 -1.797 -2.499 1.00 84.25 335 LEU A N 1
ATOM 2614 C CA . LEU A 1 335 ? -5.475 -2.389 -1.159 1.00 84.25 335 LEU A CA 1
ATOM 2615 C C . LEU A 1 335 ? -4.844 -3.782 -1.245 1.00 84.25 335 LEU A C 1
ATOM 2617 O O . LEU A 1 335 ? -3.862 -4.090 -0.573 1.00 84.25 335 LEU A O 1
ATOM 2621 N N . LEU A 1 336 ? -5.388 -4.604 -2.140 1.00 83.94 336 LEU A N 1
ATOM 2622 C CA . LEU A 1 336 ? -5.014 -5.999 -2.327 1.00 83.94 336 LEU A CA 1
ATOM 2623 C C . LEU A 1 336 ? -3.964 -6.152 -3.434 1.00 83.94 336 LEU A C 1
ATOM 2625 O O . LEU A 1 336 ? -3.739 -5.255 -4.247 1.00 83.94 336 LEU A O 1
ATOM 2629 N N . GLY A 1 337 ? -3.312 -7.312 -3.467 1.00 78.44 337 GLY A N 1
ATOM 2630 C CA . GLY A 1 337 ? -2.307 -7.631 -4.481 1.00 78.44 337 GLY A CA 1
ATOM 2631 C C . GLY A 1 337 ? -0.912 -7.105 -4.138 1.00 78.44 337 GLY A C 1
ATOM 2632 O O . GLY A 1 337 ? -0.508 -7.116 -2.976 1.00 78.44 337 GLY A O 1
ATOM 2633 N N . ARG A 1 338 ? -0.154 -6.697 -5.168 1.00 81.06 338 ARG A N 1
ATOM 2634 C CA . ARG A 1 338 ? 1.292 -6.421 -5.059 1.00 81.06 338 ARG A CA 1
ATOM 2635 C C . ARG A 1 338 ? 1.623 -5.176 -4.253 1.00 81.06 338 ARG A C 1
ATOM 2637 O O . ARG A 1 338 ? 2.647 -5.154 -3.579 1.00 81.06 338 ARG A O 1
ATOM 2644 N N . GLY A 1 339 ? 0.796 -4.135 -4.328 1.00 84.19 339 GLY A N 1
ATOM 2645 C CA . GLY A 1 339 ? 1.042 -2.938 -3.535 1.00 84.19 339 GLY A CA 1
ATOM 2646 C C . GLY A 1 339 ? 2.383 -2.269 -3.782 1.00 84.19 339 GLY A C 1
ATOM 2647 O O . GLY A 1 339 ? 3.025 -1.846 -2.825 1.00 84.19 339 GLY A O 1
ATOM 2648 N N . THR A 1 340 ? 2.839 -2.276 -5.033 1.00 87.00 340 THR A N 1
ATOM 2649 C CA . THR A 1 340 ? 4.195 -1.872 -5.394 1.00 87.00 340 THR A CA 1
ATOM 2650 C C . THR A 1 340 ? 4.454 -0.415 -5.023 1.00 87.00 340 THR A C 1
ATOM 2652 O O . THR A 1 340 ? 3.694 0.469 -5.421 1.00 87.00 340 THR A O 1
ATOM 2655 N N . VAL A 1 341 ? 5.562 -0.175 -4.323 1.00 90.75 341 VAL A N 1
ATOM 2656 C CA . VAL A 1 341 ? 6.101 1.159 -4.040 1.00 90.75 341 VAL A CA 1
ATOM 2657 C C . VAL A 1 341 ? 7.542 1.215 -4.528 1.00 90.75 341 VAL A C 1
ATOM 2659 O O . VAL A 1 341 ? 8.338 0.310 -4.255 1.00 90.75 341 VAL A O 1
ATOM 2662 N N . VAL A 1 342 ? 7.878 2.271 -5.261 1.00 92.00 342 VAL A N 1
ATOM 2663 C CA . VAL A 1 342 ? 9.189 2.460 -5.884 1.00 92.00 342 VAL A CA 1
ATOM 2664 C C . VAL A 1 342 ? 9.818 3.738 -5.351 1.00 92.00 342 VAL A C 1
ATOM 2666 O O . VAL A 1 342 ? 9.213 4.803 -5.407 1.00 92.00 342 VAL A O 1
ATOM 2669 N N . TRP A 1 343 ? 11.046 3.641 -4.859 1.00 95.12 343 TRP A N 1
ATOM 2670 C CA . TRP A 1 343 ? 11.785 4.749 -4.263 1.00 95.12 343 TRP A CA 1
ATOM 2671 C C . TRP A 1 343 ? 13.092 4.996 -4.998 1.00 95.12 343 TRP A C 1
ATOM 2673 O O . TRP A 1 343 ? 13.776 4.051 -5.391 1.00 95.12 343 TRP A O 1
ATOM 2683 N N . ARG A 1 344 ? 13.488 6.266 -5.088 1.00 95.50 344 ARG A N 1
ATOM 2684 C CA . ARG A 1 344 ? 14.889 6.618 -5.310 1.00 95.50 344 ARG A CA 1
ATOM 2685 C C . ARG A 1 344 ? 15.650 6.407 -4.006 1.00 95.50 344 ARG A C 1
ATOM 2687 O O . ARG A 1 344 ? 15.202 6.866 -2.952 1.00 95.50 344 ARG A O 1
ATOM 2694 N N . VAL A 1 345 ? 16.781 5.711 -4.067 1.00 97.25 345 VAL A N 1
ATOM 2695 C CA . VAL A 1 345 ? 17.616 5.442 -2.894 1.00 97.25 345 VAL A CA 1
ATOM 2696 C C . VAL A 1 345 ? 19.100 5.639 -3.186 1.00 97.25 345 VAL A C 1
ATOM 2698 O O . VAL A 1 345 ? 19.558 5.482 -4.316 1.00 97.25 345 VAL A O 1
ATOM 2701 N N . ARG A 1 346 ? 19.866 5.946 -2.140 1.00 97.38 346 ARG A N 1
ATOM 2702 C CA . ARG A 1 346 ? 21.338 5.969 -2.143 1.00 97.38 346 ARG A CA 1
ATOM 2703 C C . ARG A 1 346 ? 21.860 5.089 -1.012 1.00 97.38 346 ARG A C 1
ATOM 2705 O O . ARG A 1 346 ? 21.141 4.829 -0.045 1.00 97.38 346 ARG A O 1
ATOM 2712 N N . LYS A 1 347 ? 23.107 4.623 -1.103 1.00 96.94 347 LYS A N 1
ATOM 2713 C CA . LYS A 1 347 ? 23.733 3.873 -0.003 1.00 96.94 347 LYS A CA 1
ATOM 2714 C C . LYS A 1 347 ? 23.950 4.814 1.181 1.00 96.94 347 LYS A C 1
ATOM 2716 O O . LYS A 1 347 ? 24.447 5.925 1.005 1.00 96.94 347 LYS A O 1
ATOM 2721 N N . HIS A 1 348 ? 23.594 4.364 2.378 1.00 95.00 348 HIS A N 1
ATOM 2722 C CA . HIS A 1 348 ? 23.745 5.128 3.611 1.00 95.00 348 HIS A CA 1
ATOM 2723 C C . HIS A 1 348 ? 25.106 4.833 4.255 1.00 95.00 348 HIS A C 1
ATOM 2725 O O . HIS A 1 348 ? 25.308 3.773 4.849 1.00 95.00 348 HIS A O 1
ATOM 2731 N N . LEU A 1 349 ? 26.037 5.782 4.153 1.00 91.62 349 LEU A N 1
ATOM 2732 C CA . LEU A 1 349 ? 27.416 5.692 4.645 1.00 91.62 349 LEU A CA 1
ATOM 2733 C C . LEU A 1 349 ? 27.567 6.468 5.962 1.00 91.62 349 LEU A C 1
ATOM 2735 O O . LEU A 1 349 ? 28.445 7.319 6.103 1.00 91.62 349 LEU A O 1
ATOM 2739 N N . GLU A 1 350 ? 26.660 6.192 6.901 1.00 82.25 350 GLU A N 1
ATOM 2740 C CA . GLU A 1 350 ? 26.539 6.843 8.213 1.00 82.25 350 GLU A CA 1
ATOM 2741 C C . GLU A 1 350 ? 26.312 8.357 8.131 1.00 82.25 350 GLU A C 1
ATOM 2743 O O . GLU A 1 350 ? 25.175 8.809 8.193 1.00 82.25 350 GLU A O 1
ATOM 2748 N N . GLN A 1 351 ? 27.372 9.152 7.983 1.00 84.81 351 GLN A N 1
ATOM 2749 C CA . GLN A 1 351 ? 27.283 10.615 7.978 1.00 84.81 351 GLN A CA 1
ATOM 2750 C C . GLN A 1 351 ? 26.992 11.219 6.601 1.00 84.81 351 GLN A C 1
ATOM 2752 O O . GLN A 1 351 ? 26.710 12.418 6.520 1.00 84.81 351 GLN A O 1
ATOM 2757 N N . LYS A 1 352 ? 27.056 10.415 5.533 1.00 92.75 352 LYS A N 1
ATOM 2758 C CA . LYS A 1 352 ? 26.797 10.840 4.151 1.00 92.75 352 LYS A CA 1
ATOM 2759 C C . LYS A 1 352 ? 26.089 9.760 3.337 1.00 92.75 352 LYS A C 1
ATOM 2761 O O . LYS A 1 352 ? 26.048 8.594 3.729 1.00 92.75 352 LYS A O 1
ATOM 2766 N N . LEU A 1 353 ? 25.578 10.145 2.173 1.00 94.81 353 LEU A N 1
ATOM 2767 C CA . LEU A 1 353 ? 25.062 9.219 1.166 1.00 94.81 353 LEU A CA 1
ATOM 2768 C C . LEU A 1 353 ? 26.103 8.987 0.064 1.00 94.81 353 LEU A C 1
ATOM 2770 O O . LEU A 1 353 ? 27.014 9.796 -0.114 1.00 94.81 353 LEU A O 1
ATOM 2774 N N . SER A 1 354 ? 25.996 7.869 -0.657 1.00 95.69 354 SER A N 1
ATOM 2775 C CA . SER A 1 354 ? 26.747 7.677 -1.904 1.00 95.69 354 SER A CA 1
ATOM 2776 C C . SER A 1 354 ? 26.295 8.656 -2.986 1.00 95.69 354 SER A C 1
ATOM 2778 O O . SER A 1 354 ? 25.132 9.048 -3.002 1.00 95.69 354 SER A O 1
ATOM 2780 N N . ASP A 1 355 ? 27.178 8.971 -3.933 1.00 91.19 355 ASP A N 1
ATOM 2781 C CA . ASP A 1 355 ? 26.815 9.778 -5.108 1.00 91.19 355 ASP A CA 1
ATOM 2782 C C . ASP A 1 355 ? 25.931 8.993 -6.089 1.00 91.19 355 ASP A C 1
ATOM 2784 O O . ASP A 1 355 ? 25.048 9.554 -6.733 1.00 91.19 355 ASP A O 1
ATOM 2788 N N . GLU A 1 356 ? 26.148 7.677 -6.176 1.00 92.19 356 GLU A N 1
ATOM 2789 C CA . GLU A 1 356 ? 25.377 6.782 -7.038 1.00 92.19 356 GLU A CA 1
ATOM 2790 C C . GLU A 1 356 ? 23.945 6.603 -6.520 1.00 92.19 356 GLU A C 1
ATOM 2792 O O . GLU A 1 356 ? 23.723 6.347 -5.327 1.00 92.19 356 GLU A O 1
ATOM 2797 N N . GLU A 1 357 ? 22.990 6.694 -7.445 1.00 93.31 357 GLU A N 1
ATOM 2798 C CA . GLU A 1 357 ? 21.566 6.521 -7.191 1.00 93.31 357 GLU A CA 1
ATOM 2799 C C . GLU A 1 357 ? 21.048 5.191 -7.720 1.00 93.31 357 GLU A C 1
ATOM 2801 O O . GLU A 1 357 ? 21.436 4.708 -8.784 1.00 93.31 357 GLU A O 1
ATOM 2806 N N . PHE A 1 358 ? 20.101 4.638 -6.978 1.00 96.00 358 PHE A N 1
ATOM 2807 C CA . PHE A 1 358 ? 19.474 3.362 -7.254 1.00 96.00 358 PHE A CA 1
ATOM 2808 C C . PHE A 1 358 ? 17.960 3.483 -7.126 1.00 96.00 358 PHE A C 1
ATOM 2810 O O . PHE A 1 358 ? 17.421 4.454 -6.583 1.00 96.00 358 PHE A O 1
ATOM 2817 N N . VAL A 1 359 ? 17.272 2.451 -7.595 1.00 96.00 359 VAL A N 1
ATOM 2818 C CA . VAL A 1 359 ? 15.834 2.286 -7.433 1.00 96.00 359 VAL A CA 1
ATOM 2819 C C . VAL A 1 359 ? 15.581 1.156 -6.452 1.00 96.00 359 VAL A C 1
ATOM 2821 O O . VAL A 1 359 ? 16.082 0.052 -6.634 1.00 96.00 359 VAL A O 1
ATOM 2824 N N . MET A 1 360 ? 14.773 1.411 -5.430 1.00 97.62 360 MET A N 1
ATOM 2825 C CA . MET A 1 360 ? 14.254 0.371 -4.553 1.00 97.62 360 MET A CA 1
ATOM 2826 C C . MET A 1 360 ? 12.797 0.081 -4.901 1.00 97.62 360 MET A C 1
ATOM 2828 O O . MET A 1 360 ? 11.941 0.945 -4.727 1.00 97.62 360 MET A O 1
ATOM 2832 N N . LYS A 1 361 ? 12.501 -1.148 -5.325 1.00 96.38 361 LYS A N 1
ATOM 2833 C CA . LYS A 1 361 ? 11.132 -1.658 -5.494 1.00 96.38 361 LYS A CA 1
ATOM 2834 C C . LYS A 1 361 ? 10.767 -2.472 -4.256 1.00 96.38 361 LYS A C 1
ATOM 2836 O O . LYS A 1 361 ? 11.493 -3.389 -3.884 1.00 96.38 361 LYS A O 1
ATOM 2841 N N . THR A 1 362 ? 9.653 -2.144 -3.613 1.00 95.62 362 THR A N 1
ATOM 2842 C CA . THR A 1 362 ? 9.042 -2.959 -2.553 1.00 95.62 362 THR A CA 1
ATOM 2843 C C . THR A 1 362 ? 7.672 -3.423 -3.034 1.00 95.62 362 THR A C 1
ATOM 2845 O O . THR A 1 362 ? 6.879 -2.603 -3.491 1.00 95.62 362 THR A O 1
ATOM 2848 N N . ALA A 1 363 ? 7.394 -4.722 -2.958 1.00 93.50 363 ALA A N 1
ATOM 2849 C CA . ALA A 1 363 ? 6.132 -5.309 -3.398 1.00 93.50 363 ALA A CA 1
ATOM 2850 C C . ALA A 1 363 ? 5.794 -6.580 -2.607 1.00 93.50 363 ALA A C 1
ATOM 2852 O O . ALA A 1 363 ? 6.657 -7.229 -2.020 1.00 93.50 363 ALA A O 1
ATOM 2853 N N . TRP A 1 364 ? 4.522 -6.953 -2.622 1.00 93.06 364 TRP A N 1
ATOM 2854 C CA . TRP A 1 364 ? 4.005 -8.183 -2.045 1.00 93.06 364 TRP A CA 1
ATOM 2855 C C . TRP A 1 364 ? 3.869 -9.248 -3.126 1.00 93.06 364 TRP A C 1
ATOM 2857 O O . TRP A 1 364 ? 3.067 -9.116 -4.050 1.00 93.06 364 TRP A O 1
ATOM 2867 N N . ARG A 1 365 ? 4.634 -10.331 -3.008 1.00 91.19 365 ARG A N 1
ATOM 2868 C CA . ARG A 1 365 ? 4.546 -11.477 -3.924 1.00 91.19 365 ARG A CA 1
ATOM 2869 C C . ARG A 1 365 ? 3.752 -12.615 -3.291 1.00 91.19 365 ARG A C 1
ATOM 2871 O O . ARG A 1 365 ? 3.734 -12.755 -2.070 1.00 91.19 365 ARG A O 1
ATOM 2878 N N . SER A 1 366 ? 3.146 -13.473 -4.109 1.00 87.81 366 SER A N 1
ATOM 2879 C CA . SER A 1 366 ? 2.652 -14.761 -3.611 1.00 87.81 366 SER A CA 1
ATOM 2880 C C . SER A 1 366 ? 3.836 -15.641 -3.205 1.00 87.81 366 SER A C 1
ATOM 2882 O O . SER A 1 366 ? 4.834 -15.726 -3.924 1.00 87.81 366 SER A O 1
ATOM 2884 N N . SER A 1 367 ? 3.710 -16.325 -2.069 1.00 86.75 367 SER A N 1
ATOM 2885 C CA . SER A 1 367 ? 4.654 -17.359 -1.617 1.00 86.75 367 SER A CA 1
ATOM 2886 C C . SER A 1 367 ? 4.773 -18.547 -2.578 1.00 86.75 367 SER A C 1
ATOM 2888 O O . SER A 1 367 ? 5.777 -19.248 -2.511 1.00 86.75 367 SER A O 1
ATOM 2890 N N . LYS A 1 368 ? 3.798 -18.742 -3.481 1.00 83.31 368 LYS A N 1
ATOM 2891 C CA . LYS A 1 368 ? 3.805 -19.770 -4.539 1.00 83.31 368 LYS A CA 1
ATOM 2892 C C . LYS A 1 368 ? 4.448 -19.316 -5.853 1.00 83.31 368 LYS A C 1
ATOM 2894 O O . LYS A 1 368 ? 4.342 -20.030 -6.849 1.00 83.31 368 LYS A O 1
ATOM 2899 N N . ARG A 1 369 ? 5.017 -18.111 -5.902 1.00 79.94 369 ARG A N 1
ATOM 2900 C CA . ARG A 1 369 ? 5.759 -17.618 -7.064 1.00 79.94 369 ARG A CA 1
ATOM 2901 C C . ARG A 1 369 ? 7.241 -17.539 -6.756 1.00 79.94 369 ARG A C 1
ATOM 2903 O O . ARG A 1 369 ? 7.628 -17.231 -5.625 1.00 79.94 369 ARG A O 1
ATOM 2910 N N . ASP A 1 370 ? 8.035 -17.722 -7.803 1.00 82.81 370 ASP A N 1
ATOM 2911 C CA . ASP A 1 370 ? 9.464 -17.447 -7.762 1.00 82.81 370 ASP A CA 1
ATOM 2912 C C . ASP A 1 370 ? 9.707 -15.974 -7.404 1.00 82.81 370 ASP A C 1
ATOM 2914 O O . ASP A 1 370 ? 8.893 -15.089 -7.693 1.00 82.81 370 ASP A O 1
ATOM 2918 N N . LYS A 1 371 ? 10.817 -15.707 -6.714 1.00 89.06 371 LYS A N 1
ATOM 2919 C CA . LYS A 1 371 ? 11.192 -14.341 -6.352 1.00 89.06 371 LYS A CA 1
ATOM 2920 C C . LYS A 1 371 ? 11.746 -13.640 -7.580 1.00 89.06 371 LYS A C 1
ATOM 2922 O O . LYS A 1 371 ? 12.601 -14.191 -8.266 1.00 89.06 371 LYS A O 1
ATOM 2927 N N . GLU A 1 372 ? 11.361 -12.388 -7.788 1.00 91.50 372 GLU A N 1
ATOM 2928 C CA . GLU A 1 372 ? 11.959 -11.564 -8.842 1.00 91.50 372 GLU A CA 1
ATOM 2929 C C . GLU A 1 372 ? 13.488 -11.451 -8.666 1.00 91.50 372 GLU A C 1
ATOM 2931 O O . GLU A 1 372 ? 14.224 -11.522 -9.647 1.00 91.50 372 GLU A O 1
ATOM 2936 N N . SER A 1 373 ? 13.984 -11.403 -7.420 1.00 92.25 373 SER A N 1
ATOM 2937 C CA . SER A 1 373 ? 15.425 -11.456 -7.116 1.00 92.25 373 SER A CA 1
ATOM 2938 C C . SER A 1 373 ? 16.110 -12.707 -7.666 1.00 92.25 373 SER A C 1
ATOM 2940 O O . SER A 1 373 ? 17.245 -12.646 -8.139 1.00 92.25 373 SER A O 1
ATOM 2942 N N . ASP A 1 374 ? 15.426 -13.846 -7.594 1.00 89.31 374 ASP A N 1
ATOM 2943 C CA . ASP A 1 374 ? 15.972 -15.141 -7.988 1.00 89.31 374 ASP A CA 1
ATOM 2944 C C . ASP A 1 374 ? 15.975 -15.258 -9.522 1.00 89.31 374 ASP A C 1
ATOM 2946 O O . ASP A 1 374 ? 16.943 -15.756 -10.101 1.00 89.31 374 ASP A O 1
ATOM 2950 N N . ILE A 1 375 ? 14.952 -14.700 -10.186 1.00 89.44 375 ILE A N 1
ATOM 2951 C CA . ILE A 1 375 ? 14.900 -14.564 -11.649 1.00 89.44 375 ILE A CA 1
ATOM 2952 C C . ILE A 1 375 ? 16.070 -13.698 -12.127 1.00 89.44 375 ILE A C 1
ATOM 2954 O O . ILE A 1 375 ? 16.854 -14.158 -12.954 1.00 89.44 375 ILE A O 1
ATOM 2958 N N . TYR A 1 376 ? 16.269 -12.499 -11.569 1.00 92.50 376 TYR A N 1
ATOM 2959 C CA . TYR A 1 376 ? 17.407 -11.650 -11.943 1.00 92.50 376 TYR A CA 1
ATOM 2960 C C . TYR A 1 376 ? 18.758 -12.336 -11.709 1.00 92.50 376 TYR A C 1
ATOM 2962 O O . TYR A 1 376 ? 19.641 -12.256 -12.557 1.00 92.50 376 TYR A O 1
ATOM 2970 N N . THR A 1 377 ? 18.916 -13.044 -10.587 1.00 89.75 377 THR A N 1
ATOM 2971 C CA . THR A 1 377 ? 20.160 -13.761 -10.251 1.00 89.75 377 THR A CA 1
ATOM 2972 C C . THR A 1 377 ? 20.474 -14.888 -11.242 1.00 89.75 377 THR A C 1
ATOM 2974 O O . THR A 1 377 ? 21.636 -15.257 -11.412 1.00 89.75 377 THR A O 1
ATOM 2977 N N . SER A 1 378 ? 19.456 -15.442 -11.906 1.00 88.25 378 SER A N 1
ATOM 2978 C CA . SER A 1 378 ? 19.625 -16.491 -12.917 1.00 88.25 378 SER A CA 1
ATOM 2979 C C . SER A 1 378 ? 20.079 -15.971 -14.290 1.00 88.25 378 SER A C 1
ATOM 2981 O O . SER A 1 378 ? 20.610 -16.750 -15.085 1.00 88.25 378 SER A O 1
ATOM 2983 N N . VAL A 1 379 ? 19.907 -14.672 -14.566 1.00 90.56 379 VAL A N 1
ATOM 2984 C CA . VAL A 1 379 ? 20.299 -14.047 -15.837 1.00 90.56 379 VAL A CA 1
ATOM 2985 C C . VAL A 1 379 ? 21.826 -14.002 -15.941 1.00 90.56 379 VAL A C 1
ATOM 2987 O O . VAL A 1 379 ? 22.518 -13.481 -15.066 1.00 90.56 379 VAL A O 1
ATOM 2990 N N . LYS A 1 380 ? 22.371 -14.542 -17.032 1.00 90.44 380 LYS A N 1
ATOM 2991 C CA . LYS A 1 380 ? 23.810 -14.623 -17.303 1.00 90.44 380 LYS A CA 1
ATOM 2992 C C . LYS A 1 380 ? 24.230 -13.519 -18.269 1.00 90.44 380 LYS A C 1
ATOM 2994 O O . LYS A 1 380 ? 23.695 -13.398 -19.366 1.00 90.44 380 LYS A O 1
ATOM 2999 N N . GLY A 1 381 ? 25.256 -12.764 -17.885 1.00 90.19 381 GLY A N 1
ATOM 3000 C CA . GLY A 1 381 ? 25.786 -11.656 -18.682 1.00 90.19 381 GLY A CA 1
ATOM 3001 C C . GLY A 1 381 ? 25.105 -10.323 -18.374 1.00 90.19 381 GLY A C 1
ATOM 3002 O O . GLY A 1 381 ? 24.433 -10.172 -17.358 1.00 90.19 381 GLY A O 1
ATOM 3003 N N . HIS A 1 382 ? 25.321 -9.341 -19.243 1.00 89.75 382 HIS A N 1
ATOM 3004 C CA . HIS A 1 382 ? 24.800 -7.987 -19.086 1.00 89.75 382 HIS A CA 1
ATOM 3005 C C . HIS A 1 382 ? 24.228 -7.486 -20.414 1.00 89.75 382 HIS A C 1
ATOM 3007 O O . HIS A 1 382 ? 24.822 -7.711 -21.467 1.00 89.75 382 HIS A O 1
ATOM 3013 N N . CYS A 1 383 ? 23.092 -6.799 -20.338 1.00 92.06 383 CYS A N 1
ATOM 3014 C CA . CYS A 1 383 ? 22.443 -6.107 -21.443 1.00 92.06 383 CYS A CA 1
ATOM 3015 C C . CYS A 1 383 ? 22.066 -4.706 -20.949 1.00 92.06 383 CYS A C 1
ATOM 3017 O O . CYS A 1 383 ? 21.426 -4.597 -19.905 1.00 92.06 383 CYS A O 1
ATOM 3019 N N . ALA A 1 384 ? 22.463 -3.657 -21.675 1.00 90.69 384 ALA A N 1
ATOM 3020 C CA . ALA A 1 384 ? 22.136 -2.271 -21.321 1.00 90.69 384 ALA A CA 1
ATOM 3021 C C . ALA A 1 384 ? 20.619 -2.019 -21.327 1.00 90.69 384 ALA A C 1
ATOM 3023 O O . ALA A 1 384 ? 20.106 -1.289 -20.485 1.00 90.69 384 ALA A O 1
ATOM 3024 N N . GLY A 1 385 ? 19.896 -2.703 -22.220 1.00 92.56 385 GLY A N 1
ATOM 3025 C CA . GLY A 1 385 ? 18.442 -2.658 -22.296 1.00 92.56 385 GLY A CA 1
ATOM 3026 C C . GLY A 1 385 ? 17.717 -3.375 -21.153 1.00 92.56 385 GLY A C 1
ATOM 3027 O O . GLY A 1 385 ? 16.494 -3.367 -21.137 1.00 92.56 385 GLY A O 1
ATOM 3028 N N . LEU A 1 386 ? 18.399 -4.018 -20.200 1.00 95.00 386 LEU A N 1
ATOM 3029 C CA . LEU A 1 386 ? 17.763 -4.685 -19.058 1.00 95.00 386 LEU A CA 1
ATOM 3030 C C . LEU A 1 386 ? 18.193 -4.017 -17.751 1.00 95.00 386 LEU A C 1
ATOM 3032 O O . LEU A 1 386 ? 19.383 -3.801 -17.522 1.00 95.00 386 LEU A O 1
ATOM 3036 N N . ALA A 1 387 ? 17.236 -3.757 -16.858 1.00 95.38 387 ALA A N 1
ATOM 3037 C CA . ALA A 1 387 ? 17.530 -3.263 -15.520 1.00 95.38 387 ALA A CA 1
ATOM 3038 C C . ALA A 1 387 ? 18.556 -4.166 -14.814 1.00 95.38 387 ALA A C 1
ATOM 3040 O O . ALA A 1 387 ? 18.420 -5.391 -14.742 1.00 95.38 387 ALA A O 1
ATOM 3041 N N . LYS A 1 388 ? 19.596 -3.547 -14.262 1.00 94.00 388 LYS A N 1
ATOM 3042 C CA . LYS A 1 388 ? 20.650 -4.223 -13.521 1.00 94.00 388 LYS A CA 1
ATOM 3043 C C . LYS A 1 388 ? 20.179 -4.508 -12.102 1.00 94.00 388 LYS A C 1
ATOM 3045 O O . LYS A 1 388 ? 19.870 -3.600 -11.331 1.00 94.00 388 LYS A O 1
ATOM 3050 N N . PHE A 1 389 ? 20.202 -5.781 -11.735 1.00 94.62 389 PHE A N 1
ATOM 3051 C CA . PHE A 1 389 ? 19.974 -6.219 -10.366 1.00 94.62 389 PHE A CA 1
ATOM 3052 C C . PHE A 1 389 ? 21.196 -5.954 -9.484 1.00 94.62 389 PHE A C 1
ATOM 3054 O O . PHE A 1 389 ? 22.315 -6.335 -9.831 1.00 94.62 389 PHE A O 1
ATOM 3061 N N . VAL A 1 390 ? 20.980 -5.294 -8.343 1.00 94.50 390 VAL A N 1
ATOM 3062 C CA . VAL A 1 390 ? 22.034 -4.979 -7.367 1.00 94.50 390 VAL A CA 1
ATOM 3063 C C . VAL A 1 390 ? 21.958 -5.921 -6.172 1.00 94.50 390 VAL A C 1
ATOM 3065 O O . VAL A 1 390 ? 22.931 -6.599 -5.859 1.00 94.50 390 VAL A O 1
ATOM 3068 N N . THR A 1 391 ? 20.807 -5.968 -5.501 1.00 95.00 391 THR A N 1
ATOM 3069 C CA . THR A 1 391 ? 20.509 -6.920 -4.421 1.00 95.00 391 THR A CA 1
ATOM 3070 C C . THR A 1 391 ? 18.999 -7.019 -4.225 1.00 95.00 391 THR A C 1
ATOM 3072 O O . THR A 1 391 ? 18.252 -6.147 -4.665 1.00 95.00 391 THR A O 1
ATOM 3075 N N . GLY A 1 392 ? 18.517 -8.064 -3.561 1.00 94.06 392 GLY A N 1
ATOM 3076 C CA . GLY A 1 392 ? 17.089 -8.254 -3.358 1.00 94.06 392 GLY A CA 1
ATOM 3077 C C . GLY A 1 392 ? 16.733 -9.539 -2.634 1.00 94.06 392 GLY A C 1
ATOM 3078 O O . GLY A 1 392 ? 17.529 -10.475 -2.582 1.00 94.06 392 GLY A O 1
ATOM 3079 N N . GLY A 1 393 ? 15.534 -9.583 -2.065 1.00 93.06 393 GLY A N 1
ATOM 3080 C CA . GLY A 1 393 ? 15.037 -10.743 -1.342 1.00 93.06 393 GLY A CA 1
ATOM 3081 C C . GLY A 1 393 ? 13.744 -10.472 -0.583 1.00 93.06 393 GLY A C 1
ATOM 3082 O O . GLY A 1 393 ? 13.230 -9.353 -0.546 1.00 93.06 393 GLY A O 1
ATOM 3083 N N . ASP A 1 394 ? 13.215 -11.530 0.030 1.00 93.94 394 ASP A N 1
ATOM 3084 C CA . ASP A 1 394 ? 12.128 -11.391 1.000 1.00 93.94 394 ASP A CA 1
ATOM 3085 C C . ASP A 1 394 ? 12.642 -10.632 2.230 1.00 93.94 394 ASP A C 1
ATOM 3087 O O . ASP A 1 394 ? 13.781 -10.834 2.654 1.00 93.94 394 ASP A O 1
ATOM 3091 N N . VAL A 1 395 ? 11.809 -9.769 2.809 1.00 94.06 395 VAL A N 1
ATOM 3092 C CA . VAL A 1 395 ? 12.198 -8.966 3.973 1.00 94.06 395 VAL A CA 1
ATOM 3093 C C . VAL A 1 395 ? 12.158 -9.829 5.233 1.00 94.06 395 VAL A C 1
ATOM 3095 O O . VAL A 1 395 ? 11.140 -10.456 5.546 1.00 94.06 395 VAL A O 1
ATOM 3098 N N . LEU A 1 396 ? 13.282 -9.848 5.950 1.00 91.00 396 LEU A N 1
ATOM 3099 C CA . LEU A 1 396 ? 13.485 -10.621 7.171 1.00 91.00 396 LEU A CA 1
ATOM 3100 C C . LEU A 1 396 ? 13.636 -9.691 8.374 1.00 91.00 396 LEU A C 1
ATOM 3102 O O . LEU A 1 396 ? 14.221 -8.615 8.264 1.00 91.00 396 LEU A O 1
ATOM 3106 N N . VAL A 1 397 ? 13.144 -10.127 9.529 1.00 87.69 397 VAL A N 1
ATOM 3107 C CA . VAL A 1 397 ? 13.241 -9.400 10.796 1.00 87.69 397 VAL A CA 1
ATOM 3108 C C . VAL A 1 397 ? 13.619 -10.315 11.942 1.00 87.69 397 VAL A C 1
ATOM 3110 O O . VAL A 1 397 ? 13.283 -11.494 11.950 1.00 87.69 397 VAL A O 1
ATOM 3113 N N . LEU A 1 398 ? 14.315 -9.761 12.930 1.00 84.62 398 LEU A N 1
ATOM 3114 C CA . LEU A 1 398 ? 14.668 -10.484 14.145 1.00 84.62 398 LEU A CA 1
ATOM 3115 C C . LEU A 1 398 ? 13.596 -10.262 15.213 1.00 84.62 398 LEU A C 1
ATOM 3117 O O . LEU A 1 398 ? 13.417 -9.147 15.701 1.00 84.62 398 LEU A O 1
ATOM 3121 N N . VAL A 1 399 ? 12.915 -11.337 15.597 1.00 80.19 399 VAL A N 1
ATOM 3122 C CA . VAL A 1 399 ? 11.906 -11.360 16.659 1.00 80.19 399 VAL A CA 1
ATOM 3123 C C . VAL A 1 399 ? 12.352 -12.370 17.704 1.00 80.19 399 VAL A C 1
ATOM 3125 O O . VAL A 1 399 ? 12.510 -13.547 17.400 1.00 80.19 399 VAL A O 1
ATOM 3128 N N . GLU A 1 400 ? 12.619 -11.908 18.928 1.00 80.38 400 GLU A N 1
ATOM 3129 C CA . GLU A 1 400 ? 13.041 -12.774 20.047 1.00 80.38 400 GLU A CA 1
ATOM 3130 C C . GLU A 1 400 ? 14.241 -13.688 19.705 1.00 80.38 400 GLU A C 1
ATOM 3132 O O . GLU A 1 400 ? 14.332 -14.836 20.135 1.00 80.38 400 GLU A O 1
ATOM 3137 N N . GLY A 1 401 ? 15.174 -13.180 18.891 1.00 80.00 401 GLY A N 1
ATOM 3138 C CA . GLY A 1 401 ? 16.358 -13.921 18.440 1.00 80.00 401 GLY A CA 1
ATOM 3139 C C . GLY A 1 401 ? 16.117 -14.889 17.275 1.00 80.00 401 GLY A C 1
ATOM 3140 O O . GLY A 1 401 ? 17.069 -15.510 16.807 1.00 80.00 401 GLY A O 1
ATOM 3141 N N . LYS A 1 402 ? 14.884 -15.000 16.768 1.00 80.88 402 LYS A N 1
ATOM 3142 C CA . LYS A 1 402 ? 14.537 -15.775 15.569 1.00 80.88 402 LYS A CA 1
ATOM 3143 C C . LYS A 1 402 ? 14.406 -14.865 14.355 1.00 80.88 402 LYS A C 1
ATOM 3145 O O . LYS A 1 402 ? 13.906 -13.749 14.455 1.00 80.88 402 LYS A O 1
ATOM 3150 N N . THR A 1 403 ? 14.883 -15.341 13.208 1.00 84.56 403 THR A N 1
ATOM 3151 C CA . THR A 1 403 ? 14.719 -14.641 11.929 1.00 84.56 403 THR A CA 1
ATOM 3152 C C . THR A 1 403 ? 13.378 -15.029 11.325 1.00 84.56 403 THR A C 1
ATOM 3154 O O . THR A 1 403 ? 13.198 -16.171 10.912 1.00 84.56 403 THR A O 1
ATOM 3157 N N . GLU A 1 404 ? 12.464 -14.072 11.268 1.00 86.19 404 GLU A N 1
ATOM 3158 C CA . GLU A 1 404 ? 11.116 -14.222 10.735 1.00 86.19 404 GLU A CA 1
ATOM 3159 C C . GLU A 1 404 ? 10.980 -13.494 9.403 1.00 86.19 404 GLU A C 1
ATOM 3161 O O . GLU A 1 404 ? 11.612 -12.463 9.161 1.00 86.19 404 GLU A O 1
ATOM 3166 N N . ARG A 1 405 ? 10.129 -14.018 8.525 1.00 90.25 405 ARG A N 1
ATOM 3167 C CA . ARG A 1 405 ? 9.821 -13.387 7.241 1.00 90.25 405 ARG A CA 1
ATOM 3168 C C . ARG A 1 405 ? 8.564 -12.546 7.366 1.00 90.25 405 ARG A C 1
ATOM 3170 O O . ARG A 1 405 ? 7.550 -13.026 7.869 1.00 90.25 405 ARG A O 1
ATOM 3177 N N . ILE A 1 406 ? 8.585 -11.330 6.827 1.00 92.94 406 ILE A N 1
ATOM 3178 C CA . ILE A 1 406 ? 7.384 -10.494 6.807 1.00 92.94 406 ILE A CA 1
ATOM 3179 C C . ILE A 1 406 ? 6.388 -11.058 5.783 1.00 92.94 406 ILE A C 1
ATOM 3181 O O . ILE A 1 406 ? 6.550 -10.931 4.568 1.00 92.94 406 ILE A O 1
ATOM 3185 N N . THR A 1 407 ? 5.331 -11.678 6.296 1.00 93.56 407 THR A N 1
ATOM 3186 C CA . THR A 1 407 ? 4.172 -12.176 5.546 1.00 93.56 407 THR A CA 1
ATOM 3187 C C . THR A 1 407 ? 2.889 -11.573 6.115 1.00 93.56 407 THR A C 1
ATOM 3189 O O . THR A 1 407 ? 2.884 -11.090 7.245 1.00 93.56 407 THR A O 1
ATOM 3192 N N . VAL A 1 408 ? 1.776 -11.611 5.375 1.00 92.94 408 VAL A N 1
ATOM 3193 C CA . VAL A 1 408 ? 0.476 -11.191 5.941 1.00 92.94 408 VAL A CA 1
ATOM 3194 C C . VAL A 1 408 ? 0.111 -12.035 7.167 1.00 92.94 408 VAL A C 1
ATOM 3196 O O . VAL A 1 408 ? -0.314 -11.480 8.175 1.00 92.94 408 VAL A O 1
ATOM 3199 N N . ARG A 1 409 ? 0.375 -13.348 7.136 1.00 89.94 409 ARG A N 1
ATOM 3200 C CA . ARG A 1 409 ? 0.182 -14.237 8.297 1.00 89.94 409 ARG A CA 1
ATOM 3201 C C . ARG A 1 409 ? 0.998 -13.784 9.512 1.00 89.94 409 ARG A C 1
ATOM 3203 O O . ARG A 1 409 ? 0.451 -13.671 10.605 1.00 89.94 409 ARG A O 1
ATOM 3210 N N . TYR A 1 410 ? 2.272 -13.434 9.306 1.00 89.75 410 TYR A N 1
ATOM 3211 C CA . TYR A 1 410 ? 3.135 -12.859 10.345 1.00 89.75 410 TYR A CA 1
ATOM 3212 C C . TYR A 1 410 ? 2.550 -11.556 10.911 1.00 89.75 410 TYR A C 1
ATOM 3214 O O . TYR A 1 410 ? 2.473 -11.388 12.128 1.00 89.75 410 TYR A O 1
ATOM 3222 N N . LEU A 1 411 ? 2.080 -10.646 10.048 1.00 91.06 411 LEU A N 1
ATOM 3223 C CA . LEU A 1 411 ? 1.478 -9.379 10.482 1.00 91.06 411 LEU A CA 1
ATOM 3224 C C . LEU A 1 411 ? 0.205 -9.582 11.311 1.00 91.06 411 LEU A C 1
ATOM 3226 O O . LEU A 1 411 ? -0.031 -8.821 12.254 1.00 91.06 411 LEU A O 1
ATOM 3230 N N . ARG A 1 412 ? -0.569 -10.622 10.986 1.00 89.06 412 ARG A N 1
ATOM 3231 C CA . ARG A 1 412 ? -1.786 -11.035 11.694 1.00 89.06 412 ARG A CA 1
ATOM 3232 C C . ARG A 1 412 ? -1.525 -11.879 12.944 1.00 89.06 412 ARG A C 1
ATOM 3234 O O . ARG A 1 412 ? -2.464 -12.121 13.685 1.00 89.06 412 ARG A O 1
ATOM 3241 N N . ARG A 1 413 ? -0.267 -12.254 13.220 1.00 84.69 413 ARG A N 1
ATOM 3242 C CA . ARG A 1 413 ? 0.142 -13.175 14.304 1.00 84.69 413 ARG A CA 1
ATOM 3243 C C . ARG A 1 413 ? -0.462 -14.579 14.192 1.00 84.69 413 ARG A C 1
ATOM 3245 O O . ARG A 1 413 ? -0.591 -15.288 15.188 1.00 84.69 413 ARG A O 1
ATOM 3252 N N . GLU A 1 414 ? -0.764 -14.998 12.970 1.00 82.19 414 GLU A N 1
ATOM 3253 C CA . GLU A 1 414 ? -1.215 -16.355 12.688 1.00 82.19 414 GLU A CA 1
ATOM 3254 C C . GLU A 1 414 ? -0.066 -17.363 12.844 1.00 82.19 414 GLU A C 1
ATOM 3256 O O . GLU A 1 414 ? 1.109 -17.028 12.677 1.00 82.19 414 GLU A O 1
ATOM 3261 N N . SER A 1 415 ? -0.405 -18.623 13.130 1.00 72.00 415 SER A N 1
ATOM 3262 C CA . SER A 1 415 ? 0.578 -19.707 13.182 1.00 72.00 415 SER A CA 1
ATOM 3263 C C . SER A 1 415 ? 1.255 -19.912 11.826 1.00 72.00 415 SER A C 1
ATOM 3265 O O . SER A 1 415 ? 0.599 -19.844 10.775 1.00 72.00 415 SER A O 1
ATOM 3267 N N . ASP A 1 416 ? 2.554 -20.218 11.863 1.00 65.00 416 ASP A N 1
ATOM 3268 C CA . ASP A 1 416 ? 3.325 -20.551 10.669 1.00 65.00 416 ASP A CA 1
ATOM 3269 C C . ASP A 1 416 ? 2.798 -21.862 10.063 1.00 65.00 416 ASP A C 1
ATOM 3271 O O . ASP A 1 416 ? 2.876 -22.929 10.673 1.00 65.00 416 ASP A O 1
ATOM 3275 N N . ASP A 1 417 ? 2.202 -21.758 8.877 1.00 72.62 417 ASP A N 1
ATOM 3276 C CA . ASP A 1 417 ? 1.825 -22.893 8.041 1.00 72.62 417 ASP A CA 1
ATOM 3277 C C . ASP A 1 417 ? 2.596 -22.751 6.734 1.00 72.62 417 ASP A C 1
ATOM 3279 O O . ASP A 1 417 ? 2.252 -21.943 5.869 1.00 72.62 417 ASP A O 1
ATOM 3283 N N . ALA A 1 418 ? 3.650 -23.554 6.601 1.00 64.31 418 ALA A N 1
ATOM 3284 C CA . ALA A 1 418 ? 4.541 -23.524 5.450 1.00 64.31 418 ALA A CA 1
ATOM 3285 C C . ALA A 1 418 ? 3.847 -23.895 4.123 1.00 64.31 418 ALA A C 1
ATOM 3287 O O . ALA A 1 418 ? 4.417 -23.648 3.058 1.00 64.31 418 ALA A O 1
ATOM 3288 N N . GLN A 1 419 ? 2.652 -24.500 4.157 1.00 69.50 419 GLN A N 1
ATOM 3289 C CA . GLN A 1 419 ? 1.890 -24.867 2.960 1.00 69.50 419 GLN A CA 1
ATOM 3290 C C . GLN A 1 419 ? 0.829 -23.828 2.575 1.00 69.50 419 GLN A C 1
ATOM 3292 O O . GLN A 1 419 ? 0.395 -23.800 1.417 1.00 69.50 419 GLN A O 1
ATOM 3297 N N . ALA A 1 420 ? 0.421 -22.963 3.507 1.00 80.06 420 ALA A N 1
ATOM 3298 C CA . ALA A 1 420 ? -0.574 -21.934 3.247 1.00 80.06 420 ALA A CA 1
ATOM 3299 C C . ALA A 1 420 ? -0.009 -20.835 2.338 1.00 80.06 420 ALA A C 1
ATOM 3301 O O . ALA A 1 420 ? 1.038 -20.239 2.597 1.00 80.06 420 ALA A O 1
ATOM 3302 N N . GLU A 1 421 ? -0.740 -20.515 1.269 1.00 86.81 421 GLU A N 1
ATOM 3303 C CA . GLU A 1 421 ? -0.383 -19.380 0.425 1.00 86.81 421 GLU A CA 1
ATOM 3304 C C . GLU A 1 421 ? -0.604 -18.074 1.183 1.00 86.81 421 GLU A C 1
ATOM 3306 O O . GLU A 1 421 ? -1.722 -17.725 1.549 1.00 86.81 421 GLU A O 1
ATOM 3311 N N . THR A 1 422 ? 0.475 -17.327 1.372 1.00 90.38 422 THR A N 1
ATOM 3312 C CA . THR A 1 422 ? 0.449 -15.976 1.930 1.00 90.38 422 THR A CA 1
ATOM 3313 C C . THR A 1 422 ? 1.191 -14.996 1.026 1.00 90.38 422 THR A C 1
ATOM 3315 O O . THR A 1 422 ? 2.200 -15.376 0.414 1.00 90.38 422 THR A O 1
ATOM 3318 N N . PRO A 1 423 ? 0.754 -13.726 0.962 1.00 92.94 423 PRO A N 1
ATOM 3319 C CA . PRO A 1 423 ? 1.594 -12.639 0.490 1.00 92.94 423 PRO A CA 1
ATOM 3320 C C . PRO A 1 423 ? 2.850 -12.502 1.361 1.00 92.94 423 PRO A C 1
ATOM 3322 O O . PRO A 1 423 ? 2.782 -12.608 2.592 1.00 92.94 423 PRO A O 1
ATOM 3325 N N . VAL A 1 424 ? 3.984 -12.261 0.708 1.00 93.62 424 VAL A N 1
ATOM 3326 C CA . VAL A 1 424 ? 5.315 -12.099 1.301 1.00 93.62 424 VAL A CA 1
ATOM 3327 C C . VAL A 1 424 ? 5.884 -10.755 0.862 1.00 93.62 424 VAL A C 1
ATOM 3329 O O . VAL A 1 424 ? 5.883 -10.458 -0.335 1.00 93.62 424 VAL A O 1
ATOM 3332 N N . LEU A 1 425 ? 6.375 -9.956 1.810 1.00 96.31 425 LEU A N 1
ATOM 3333 C CA . LEU A 1 425 ? 7.021 -8.684 1.503 1.00 96.31 425 LEU A CA 1
ATOM 3334 C C . LEU A 1 425 ? 8.385 -8.944 0.859 1.00 96.31 425 LEU A C 1
ATOM 3336 O O . LEU A 1 425 ? 9.245 -9.612 1.436 1.00 96.31 425 LEU A O 1
ATOM 3340 N N . HIS A 1 426 ? 8.579 -8.402 -0.334 1.00 95.69 426 HIS A N 1
ATOM 3341 C CA . HIS A 1 426 ? 9.767 -8.577 -1.153 1.00 95.69 426 HIS A CA 1
ATOM 3342 C C . HIS A 1 426 ? 10.340 -7.213 -1.540 1.00 95.69 426 HIS A C 1
ATOM 3344 O O . HIS A 1 426 ? 9.593 -6.276 -1.839 1.00 95.69 426 HIS A O 1
ATOM 3350 N N . ARG A 1 427 ? 11.668 -7.090 -1.526 1.00 96.88 427 ARG A N 1
ATOM 3351 C CA . ARG A 1 427 ? 12.367 -5.832 -1.799 1.00 96.88 427 ARG A CA 1
ATOM 3352 C C . ARG A 1 427 ? 13.560 -6.063 -2.713 1.00 96.88 427 ARG A C 1
ATOM 3354 O O . ARG A 1 427 ? 14.315 -7.014 -2.533 1.00 96.88 427 ARG A O 1
ATOM 3361 N N . LEU A 1 428 ? 13.730 -5.170 -3.679 1.00 95.94 428 LEU A N 1
ATOM 3362 C CA . LEU A 1 428 ? 14.764 -5.219 -4.707 1.00 95.94 428 LEU A CA 1
ATOM 3363 C C . LEU A 1 428 ? 15.442 -3.861 -4.809 1.00 95.94 428 LEU A C 1
ATOM 3365 O O . LEU A 1 428 ? 14.776 -2.833 -4.698 1.00 95.94 428 LEU A O 1
ATOM 3369 N N . ILE A 1 429 ? 16.738 -3.877 -5.086 1.00 97.38 429 ILE A N 1
ATOM 3370 C CA . ILE A 1 429 ? 17.526 -2.718 -5.478 1.00 97.38 429 ILE A CA 1
ATOM 3371 C C . ILE A 1 429 ? 17.993 -2.934 -6.916 1.00 97.38 429 ILE A C 1
ATOM 3373 O O . ILE A 1 429 ? 18.642 -3.938 -7.224 1.00 97.38 429 ILE A O 1
ATOM 3377 N N . LEU A 1 430 ? 17.657 -1.983 -7.779 1.00 95.75 430 LEU A N 1
ATOM 3378 C CA . LEU A 1 430 ? 17.929 -1.993 -9.210 1.00 95.75 430 LEU A CA 1
ATOM 3379 C C . LEU A 1 430 ? 18.681 -0.720 -9.623 1.00 95.75 430 LEU A C 1
ATOM 3381 O O . LEU A 1 430 ? 18.618 0.310 -8.947 1.00 95.75 430 LEU A O 1
ATOM 3385 N N . SER A 1 431 ? 19.363 -0.783 -10.760 1.00 93.69 431 SER A N 1
ATOM 3386 C CA . SER A 1 431 ? 19.900 0.377 -11.474 1.00 93.69 431 SER A CA 1
ATOM 3387 C C . SER A 1 431 ? 19.746 0.201 -12.992 1.00 93.69 431 SER A C 1
ATOM 3389 O O . SER A 1 431 ? 19.621 -0.930 -13.457 1.00 93.69 431 SER A O 1
ATOM 3391 N N . PRO A 1 432 ? 19.745 1.278 -13.794 1.00 92.62 432 PRO A N 1
ATOM 3392 C CA . PRO A 1 432 ? 19.765 2.692 -13.404 1.00 92.62 432 PRO A CA 1
ATOM 3393 C C . PRO A 1 432 ? 18.382 3.206 -12.961 1.00 92.62 432 PRO A C 1
ATOM 3395 O O . PRO A 1 432 ? 17.386 2.484 -12.985 1.00 92.62 432 PRO A O 1
ATOM 3398 N N . VAL A 1 433 ? 18.313 4.485 -12.581 1.00 90.06 433 VAL A N 1
ATOM 3399 C CA . VAL A 1 433 ? 17.034 5.200 -12.468 1.00 90.06 433 VAL A CA 1
ATOM 3400 C C . VAL A 1 433 ? 16.538 5.570 -13.869 1.00 90.06 433 VAL A C 1
ATOM 3402 O O . VAL A 1 433 ? 17.271 6.181 -14.649 1.00 90.06 433 VAL A O 1
ATOM 3405 N N . GLY A 1 434 ? 15.292 5.210 -14.178 1.00 90.19 434 GLY A N 1
ATOM 3406 C CA . GLY A 1 434 ? 14.649 5.497 -15.461 1.00 90.19 434 GLY A CA 1
ATOM 3407 C C . GLY A 1 434 ? 13.516 6.514 -15.361 1.00 90.19 434 GLY A C 1
ATOM 3408 O O . GLY A 1 434 ? 13.070 6.875 -14.270 1.00 90.19 434 GLY A O 1
ATOM 3409 N N . ARG A 1 435 ? 13.043 6.952 -16.525 1.00 88.94 435 ARG A N 1
ATOM 3410 C CA . ARG A 1 435 ? 11.862 7.799 -16.713 1.00 88.94 435 ARG A CA 1
ATOM 3411 C C . ARG A 1 435 ? 10.784 7.016 -17.466 1.00 88.94 435 ARG A C 1
ATOM 3413 O O . ARG A 1 435 ? 11.138 6.186 -18.302 1.00 88.94 435 ARG A O 1
ATOM 3420 N N . PRO A 1 436 ? 9.491 7.258 -17.218 1.00 82.06 436 PRO A N 1
ATOM 3421 C CA . PRO A 1 436 ? 8.431 6.631 -17.995 1.00 82.06 436 PRO A CA 1
ATOM 3422 C C . PRO A 1 436 ? 8.564 6.870 -19.503 1.00 82.06 436 PRO A C 1
ATOM 3424 O O . PRO A 1 436 ? 9.027 7.924 -19.939 1.00 82.06 436 PRO A O 1
ATOM 3427 N N . LEU A 1 437 ? 8.096 5.912 -20.307 1.00 79.62 437 LEU A N 1
ATOM 3428 C CA . LEU A 1 437 ? 8.195 5.966 -21.769 1.00 79.62 437 LEU A CA 1
ATOM 3429 C C . LEU A 1 437 ? 7.537 7.217 -22.385 1.00 79.62 437 LEU A C 1
ATOM 3431 O O . LEU A 1 437 ? 7.989 7.725 -23.408 1.00 79.62 437 LEU A O 1
ATOM 3435 N N . TRP A 1 438 ? 6.479 7.735 -21.756 1.00 78.12 438 TRP A N 1
ATOM 3436 C CA . TRP A 1 438 ? 5.759 8.932 -22.206 1.00 78.12 438 TRP A CA 1
ATOM 3437 C C . TRP A 1 438 ? 6.470 10.257 -21.889 1.00 78.12 438 TRP A C 1
ATOM 3439 O O . TRP A 1 438 ? 6.041 11.290 -22.396 1.00 78.12 438 TRP A O 1
ATOM 3449 N N . ASP A 1 439 ? 7.578 10.236 -21.142 1.00 81.81 439 ASP A N 1
ATOM 3450 C CA . ASP A 1 439 ? 8.408 11.419 -20.867 1.00 81.81 439 ASP A CA 1
ATOM 3451 C C . ASP A 1 439 ? 9.511 11.625 -21.924 1.00 81.81 439 ASP A C 1
ATOM 3453 O O . ASP A 1 439 ? 10.483 12.353 -21.694 1.00 81.81 439 ASP A O 1
ATOM 3457 N N . TYR A 1 440 ? 9.408 10.971 -23.082 1.00 82.69 440 TYR A N 1
ATOM 3458 C CA . TYR A 1 440 ? 10.383 11.095 -24.165 1.00 82.69 440 TYR A CA 1
ATOM 3459 C C . TYR A 1 440 ? 10.605 12.559 -24.591 1.00 82.69 440 TYR A C 1
ATOM 3461 O O . TYR A 1 440 ? 9.688 13.379 -24.666 1.00 82.69 440 TYR A O 1
ATOM 3469 N N . ARG A 1 441 ? 11.863 12.893 -24.881 1.00 84.31 441 ARG A N 1
ATOM 3470 C CA . ARG A 1 441 ? 12.340 14.225 -25.286 1.00 84.31 441 ARG A CA 1
ATOM 3471 C C . ARG A 1 441 ? 12.376 14.387 -26.803 1.00 84.31 441 ARG A C 1
ATOM 3473 O O . ARG A 1 441 ? 12.416 15.506 -27.305 1.00 84.31 441 ARG A O 1
ATOM 3480 N N . SER A 1 442 ? 12.400 13.274 -27.532 1.00 81.12 442 SER A N 1
ATOM 3481 C CA . SER A 1 442 ? 12.380 13.230 -28.994 1.00 81.12 442 SER A CA 1
ATOM 3482 C C . SER A 1 442 ? 11.832 11.893 -29.485 1.00 81.12 442 SER A C 1
ATOM 3484 O O . SER A 1 442 ? 11.949 10.886 -28.786 1.00 81.12 442 SER A O 1
ATOM 3486 N N . ASP A 1 443 ? 11.278 11.872 -30.698 1.00 76.81 443 ASP A N 1
ATOM 3487 C CA . ASP A 1 443 ? 10.786 10.634 -31.314 1.00 76.81 443 ASP A CA 1
ATOM 3488 C C . ASP A 1 443 ? 11.922 9.589 -31.454 1.00 76.81 443 ASP A C 1
ATOM 3490 O O . ASP A 1 443 ? 11.688 8.396 -31.285 1.00 76.81 443 ASP A O 1
ATOM 3494 N N . THR A 1 444 ? 13.173 10.026 -31.665 1.00 78.44 444 THR A N 1
ATOM 3495 C CA . THR A 1 444 ? 14.357 9.146 -31.681 1.00 78.44 444 THR A CA 1
ATOM 3496 C C . THR A 1 444 ? 14.609 8.478 -30.329 1.00 78.44 444 THR A C 1
ATOM 3498 O O . THR A 1 444 ? 14.856 7.280 -30.290 1.00 78.44 444 THR A O 1
ATOM 3501 N N . GLU A 1 445 ? 14.524 9.222 -29.218 1.00 82.88 445 GLU A N 1
ATOM 3502 C CA . GLU A 1 445 ? 14.692 8.654 -27.869 1.00 82.88 445 GLU A CA 1
ATOM 3503 C C . GLU A 1 445 ? 13.613 7.603 -27.579 1.00 82.88 445 GLU A C 1
ATOM 3505 O O . GLU A 1 445 ? 13.921 6.530 -27.066 1.00 82.88 445 GLU A O 1
ATOM 3510 N N . LEU A 1 446 ? 12.362 7.887 -27.959 1.00 80.75 446 LEU A N 1
ATOM 3511 C CA . LEU A 1 446 ? 11.248 6.954 -27.805 1.00 80.75 446 LEU A CA 1
ATOM 3512 C C . LEU A 1 446 ? 11.496 5.647 -28.568 1.00 80.75 446 LEU A C 1
ATOM 3514 O O . LEU A 1 446 ? 11.362 4.562 -28.004 1.00 80.75 446 LEU A O 1
ATOM 3518 N N . LEU A 1 447 ? 11.853 5.747 -29.850 1.00 79.25 447 LEU A N 1
ATOM 3519 C CA . LEU A 1 447 ? 12.052 4.576 -30.700 1.00 79.25 447 LEU A CA 1
ATOM 3520 C C . LEU A 1 447 ? 13.300 3.780 -30.302 1.00 79.25 447 LEU A C 1
ATOM 3522 O O . LEU A 1 447 ? 13.245 2.552 -30.281 1.00 79.25 447 LEU A O 1
ATOM 3526 N N . GLN A 1 448 ? 14.390 4.454 -29.924 1.00 82.75 448 GLN A N 1
ATOM 3527 C CA . GLN A 1 448 ? 15.586 3.783 -29.418 1.00 82.75 448 GLN A CA 1
ATOM 3528 C C . GLN A 1 448 ? 15.308 3.085 -28.081 1.00 82.75 448 GLN A C 1
ATOM 3530 O O . GLN A 1 448 ? 15.715 1.946 -27.897 1.00 82.75 448 GLN A O 1
ATOM 3535 N N . GLY A 1 449 ? 14.545 3.702 -27.175 1.00 84.56 449 GLY A N 1
ATOM 3536 C CA . GLY A 1 449 ? 14.178 3.057 -25.913 1.00 84.56 449 GLY A CA 1
ATOM 3537 C C . GLY A 1 449 ? 13.297 1.816 -26.093 1.00 84.56 449 GLY A C 1
ATOM 3538 O O . GLY A 1 449 ? 13.452 0.837 -25.364 1.00 84.56 449 GLY A O 1
ATOM 3539 N N . LEU A 1 450 ? 12.401 1.822 -27.087 1.00 81.38 450 LEU A N 1
ATOM 3540 C CA . LEU A 1 450 ? 11.635 0.633 -27.476 1.00 81.38 450 LEU A CA 1
ATOM 3541 C C . LEU A 1 450 ? 12.533 -0.466 -28.058 1.00 81.38 450 LEU A C 1
ATOM 3543 O O . LEU A 1 450 ? 12.322 -1.638 -27.754 1.00 81.38 450 LEU A O 1
ATOM 3547 N N . LEU A 1 451 ? 13.524 -0.092 -28.871 1.00 79.44 451 LEU A N 1
ATOM 3548 C CA . LEU A 1 451 ? 14.523 -1.013 -29.410 1.00 79.44 451 LEU A CA 1
ATOM 3549 C C . LEU A 1 451 ? 15.361 -1.663 -28.310 1.00 79.44 451 LEU A C 1
ATOM 3551 O O . LEU A 1 451 ? 15.448 -2.885 -28.264 1.00 79.44 451 LEU A O 1
ATOM 3555 N N . ASP A 1 452 ? 15.883 -0.879 -27.371 1.00 85.94 452 ASP A N 1
ATOM 3556 C CA . ASP A 1 452 ? 16.702 -1.412 -26.280 1.00 85.94 452 ASP A CA 1
ATOM 3557 C C . ASP A 1 452 ? 15.899 -2.391 -25.398 1.00 85.94 452 ASP A C 1
ATOM 3559 O O . ASP A 1 452 ? 16.417 -3.410 -24.939 1.00 85.94 452 ASP A O 1
ATOM 3563 N N . ALA A 1 453 ? 14.598 -2.143 -25.204 1.00 85.44 453 ALA A N 1
ATOM 3564 C CA . ALA A 1 453 ? 13.710 -3.079 -24.513 1.00 85.44 453 ALA A CA 1
ATOM 3565 C C . ALA A 1 453 ? 13.479 -4.384 -25.300 1.00 85.44 453 ALA A C 1
ATOM 3567 O O . ALA A 1 453 ? 13.334 -5.453 -24.697 1.00 85.44 453 ALA A O 1
ATOM 3568 N N . LEU A 1 454 ? 13.452 -4.322 -26.635 1.00 81.88 454 LEU A N 1
ATOM 3569 C CA . LEU A 1 454 ? 13.404 -5.510 -27.490 1.00 81.88 454 LEU A CA 1
ATOM 3570 C C . LEU A 1 454 ? 14.710 -6.301 -27.414 1.00 81.88 454 LEU A C 1
ATOM 3572 O O . LEU A 1 454 ? 14.651 -7.522 -27.264 1.00 81.88 454 LEU A O 1
ATOM 3576 N N . ASP A 1 455 ? 15.859 -5.627 -27.440 1.00 85.25 455 ASP A N 1
ATOM 3577 C CA . ASP A 1 455 ? 17.173 -6.257 -27.278 1.00 85.25 455 ASP A CA 1
ATOM 3578 C C . ASP A 1 455 ? 17.272 -6.972 -25.923 1.00 85.25 455 ASP A C 1
ATOM 3580 O O . ASP A 1 455 ? 17.745 -8.106 -25.836 1.00 85.25 455 ASP A O 1
ATOM 3584 N N . ALA A 1 456 ? 16.744 -6.363 -24.861 1.00 90.69 456 ALA A N 1
ATOM 3585 C CA . ALA A 1 456 ? 16.655 -6.976 -23.539 1.00 90.69 456 ALA A CA 1
ATOM 3586 C C . ALA A 1 456 ? 15.758 -8.212 -23.513 1.00 90.69 456 ALA A C 1
ATOM 3588 O O . ALA A 1 456 ? 16.105 -9.236 -22.920 1.00 90.69 456 ALA A O 1
ATOM 3589 N N . HIS A 1 457 ? 14.604 -8.139 -24.175 1.00 86.56 457 HIS A N 1
ATOM 3590 C CA . HIS A 1 457 ? 13.713 -9.281 -24.304 1.00 86.56 457 HIS A CA 1
ATOM 3591 C C . HIS A 1 457 ? 14.363 -10.413 -25.115 1.00 86.56 457 HIS A C 1
ATOM 3593 O O . HIS A 1 457 ? 14.263 -11.576 -24.725 1.00 86.56 457 HIS A O 1
ATOM 3599 N N . GLU A 1 458 ? 15.056 -10.107 -26.215 1.00 83.06 458 GLU A N 1
ATOM 3600 C CA . GLU A 1 458 ? 15.806 -11.093 -26.999 1.00 83.06 458 GLU A CA 1
ATOM 3601 C C . GLU A 1 458 ? 16.946 -11.711 -26.172 1.00 83.06 458 GLU A C 1
ATOM 3603 O O . GLU A 1 458 ? 17.144 -12.928 -26.187 1.00 83.06 458 GLU A O 1
ATOM 3608 N N . PHE A 1 459 ? 17.666 -10.891 -25.405 1.00 89.81 459 PHE A N 1
ATOM 3609 C CA . PHE A 1 459 ? 18.719 -11.320 -24.491 1.00 89.81 459 PHE A CA 1
ATOM 3610 C C . PHE A 1 459 ? 18.208 -12.303 -23.427 1.00 89.81 459 PHE A C 1
ATOM 3612 O O . PHE A 1 459 ? 18.858 -13.321 -23.173 1.00 89.81 459 PHE A O 1
ATOM 3619 N N . LEU A 1 460 ? 17.034 -12.045 -22.843 1.00 87.19 460 LEU A N 1
ATOM 3620 C CA . LEU A 1 460 ? 16.361 -12.973 -21.928 1.00 87.19 460 LEU A CA 1
ATOM 3621 C C . LEU A 1 460 ? 15.897 -14.244 -22.658 1.00 87.19 460 LEU A C 1
ATOM 3623 O O . LEU A 1 460 ? 16.149 -15.358 -22.195 1.00 87.19 460 LEU A O 1
ATOM 3627 N N . TRP A 1 461 ? 15.289 -14.098 -23.837 1.00 83.75 461 TRP A N 1
ATOM 3628 C CA . TRP A 1 461 ? 14.776 -15.213 -24.634 1.00 83.75 461 TRP A CA 1
ATOM 3629 C C . TRP A 1 461 ? 15.871 -16.197 -25.062 1.00 83.75 461 TRP A C 1
ATOM 3631 O O . TRP A 1 461 ? 15.674 -17.411 -24.994 1.00 83.75 461 TRP A O 1
ATOM 3641 N N . LYS A 1 462 ? 17.059 -15.706 -25.441 1.00 86.19 462 LYS A N 1
ATOM 3642 C CA . LYS A 1 462 ? 18.238 -16.542 -25.747 1.00 86.19 462 LYS A CA 1
ATOM 3643 C C . LYS A 1 462 ? 18.659 -17.418 -24.563 1.00 86.19 462 LYS A C 1
ATOM 3645 O O . LYS A 1 462 ? 19.269 -18.463 -24.762 1.00 86.19 462 LYS A O 1
ATOM 3650 N N . GLN A 1 463 ? 18.278 -17.028 -23.350 1.00 88.38 463 GLN A N 1
ATOM 3651 C CA . GLN A 1 463 ? 18.500 -17.766 -22.106 1.00 88.38 463 GLN A CA 1
ATOM 3652 C C . GLN A 1 463 ? 17.262 -18.559 -21.660 1.00 88.38 463 GLN A C 1
ATOM 3654 O O . GLN A 1 463 ? 17.217 -19.043 -20.534 1.00 88.38 463 GLN A O 1
ATOM 3659 N N . GLN A 1 464 ? 16.267 -18.703 -22.543 1.00 83.56 464 GLN A N 1
ATOM 3660 C CA . GLN A 1 464 ? 14.979 -19.359 -22.299 1.00 83.56 464 GLN A CA 1
ATOM 3661 C C . GLN A 1 464 ? 14.109 -18.667 -21.237 1.00 83.56 464 GLN A C 1
ATOM 3663 O O . GLN A 1 464 ? 13.144 -19.251 -20.751 1.00 83.56 464 GLN A O 1
ATOM 3668 N N . ILE A 1 465 ? 14.409 -17.409 -20.905 1.00 83.81 465 ILE A N 1
ATOM 3669 C CA . ILE A 1 465 ? 13.619 -16.595 -19.982 1.00 83.81 465 ILE A CA 1
ATOM 3670 C C . ILE A 1 465 ? 12.630 -15.771 -20.804 1.00 83.81 465 ILE A C 1
ATOM 3672 O O . ILE A 1 465 ? 13.020 -14.931 -21.613 1.00 83.81 465 ILE A O 1
ATOM 3676 N N . LEU A 1 466 ? 11.333 -15.989 -20.600 1.00 82.19 466 LEU A N 1
ATOM 3677 C CA . LEU A 1 466 ? 10.287 -15.236 -21.294 1.00 82.19 466 LEU A CA 1
ATOM 3678 C C . LEU A 1 466 ? 9.616 -14.268 -20.320 1.00 82.19 466 LEU A C 1
ATOM 3680 O O . LEU A 1 466 ? 8.901 -14.716 -19.437 1.00 82.19 466 LEU A O 1
ATOM 3684 N N . HIS A 1 467 ? 9.776 -12.955 -20.494 1.00 82.88 467 HIS A N 1
ATOM 3685 C CA . HIS A 1 467 ? 9.293 -11.942 -19.538 1.00 82.88 467 HIS A CA 1
ATOM 3686 C C . HIS A 1 467 ? 7.770 -11.961 -19.291 1.00 82.88 467 HIS A C 1
ATOM 3688 O O . HIS A 1 467 ? 7.321 -11.737 -18.171 1.00 82.88 467 HIS A O 1
ATOM 3694 N N . ARG A 1 468 ? 6.965 -12.222 -20.333 1.00 75.88 468 ARG A N 1
ATOM 3695 C CA . ARG A 1 468 ? 5.480 -12.310 -20.330 1.00 75.88 468 ARG A CA 1
ATOM 3696 C C . ARG A 1 468 ? 4.675 -11.078 -19.890 1.00 75.88 468 ARG A C 1
ATOM 3698 O O . ARG A 1 468 ? 3.458 -11.119 -20.032 1.00 75.88 468 ARG A O 1
ATOM 3705 N N . ASP A 1 469 ? 5.309 -10.007 -19.427 1.00 73.81 469 ASP A N 1
ATOM 3706 C CA . ASP A 1 469 ? 4.641 -8.771 -18.986 1.00 73.81 469 ASP A CA 1
ATOM 3707 C C . ASP A 1 469 ? 5.257 -7.539 -19.664 1.00 73.81 469 ASP A C 1
ATOM 3709 O O . ASP A 1 469 ? 5.745 -6.611 -19.027 1.00 73.81 469 ASP A O 1
ATOM 3713 N N . ILE A 1 470 ? 5.300 -7.560 -20.997 1.00 76.56 470 ILE A N 1
ATOM 3714 C CA . ILE A 1 470 ? 5.799 -6.428 -21.781 1.00 76.56 470 ILE A CA 1
ATOM 3715 C C . ILE A 1 470 ? 4.680 -5.401 -21.929 1.00 76.56 470 ILE A C 1
ATOM 3717 O O . ILE A 1 470 ? 3.657 -5.658 -22.566 1.00 76.56 470 ILE A O 1
ATOM 3721 N N . SER A 1 471 ? 4.881 -4.225 -21.342 1.00 69.94 471 SER A N 1
ATOM 3722 C CA . SER A 1 471 ? 3.939 -3.110 -21.390 1.00 69.94 471 SER A CA 1
ATOM 3723 C C . SER A 1 471 ? 4.680 -1.774 -21.343 1.00 69.94 471 SER A C 1
ATOM 3725 O O . SER A 1 471 ? 5.829 -1.713 -20.911 1.00 69.94 471 SER A O 1
ATOM 3727 N N . ALA A 1 472 ? 4.016 -0.684 -21.735 1.00 68.38 472 ALA A N 1
ATOM 3728 C CA . ALA A 1 472 ? 4.604 0.658 -21.676 1.00 68.38 472 ALA A CA 1
ATOM 3729 C C . ALA A 1 472 ? 5.013 1.093 -20.251 1.00 68.38 472 ALA A C 1
ATOM 3731 O O . ALA A 1 472 ? 5.838 1.987 -20.113 1.00 68.38 472 ALA A O 1
ATOM 3732 N N . GLY A 1 473 ? 4.453 0.477 -19.200 1.00 69.88 473 GLY A N 1
ATOM 3733 C CA . GLY A 1 473 ? 4.856 0.724 -17.808 1.00 69.88 473 GLY A CA 1
ATOM 3734 C C . GLY A 1 473 ? 6.122 -0.032 -17.383 1.00 69.88 473 GLY A C 1
ATOM 3735 O O . GLY A 1 473 ? 6.781 0.362 -16.421 1.00 69.88 473 GLY A O 1
ATOM 3736 N N . ASN A 1 474 ? 6.487 -1.081 -18.123 1.00 83.94 474 ASN A N 1
ATOM 3737 C CA . ASN A 1 474 ? 7.664 -1.909 -17.854 1.00 83.94 474 ASN A CA 1
ATOM 3738 C C . ASN A 1 474 ? 8.858 -1.547 -18.752 1.00 83.94 474 ASN A C 1
ATOM 3740 O O . ASN A 1 474 ? 9.923 -2.143 -18.630 1.00 83.94 474 ASN A O 1
ATOM 3744 N N . ILE A 1 475 ? 8.707 -0.540 -19.618 1.00 86.56 475 ILE A N 1
ATOM 3745 C CA . ILE A 1 475 ? 9.784 0.033 -20.431 1.00 86.56 475 ILE A CA 1
ATOM 3746 C C . ILE A 1 475 ? 10.066 1.445 -19.922 1.00 86.56 475 ILE A C 1
ATOM 3748 O O . ILE A 1 475 ? 9.168 2.288 -19.880 1.00 86.56 475 ILE A O 1
ATOM 3752 N N . LEU A 1 476 ? 11.314 1.707 -19.547 1.00 89.56 476 LEU A N 1
ATOM 3753 C CA . LEU A 1 476 ? 11.769 3.005 -19.062 1.00 89.56 476 LEU A CA 1
ATOM 3754 C C . LEU A 1 476 ? 12.807 3.598 -20.011 1.00 89.56 476 LEU A C 1
ATOM 3756 O O . LEU A 1 476 ? 13.614 2.883 -20.594 1.00 89.56 476 LEU A O 1
ATOM 3760 N N . LEU A 1 477 ? 12.809 4.920 -20.136 1.00 91.38 477 LEU A N 1
ATOM 3761 C CA . LEU A 1 477 ? 13.868 5.673 -20.797 1.00 91.38 477 LEU A CA 1
ATOM 3762 C C . LEU A 1 477 ? 14.992 5.960 -19.805 1.00 91.38 477 LEU A C 1
ATOM 3764 O O . LEU A 1 477 ? 14.746 6.254 -18.631 1.00 91.38 477 LEU A O 1
ATOM 3768 N N . ALA A 1 478 ? 16.232 5.918 -20.272 1.00 91.25 478 ALA A N 1
ATOM 3769 C CA . ALA A 1 478 ? 17.388 6.247 -19.458 1.00 91.25 478 ALA A CA 1
ATOM 3770 C C . ALA A 1 478 ? 17.341 7.721 -19.021 1.00 91.25 478 ALA A C 1
ATOM 3772 O O . ALA A 1 478 ? 17.018 8.624 -19.800 1.00 91.25 478 ALA A O 1
ATOM 3773 N N . GLN A 1 479 ? 17.687 7.992 -17.759 1.00 87.38 479 GLN A N 1
ATOM 3774 C CA . GLN A 1 479 ? 17.946 9.367 -17.325 1.00 87.38 479 GLN A CA 1
ATOM 3775 C C . GLN A 1 479 ? 19.214 9.918 -18.001 1.00 87.38 479 GLN A C 1
ATOM 3777 O O . GLN A 1 479 ? 19.226 11.070 -18.441 1.00 87.38 479 GLN A O 1
ATOM 3782 N N . ASP A 1 480 ? 20.242 9.070 -18.092 1.00 85.81 480 ASP A N 1
ATOM 3783 C CA . ASP A 1 480 ? 21.514 9.307 -18.770 1.00 85.81 480 ASP A CA 1
ATOM 3784 C C . ASP A 1 480 ? 21.808 8.125 -19.705 1.00 85.81 480 ASP A C 1
ATOM 3786 O O . ASP A 1 480 ? 22.191 7.038 -19.265 1.00 85.81 480 ASP A O 1
ATOM 3790 N N . ALA A 1 481 ? 21.589 8.342 -21.004 1.00 84.44 481 ALA A N 1
ATOM 3791 C CA . ALA A 1 481 ? 21.772 7.312 -22.020 1.00 84.44 481 ALA A CA 1
ATOM 3792 C C . ALA A 1 481 ? 23.246 6.920 -22.215 1.00 84.44 481 ALA A C 1
ATOM 3794 O O . ALA A 1 481 ? 23.540 5.771 -22.544 1.00 84.44 481 ALA A O 1
ATOM 3795 N N . ASN A 1 482 ? 24.181 7.845 -21.966 1.00 82.62 482 ASN A N 1
ATOM 3796 C CA . ASN A 1 482 ? 25.613 7.577 -22.096 1.00 82.62 482 ASN A CA 1
ATOM 3797 C C . ASN A 1 482 ? 26.102 6.691 -20.949 1.00 82.62 482 ASN A C 1
ATOM 3799 O O . ASN A 1 482 ? 26.872 5.763 -21.178 1.00 82.62 482 ASN A O 1
ATOM 3803 N N . ALA A 1 483 ? 25.635 6.957 -19.726 1.00 83.19 483 ALA A N 1
ATOM 3804 C CA . ALA A 1 483 ? 25.973 6.144 -18.562 1.00 83.19 483 ALA A CA 1
ATOM 3805 C C . ALA A 1 483 ? 25.386 4.725 -18.646 1.00 83.19 483 ALA A C 1
ATOM 3807 O O . ALA A 1 483 ? 26.030 3.775 -18.203 1.00 83.19 483 ALA A O 1
ATOM 3808 N N . LEU A 1 484 ? 24.183 4.574 -19.214 1.00 86.06 484 LEU A N 1
ATOM 3809 C CA . LEU A 1 484 ? 23.573 3.261 -19.438 1.00 86.06 484 LEU A CA 1
ATOM 3810 C C . LEU A 1 484 ? 24.206 2.509 -20.620 1.00 86.06 484 LEU A C 1
ATOM 3812 O O . LEU A 1 484 ? 24.306 1.285 -20.581 1.00 86.06 484 LEU A O 1
ATOM 3816 N N . GLY A 1 485 ? 24.610 3.230 -21.670 1.00 84.44 485 GLY A N 1
ATOM 3817 C CA . GLY A 1 485 ? 24.941 2.640 -22.968 1.00 84.44 485 GLY A CA 1
ATOM 3818 C C . GLY A 1 485 ? 23.702 2.278 -23.799 1.00 84.44 485 GLY A C 1
ATOM 3819 O O . GLY A 1 485 ? 23.778 1.377 -24.628 1.00 84.44 485 GLY A O 1
ATOM 3820 N N . GLY A 1 486 ? 22.572 2.953 -23.556 1.00 85.38 486 GLY A N 1
ATOM 3821 C CA . GLY A 1 486 ? 21.277 2.745 -24.216 1.00 85.38 486 GLY A CA 1
ATOM 3822 C C . GLY A 1 486 ? 20.291 3.874 -23.885 1.00 85.38 486 GLY A C 1
ATOM 3823 O O . GLY A 1 486 ? 20.431 4.544 -22.862 1.00 85.38 486 GLY A O 1
ATOM 3824 N N . ALA A 1 487 ? 19.304 4.120 -24.745 1.00 88.06 487 ALA A N 1
ATOM 3825 C CA . ALA A 1 487 ? 18.249 5.115 -24.541 1.00 88.06 487 ALA A CA 1
ATOM 3826 C C . ALA A 1 487 ? 17.104 4.617 -23.646 1.00 88.06 487 ALA A C 1
ATOM 3828 O O . ALA A 1 487 ? 16.395 5.437 -23.058 1.00 88.06 487 ALA A O 1
ATOM 3829 N N . GLY A 1 488 ? 16.915 3.305 -23.511 1.00 92.62 488 GLY A N 1
ATOM 3830 C CA . GLY A 1 488 ? 15.894 2.720 -22.649 1.00 92.62 488 GLY A CA 1
ATOM 3831 C C . GLY A 1 488 ? 16.249 1.338 -22.124 1.00 92.62 488 GLY A C 1
ATOM 3832 O O . GLY A 1 488 ? 17.282 0.765 -22.454 1.00 92.62 488 GLY A O 1
ATOM 3833 N N . PHE A 1 489 ? 15.397 0.828 -21.242 1.00 94.38 489 PHE A N 1
ATOM 3834 C CA . PHE A 1 489 ? 15.553 -0.487 -20.649 1.00 94.38 489 PHE A CA 1
ATOM 3835 C C . PHE A 1 489 ? 14.227 -1.072 -20.149 1.00 94.38 489 PHE A C 1
ATOM 3837 O O . PHE A 1 489 ? 13.286 -0.363 -19.787 1.00 94.38 489 PHE A O 1
ATOM 3844 N N . LEU A 1 490 ? 14.178 -2.398 -20.114 1.00 92.31 490 LEU A N 1
ATOM 3845 C CA . LEU A 1 490 ? 13.112 -3.235 -19.596 1.00 92.31 490 LEU A CA 1
ATOM 3846 C C . LEU A 1 490 ? 13.349 -3.526 -18.107 1.00 92.31 490 LEU A C 1
ATOM 3848 O O . LEU A 1 490 ? 14.481 -3.762 -17.676 1.00 92.31 490 LEU A O 1
ATOM 3852 N N . HIS A 1 491 ? 12.278 -3.532 -17.319 1.00 92.00 491 HIS A N 1
ATOM 3853 C CA . HIS A 1 491 ? 12.287 -3.913 -15.902 1.00 92.00 491 HIS A CA 1
ATOM 3854 C C . HIS A 1 491 ? 11.030 -4.729 -15.558 1.00 92.00 491 HIS A C 1
ATOM 3856 O O . HIS A 1 491 ? 10.214 -4.997 -16.430 1.00 92.00 491 HIS A O 1
ATOM 3862 N N . ASP A 1 492 ? 10.868 -5.093 -14.286 1.00 87.94 492 ASP A N 1
ATOM 3863 C CA . ASP A 1 492 ? 9.722 -5.858 -13.767 1.00 87.94 492 ASP A CA 1
ATOM 3864 C C . ASP A 1 492 ? 9.587 -7.286 -14.336 1.00 87.94 492 ASP A C 1
ATOM 3866 O O . ASP A 1 492 ? 8.553 -7.699 -14.863 1.00 87.94 492 ASP A O 1
ATOM 3870 N N . ILE A 1 493 ? 10.644 -8.091 -14.190 1.00 88.94 493 ILE A N 1
ATOM 3871 C CA . ILE A 1 493 ? 10.685 -9.471 -14.706 1.00 88.94 493 ILE A CA 1
ATOM 3872 C C . ILE A 1 493 ? 9.993 -10.493 -13.784 1.00 88.94 493 ILE A C 1
ATOM 3874 O O . ILE A 1 493 ? 10.169 -11.699 -13.954 1.00 88.94 493 ILE A O 1
ATOM 3878 N N . GLU A 1 494 ? 9.194 -10.053 -12.805 1.00 84.00 494 GLU A N 1
ATOM 3879 C CA . GLU A 1 494 ? 8.571 -10.933 -11.801 1.00 84.00 494 GLU A CA 1
ATOM 3880 C C . GLU A 1 494 ? 7.603 -11.964 -12.403 1.00 84.00 494 GLU A C 1
ATOM 3882 O O . GLU A 1 494 ? 7.351 -13.025 -11.830 1.00 84.00 494 GLU A O 1
ATOM 3887 N N . PHE A 1 495 ? 7.055 -11.651 -13.577 1.00 78.38 495 PHE A N 1
ATOM 3888 C CA . PHE A 1 495 ? 6.170 -12.526 -14.331 1.00 78.38 495 PHE A CA 1
ATOM 3889 C C . PHE A 1 495 ? 6.907 -13.396 -15.344 1.00 78.38 495 PHE A C 1
ATOM 3891 O O . PHE A 1 495 ? 6.248 -14.117 -16.100 1.00 78.38 495 PHE A O 1
ATOM 3898 N N . ALA A 1 496 ? 8.239 -13.393 -15.364 1.00 82.56 496 ALA A N 1
ATOM 3899 C CA . ALA A 1 496 ? 8.974 -14.198 -16.317 1.00 82.56 496 ALA A CA 1
ATOM 3900 C C . ALA A 1 496 ? 8.642 -15.692 -16.164 1.00 82.56 496 ALA A C 1
ATOM 3902 O O . ALA A 1 496 ? 8.375 -16.208 -15.078 1.00 82.56 496 ALA A O 1
ATOM 3903 N N . HIS A 1 497 ? 8.577 -16.393 -17.288 1.00 79.94 497 HIS A N 1
ATOM 3904 C CA . HIS A 1 497 ? 8.614 -17.841 -17.314 1.00 79.94 497 HIS A CA 1
ATOM 3905 C C . HIS A 1 497 ? 10.072 -18.270 -17.395 1.00 79.94 497 HIS A C 1
ATOM 3907 O O . HIS A 1 497 ? 10.782 -17.883 -18.324 1.00 79.94 497 HIS A O 1
ATOM 3913 N N . MET A 1 498 ? 10.472 -19.071 -16.417 1.00 79.38 498 MET A N 1
ATOM 3914 C CA . MET A 1 498 ? 11.763 -19.736 -16.362 1.00 79.38 498 MET A CA 1
ATOM 3915 C C . MET A 1 498 ? 11.617 -21.161 -16.917 1.00 79.38 498 MET A C 1
ATOM 3917 O O . MET A 1 498 ? 10.589 -21.798 -16.647 1.00 79.38 498 MET A O 1
ATOM 3921 N N . PRO A 1 499 ? 12.607 -21.682 -17.664 1.00 71.62 499 PRO A N 1
ATOM 3922 C CA . PRO A 1 499 ? 12.557 -23.046 -18.180 1.00 71.62 499 PRO A CA 1
ATOM 3923 C C . PRO A 1 499 ? 12.543 -24.056 -17.022 1.00 71.62 499 PRO A C 1
ATOM 3925 O O . PRO A 1 499 ? 12.999 -23.762 -15.918 1.00 71.62 499 PRO A O 1
ATOM 3928 N N . ALA A 1 500 ? 11.983 -25.246 -17.245 1.00 63.38 500 ALA A N 1
ATOM 3929 C CA . ALA A 1 500 ? 11.776 -26.232 -16.178 1.00 63.38 500 ALA A CA 1
ATOM 3930 C C . ALA A 1 500 ? 13.085 -26.706 -15.519 1.00 63.38 500 ALA A C 1
ATOM 3932 O O . ALA A 1 500 ? 13.073 -27.095 -14.359 1.00 63.38 500 ALA A O 1
ATOM 3933 N N . ASP A 1 501 ? 14.194 -26.652 -16.250 1.00 62.50 501 ASP A N 1
ATOM 3934 C CA . ASP A 1 501 ? 15.557 -26.987 -15.841 1.00 62.50 501 ASP A CA 1
ATOM 3935 C C . ASP A 1 501 ? 16.391 -25.756 -15.440 1.00 62.50 501 ASP A C 1
ATOM 3937 O O . ASP A 1 501 ? 17.601 -25.874 -15.237 1.00 62.50 501 ASP A O 1
ATOM 3941 N N . ALA A 1 502 ? 15.768 -24.577 -15.307 1.00 61.66 502 ALA A N 1
ATOM 3942 C CA . ALA A 1 502 ? 16.456 -23.363 -14.887 1.00 61.66 502 ALA A CA 1
ATOM 3943 C C . ALA A 1 502 ? 17.189 -23.577 -13.561 1.00 61.66 502 ALA A C 1
ATOM 3945 O O . ALA A 1 502 ? 16.595 -23.970 -12.556 1.00 61.66 502 ALA A O 1
ATOM 3946 N N . GLU A 1 503 ? 18.474 -23.229 -13.541 1.00 61.16 503 GLU A N 1
ATOM 3947 C CA . GLU A 1 503 ? 19.239 -23.124 -12.306 1.00 61.16 503 GLU A CA 1
ATOM 3948 C C . GLU A 1 503 ? 18.809 -21.866 -11.547 1.00 61.16 503 GLU A C 1
ATOM 3950 O O . GLU A 1 503 ? 19.415 -20.797 -11.677 1.00 61.16 503 GLU A O 1
ATOM 3955 N N . ILE A 1 504 ? 17.773 -21.985 -10.717 1.00 60.78 504 ILE A N 1
ATOM 3956 C CA . ILE A 1 504 ? 17.442 -20.926 -9.770 1.00 60.78 504 ILE A CA 1
ATOM 3957 C C . ILE A 1 504 ? 18.469 -20.990 -8.647 1.00 60.78 504 ILE A C 1
ATOM 3959 O O . ILE A 1 504 ? 18.439 -21.869 -7.787 1.00 60.78 504 ILE A O 1
ATOM 3963 N N . SER A 1 505 ? 19.410 -20.054 -8.683 1.00 56.25 505 SER A N 1
ATOM 3964 C CA . SER A 1 505 ? 20.395 -19.855 -7.629 1.00 56.25 505 SER A CA 1
ATOM 3965 C C . SER A 1 505 ? 19.810 -18.951 -6.545 1.00 56.25 505 SER A C 1
ATOM 3967 O O . SER A 1 505 ? 19.944 -17.734 -6.620 1.00 56.25 505 SER A O 1
ATOM 3969 N N . ALA A 1 506 ? 19.183 -19.536 -5.529 1.00 55.03 506 ALA A N 1
ATOM 3970 C CA . ALA A 1 506 ? 18.748 -18.803 -4.348 1.00 55.03 506 ALA A CA 1
ATOM 3971 C C . ALA A 1 506 ? 19.921 -18.645 -3.369 1.00 55.03 506 ALA A C 1
ATOM 3973 O O . ALA A 1 506 ? 20.607 -19.612 -3.029 1.00 55.03 506 ALA A O 1
ATOM 3974 N N . LEU A 1 507 ? 20.156 -17.427 -2.885 1.00 54.62 507 LEU A N 1
ATOM 3975 C CA . LEU A 1 507 ? 21.020 -17.203 -1.728 1.00 54.62 507 LEU A CA 1
ATOM 3976 C C . LEU A 1 507 ? 20.153 -17.350 -0.472 1.00 54.62 507 LEU A C 1
ATOM 3978 O O . LEU A 1 507 ? 19.314 -16.501 -0.179 1.00 54.62 507 LEU A O 1
ATOM 3982 N N . GLU A 1 508 ? 20.309 -18.465 0.239 1.00 53.72 508 GLU A N 1
ATOM 3983 C CA . GLU A 1 508 ? 19.606 -18.739 1.492 1.00 53.72 508 GLU A CA 1
ATOM 3984 C C . GLU A 1 508 ? 20.467 -18.316 2.686 1.00 53.72 508 GLU A C 1
ATOM 3986 O O . GLU A 1 508 ? 21.647 -18.666 2.797 1.00 53.72 508 GLU A O 1
ATOM 3991 N N . TYR A 1 509 ? 19.847 -17.577 3.603 1.00 49.28 509 TYR A N 1
ATOM 3992 C CA . TYR A 1 509 ? 20.424 -17.262 4.901 1.00 49.28 509 TYR A CA 1
ATOM 3993 C C . TYR A 1 509 ? 20.202 -18.446 5.842 1.00 49.28 509 TYR A C 1
ATOM 3995 O O . TYR A 1 509 ? 19.060 -18.804 6.131 1.00 49.28 509 TYR A O 1
ATOM 4003 N N . VAL A 1 510 ? 21.284 -19.065 6.315 1.00 52.06 510 VAL A N 1
ATOM 4004 C CA . VAL A 1 510 ? 21.215 -20.118 7.328 1.00 52.06 510 VAL A CA 1
ATOM 4005 C C . VAL A 1 510 ? 21.380 -19.457 8.697 1.00 52.06 510 VAL A C 1
ATOM 4007 O O . VAL A 1 510 ? 22.478 -18.971 8.996 1.00 52.06 510 VAL A O 1
ATOM 4010 N N . PRO A 1 511 ? 20.314 -19.404 9.520 1.00 44.94 511 PRO A N 1
ATOM 4011 C CA . PRO A 1 511 ? 20.399 -18.827 10.852 1.00 44.94 511 PRO A CA 1
ATOM 4012 C C . PRO A 1 511 ? 21.353 -19.639 11.734 1.00 44.94 511 PRO A C 1
ATOM 4014 O O . PRO A 1 511 ? 21.644 -20.809 11.471 1.00 44.94 511 PRO A O 1
ATOM 4017 N N . SER A 1 512 ? 21.847 -19.009 12.797 1.00 48.88 512 SER A N 1
ATOM 4018 C CA . SER A 1 512 ? 22.698 -19.675 13.775 1.00 48.88 512 SER A CA 1
ATOM 4019 C C . SER A 1 512 ? 21.939 -20.814 14.464 1.00 48.88 512 SER A C 1
ATOM 4021 O O . SER A 1 512 ? 20.833 -20.645 14.973 1.00 48.88 512 SER A O 1
ATOM 4023 N N . VAL A 1 513 ? 22.538 -22.003 14.481 1.00 56.72 513 VAL A N 1
ATOM 4024 C CA . VAL A 1 513 ? 22.000 -23.183 15.160 1.00 56.72 513 VAL A CA 1
ATOM 4025 C C . VAL A 1 513 ? 22.730 -23.346 16.487 1.00 56.72 513 VAL A C 1
ATOM 4027 O O . VAL A 1 513 ? 23.961 -23.263 16.547 1.00 56.72 513 VAL A O 1
ATOM 4030 N N . THR A 1 514 ? 21.978 -23.588 17.559 1.00 59.03 514 THR A N 1
ATOM 4031 C CA . THR A 1 514 ? 22.538 -23.914 18.873 1.00 59.03 514 THR A CA 1
ATOM 4032 C C . THR A 1 514 ? 23.323 -25.221 18.782 1.00 59.03 514 THR A C 1
ATOM 4034 O O . THR A 1 514 ? 22.781 -26.266 18.424 1.00 59.03 514 THR A O 1
ATOM 4037 N N . LYS A 1 515 ? 24.615 -25.175 19.103 1.00 60.44 515 LYS A N 1
ATOM 4038 C CA . LYS A 1 515 ? 25.465 -26.358 19.245 1.00 60.44 515 LYS A CA 1
ATOM 4039 C C . LYS A 1 515 ? 25.193 -26.992 20.602 1.00 60.44 515 LYS A C 1
ATOM 4041 O O . LYS A 1 515 ? 25.244 -26.301 21.619 1.00 60.44 515 LYS A O 1
ATOM 4046 N N . TYR A 1 516 ? 24.971 -28.300 20.616 1.00 71.31 516 TYR A N 1
ATOM 4047 C CA . TYR A 1 516 ? 24.836 -29.094 21.834 1.00 71.31 516 TYR A CA 1
ATOM 4048 C C . TYR A 1 516 ? 26.055 -30.008 21.984 1.00 71.31 516 TYR A C 1
ATOM 4050 O O . TYR A 1 516 ? 26.578 -30.494 20.984 1.00 71.31 516 TYR A O 1
ATOM 4058 N N . ASN A 1 517 ? 26.528 -30.221 23.212 1.00 74.12 517 ASN A N 1
ATOM 4059 C CA . ASN A 1 517 ? 27.486 -31.294 23.487 1.00 74.12 517 ASN A CA 1
ATOM 4060 C C . ASN A 1 517 ? 26.777 -32.652 23.596 1.00 74.12 517 ASN A C 1
ATOM 4062 O O . ASN A 1 517 ? 25.548 -32.719 23.590 1.00 74.12 517 ASN A O 1
ATOM 4066 N N . ASP A 1 518 ? 27.553 -33.721 23.771 1.00 74.00 518 ASP A N 1
ATOM 4067 C CA . ASP A 1 518 ? 27.054 -35.102 23.873 1.00 74.00 518 ASP A CA 1
ATOM 4068 C C . ASP A 1 518 ? 26.064 -35.324 25.036 1.00 74.00 518 ASP A C 1
ATOM 4070 O O . ASP A 1 518 ? 25.302 -36.285 25.034 1.00 74.00 518 ASP A O 1
ATOM 4074 N N . ASN A 1 519 ? 26.016 -34.398 26.001 1.00 77.38 519 ASN A N 1
ATOM 4075 C CA . ASN A 1 519 ? 25.064 -34.390 27.114 1.00 77.38 519 ASN A CA 1
ATOM 4076 C C . ASN A 1 519 ? 23.847 -33.475 26.860 1.00 77.38 519 ASN A C 1
ATOM 4078 O O . ASN A 1 519 ? 23.179 -33.070 27.814 1.00 77.38 519 ASN A O 1
ATOM 4082 N N . LEU A 1 520 ? 23.588 -33.096 25.602 1.00 57.88 520 LEU A N 1
ATOM 4083 C CA . LEU A 1 520 ? 22.507 -32.198 25.173 1.00 57.88 520 LEU A CA 1
ATOM 4084 C C . LEU A 1 520 ? 22.528 -30.818 25.855 1.00 57.88 520 LEU A C 1
ATOM 4086 O O . LEU A 1 520 ? 21.495 -30.158 25.974 1.00 57.88 520 LEU A O 1
ATOM 4090 N N . ARG A 1 521 ? 23.700 -30.339 26.294 1.00 51.09 521 ARG A N 1
ATOM 4091 C CA . ARG A 1 521 ? 23.847 -28.982 26.844 1.00 51.09 521 ARG A CA 1
ATOM 4092 C C . ARG A 1 521 ? 24.280 -27.998 25.758 1.00 51.09 521 ARG A C 1
ATOM 4094 O O . ARG A 1 521 ? 25.197 -28.331 25.005 1.00 51.09 521 ARG A O 1
ATOM 4101 N N . PRO A 1 522 ? 23.691 -26.790 25.696 1.00 52.62 522 PRO A N 1
ATOM 4102 C CA . PRO A 1 522 ? 24.127 -25.751 24.768 1.00 52.62 522 PRO A CA 1
ATOM 4103 C C . PRO A 1 522 ? 25.593 -25.376 25.031 1.00 52.62 522 PRO A C 1
ATOM 4105 O O . PRO A 1 522 ? 25.941 -25.014 26.154 1.00 52.62 522 PRO A O 1
ATOM 4108 N N . VAL A 1 523 ? 26.450 -25.460 24.013 1.00 69.50 523 VAL A N 1
ATOM 4109 C CA . VAL A 1 523 ? 27.892 -25.134 24.088 1.00 69.50 523 VAL A CA 1
ATOM 4110 C C . VAL A 1 523 ? 28.314 -23.995 23.160 1.00 69.50 523 VAL A C 1
ATOM 4112 O O . VAL A 1 523 ? 29.472 -23.590 23.164 1.00 69.50 523 VAL A O 1
ATOM 4115 N N . GLY A 1 524 ? 27.390 -23.450 22.371 1.00 69.62 524 GLY A N 1
ATOM 4116 C CA . GLY A 1 524 ? 27.629 -22.280 21.530 1.00 69.62 524 GLY A CA 1
ATOM 4117 C C . GLY A 1 524 ? 26.614 -22.173 20.401 1.00 69.62 524 GLY A C 1
ATOM 4118 O O . GLY A 1 524 ? 25.659 -22.941 20.343 1.00 69.62 524 GLY A O 1
ATOM 4119 N N . PHE A 1 525 ? 26.845 -21.248 19.476 1.00 58.34 525 PHE A N 1
ATOM 4120 C CA . PHE A 1 525 ? 26.044 -21.084 18.263 1.00 58.34 525 PHE A CA 1
ATOM 4121 C C . PHE A 1 525 ? 26.935 -21.284 17.032 1.00 58.34 525 PHE A C 1
ATOM 4123 O O . PHE A 1 525 ? 28.144 -21.042 17.087 1.00 58.34 525 PHE A O 1
ATOM 4130 N N . THR A 1 526 ? 26.382 -21.777 15.925 1.00 50.09 526 THR A N 1
ATOM 4131 C CA . THR A 1 526 ? 27.075 -21.687 14.633 1.00 50.09 526 THR A CA 1
ATOM 4132 C C . THR A 1 526 ? 27.091 -20.239 14.161 1.00 50.09 526 THR A C 1
ATOM 4134 O O . THR A 1 526 ? 26.146 -19.492 14.410 1.00 50.09 526 THR A O 1
ATOM 4137 N N . GLU A 1 527 ? 28.149 -19.848 13.455 1.00 40.91 527 GLU A N 1
ATOM 4138 C CA . GLU A 1 527 ? 28.140 -18.578 12.736 1.00 40.91 527 GLU A CA 1
ATOM 4139 C C . GLU A 1 527 ? 27.058 -18.599 11.655 1.00 40.91 527 GLU A C 1
ATOM 4141 O O . GLU A 1 527 ? 26.710 -19.647 11.101 1.00 40.91 527 GLU A O 1
ATOM 4146 N N . VAL A 1 528 ? 26.513 -17.419 11.388 1.00 44.34 528 VAL A N 1
ATOM 4147 C CA . VAL A 1 528 ? 25.592 -17.183 10.284 1.00 44.34 528 VAL A CA 1
ATOM 4148 C C . VAL A 1 528 ? 26.310 -17.484 8.971 1.00 44.34 528 VAL A C 1
ATOM 4150 O O . VAL A 1 528 ? 27.408 -16.980 8.739 1.00 44.34 528 VAL A O 1
ATOM 4153 N N . ALA A 1 529 ? 25.677 -18.257 8.089 1.00 42.84 529 ALA A N 1
ATOM 4154 C CA . ALA A 1 529 ? 26.240 -18.588 6.784 1.00 42.84 529 ALA A CA 1
ATOM 4155 C C . ALA A 1 529 ? 25.243 -18.292 5.660 1.00 42.84 529 ALA A C 1
ATOM 4157 O O . ALA A 1 529 ? 24.057 -18.597 5.770 1.00 42.84 529 ALA A O 1
ATOM 4158 N N . VAL A 1 530 ? 25.739 -17.753 4.547 1.00 45.72 530 VAL A N 1
ATOM 4159 C CA . VAL A 1 530 ? 24.972 -17.644 3.300 1.00 45.72 530 VAL A CA 1
ATOM 4160 C C . VAL A 1 530 ? 25.292 -18.869 2.455 1.00 45.72 530 VAL A C 1
ATOM 4162 O O . VAL A 1 530 ? 26.456 -19.126 2.143 1.00 45.72 530 VAL A O 1
ATOM 4165 N N . ARG A 1 531 ? 24.273 -19.653 2.097 1.00 45.88 531 ARG A N 1
ATOM 4166 C CA . ARG A 1 531 ? 24.419 -20.803 1.199 1.00 45.88 531 ARG A CA 1
ATOM 4167 C C . ARG A 1 531 ? 23.775 -20.485 -0.139 1.00 45.88 531 ARG A C 1
ATOM 4169 O O . ARG A 1 531 ? 22.642 -20.022 -0.198 1.00 45.88 531 ARG A O 1
ATOM 4176 N N . LYS A 1 532 ? 24.487 -20.781 -1.223 1.00 43.81 532 LYS A N 1
ATOM 4177 C CA . LYS A 1 532 ? 23.897 -20.803 -2.558 1.00 43.81 532 LYS A CA 1
ATOM 4178 C C . LYS A 1 532 ? 23.179 -22.140 -2.725 1.00 43.81 532 LYS A C 1
ATOM 4180 O O . LYS A 1 532 ? 23.831 -23.181 -2.793 1.00 43.81 532 LYS A O 1
ATOM 4185 N N . ARG A 1 533 ? 21.851 -22.115 -2.745 1.00 45.34 533 ARG A N 1
ATOM 4186 C CA . ARG A 1 533 ? 21.021 -23.272 -3.064 1.00 45.34 533 ARG A CA 1
ATOM 4187 C C . ARG A 1 533 ? 20.588 -23.159 -4.516 1.00 45.34 533 ARG A C 1
ATOM 4189 O O . ARG A 1 533 ? 19.906 -22.210 -4.885 1.00 45.34 533 ARG A O 1
ATOM 4196 N N . THR A 1 534 ? 20.975 -24.136 -5.323 1.00 46.72 534 THR A N 1
ATOM 4197 C CA . THR A 1 534 ? 20.492 -24.251 -6.698 1.00 46.72 534 THR A CA 1
ATOM 4198 C C . THR A 1 534 ? 19.310 -25.208 -6.716 1.00 46.72 534 THR A C 1
ATOM 4200 O O . THR A 1 534 ? 19.444 -26.364 -6.309 1.00 46.72 534 THR A O 1
ATOM 4203 N N . THR A 1 535 ? 18.149 -24.735 -7.154 1.00 48.78 535 THR A N 1
ATOM 4204 C CA . THR A 1 535 ? 16.967 -25.571 -7.388 1.00 48.78 535 THR A CA 1
ATOM 4205 C C . THR A 1 535 ? 16.645 -25.618 -8.871 1.00 48.78 535 THR A C 1
ATOM 4207 O O . THR A 1 535 ? 16.714 -24.599 -9.547 1.00 48.78 535 THR A O 1
ATOM 4210 N N . PHE A 1 536 ? 16.247 -26.799 -9.342 1.00 45.84 536 PHE A N 1
ATOM 4211 C CA . PHE A 1 536 ? 15.857 -27.073 -10.731 1.00 45.84 536 PHE A CA 1
ATOM 4212 C C . PHE A 1 536 ? 14.332 -27.205 -10.878 1.00 45.84 536 PHE A C 1
ATOM 4214 O O . PHE A 1 536 ? 13.846 -27.948 -11.719 1.00 45.84 536 PHE A O 1
ATOM 4221 N N . GLN A 1 537 ? 13.561 -26.595 -9.975 1.00 47.28 537 GLN A N 1
ATOM 4222 C CA . GLN A 1 537 ? 12.100 -26.576 -10.038 1.00 47.28 537 GLN A CA 1
ATOM 4223 C C . GLN A 1 537 ? 11.640 -25.130 -9.927 1.00 47.28 537 GLN A C 1
ATOM 4225 O O . GLN A 1 537 ? 11.900 -24.477 -8.918 1.00 47.28 537 GLN A O 1
ATOM 4230 N N . THR A 1 538 ? 10.971 -24.652 -10.971 1.00 49.53 538 THR A N 1
ATOM 4231 C CA . THR A 1 538 ? 10.365 -23.321 -11.030 1.00 49.53 538 THR A CA 1
ATOM 4232 C C . THR A 1 538 ? 8.956 -23.387 -10.447 1.00 49.53 538 THR A C 1
ATOM 4234 O O . THR A 1 538 ? 8.224 -24.366 -10.646 1.00 49.53 538 THR A O 1
ATOM 4237 N N . GLN A 1 539 ? 8.557 -22.378 -9.677 1.00 55.84 539 GLN A N 1
ATOM 4238 C CA . GLN A 1 539 ? 7.185 -22.297 -9.188 1.00 55.84 539 GLN A CA 1
ATOM 4239 C C . GLN A 1 539 ? 6.263 -21.738 -10.282 1.00 55.84 539 GLN A C 1
ATOM 4241 O O . GLN A 1 539 ? 6.695 -21.043 -11.200 1.00 55.84 539 GLN A O 1
ATOM 4246 N N . ARG A 1 540 ? 4.967 -22.087 -10.229 1.00 44.38 540 ARG A N 1
ATOM 4247 C CA . ARG A 1 540 ? 3.992 -21.782 -11.295 1.00 44.38 540 ARG A CA 1
ATOM 4248 C C . ARG A 1 540 ? 4.075 -20.316 -11.733 1.00 44.38 540 ARG A C 1
ATOM 4250 O O . ARG A 1 540 ? 3.746 -19.405 -10.976 1.00 44.38 540 ARG A O 1
ATOM 4257 N N . GLY A 1 541 ? 4.411 -20.105 -13.003 1.00 38.59 541 GLY A N 1
ATOM 4258 C CA . GLY A 1 541 ? 4.252 -18.813 -13.652 1.00 38.59 541 GLY A CA 1
ATOM 4259 C C . GLY A 1 541 ? 2.784 -18.366 -13.668 1.00 38.59 541 GLY A C 1
ATOM 4260 O O . GLY A 1 541 ? 1.882 -19.201 -13.729 1.00 38.59 541 GLY A O 1
ATOM 4261 N N . ALA A 1 542 ? 2.525 -17.056 -13.649 1.00 36.09 542 ALA A N 1
ATOM 4262 C CA . ALA A 1 542 ? 1.163 -16.545 -13.808 1.00 36.09 542 ALA A CA 1
ATOM 4263 C C . ALA A 1 542 ? 0.552 -16.980 -15.153 1.00 36.09 542 ALA A C 1
ATOM 4265 O O . ALA A 1 542 ? 1.278 -17.212 -16.128 1.00 36.09 542 ALA A O 1
ATOM 4266 N N . ALA A 1 543 ? -0.780 -17.072 -15.205 1.00 30.39 543 ALA A N 1
ATOM 4267 C CA . ALA A 1 543 ? -1.499 -17.150 -16.471 1.00 30.39 543 ALA A CA 1
ATOM 4268 C C . ALA A 1 543 ? -1.203 -15.888 -17.300 1.00 30.39 543 ALA A C 1
ATOM 4270 O O . ALA A 1 543 ? -1.123 -14.792 -16.749 1.00 30.39 543 ALA A O 1
ATOM 4271 N N . LEU A 1 544 ? -1.020 -16.057 -18.610 1.00 31.12 544 LEU A N 1
ATOM 4272 C CA . LEU A 1 544 ? -0.793 -14.964 -19.555 1.00 31.12 544 LEU A CA 1
ATOM 4273 C C . LEU A 1 544 ? -1.984 -13.995 -19.533 1.00 31.12 544 LEU A C 1
ATOM 4275 O O . LEU A 1 544 ? -3.042 -14.302 -20.077 1.00 31.12 544 LEU A O 1
ATOM 4279 N N . THR A 1 545 ? -1.810 -12.817 -18.946 1.00 31.70 545 THR A N 1
ATOM 4280 C CA . THR A 1 545 ? -2.702 -11.674 -19.157 1.00 31.70 545 THR A CA 1
ATOM 4281 C C . THR A 1 545 ? -2.095 -10.789 -20.245 1.00 31.70 545 THR A C 1
ATOM 4283 O O . THR A 1 545 ? -0.935 -10.415 -20.139 1.00 31.70 545 THR A O 1
ATOM 4286 N N . ASN A 1 546 ? -2.880 -10.465 -21.281 1.00 30.03 546 ASN A N 1
ATOM 4287 C CA . ASN A 1 546 ? -2.547 -9.577 -22.415 1.00 30.03 546 ASN A CA 1
ATOM 4288 C C . ASN A 1 546 ? -1.739 -10.159 -23.591 1.00 30.03 546 ASN A C 1
ATOM 4290 O O . ASN A 1 546 ? -0.862 -9.494 -24.139 1.00 30.03 546 ASN A O 1
ATOM 4294 N N . PHE A 1 547 ? -2.100 -11.347 -24.085 1.00 32.94 547 PHE A N 1
ATOM 4295 C CA . PHE A 1 547 ? -1.566 -11.843 -25.360 1.00 32.94 547 PHE A CA 1
ATOM 4296 C C . PHE A 1 547 ? -2.564 -11.709 -26.521 1.00 32.94 547 PHE A C 1
ATOM 4298 O O . PHE A 1 547 ? -3.257 -12.657 -26.885 1.00 32.94 547 PHE A O 1
ATOM 4305 N N . SER A 1 548 ? -2.597 -10.533 -27.155 1.00 24.88 548 SER A N 1
ATOM 4306 C CA . SER A 1 548 ? -3.092 -10.418 -28.538 1.00 24.88 548 SER A CA 1
ATOM 4307 C C . SER A 1 548 ? -2.275 -9.511 -29.463 1.00 24.88 548 SER A C 1
ATOM 4309 O O . SER A 1 548 ? -2.618 -9.447 -30.640 1.00 24.88 548 SER A O 1
ATOM 4311 N N . SER A 1 549 ? -1.183 -8.876 -29.008 1.00 30.45 549 SER A N 1
ATOM 4312 C CA . SER A 1 549 ? -0.468 -7.903 -29.862 1.00 30.45 549 SER A CA 1
ATOM 4313 C C . SER A 1 549 ? 1.061 -7.991 -29.904 1.00 30.45 549 SER A C 1
ATOM 4315 O O . SER A 1 549 ? 1.657 -7.192 -30.612 1.00 30.45 549 SER A O 1
ATOM 4317 N N . PHE A 1 550 ? 1.718 -8.941 -29.232 1.00 33.50 550 PHE A N 1
ATOM 4318 C CA . PHE A 1 550 ? 3.192 -9.005 -29.228 1.00 33.50 550 PHE A CA 1
ATOM 4319 C C . PHE A 1 550 ? 3.728 -10.410 -29.536 1.00 33.50 550 PHE A C 1
ATOM 4321 O O . PHE A 1 550 ? 4.519 -10.994 -28.802 1.00 33.50 550 PHE A O 1
ATOM 4328 N N . ARG A 1 551 ? 3.276 -10.985 -30.655 1.00 23.80 551 ARG A N 1
ATOM 4329 C CA . ARG A 1 551 ? 3.989 -12.088 -31.311 1.00 23.80 551 ARG A CA 1
ATOM 4330 C C . ARG A 1 551 ? 4.679 -11.513 -32.542 1.00 23.80 551 ARG A C 1
ATOM 4332 O O . ARG A 1 551 ? 4.013 -11.230 -33.532 1.00 23.80 551 ARG A O 1
ATOM 4339 N N . SER A 1 552 ? 6.004 -11.413 -32.452 1.00 31.08 552 SER A N 1
ATOM 4340 C CA . SER A 1 552 ? 6.945 -10.927 -33.477 1.00 31.08 552 SER A CA 1
ATOM 4341 C C . SER A 1 552 ? 6.965 -9.406 -33.593 1.00 31.08 552 SER A C 1
ATOM 4343 O O . SER A 1 552 ? 6.112 -8.818 -34.256 1.00 31.08 552 SER A O 1
ATOM 4345 N N . ALA A 1 553 ? 7.935 -8.769 -32.933 1.00 35.06 553 ALA A N 1
ATOM 4346 C CA . ALA A 1 553 ? 8.073 -7.333 -33.026 1.00 35.06 553 ALA A CA 1
ATOM 4347 C C . ALA A 1 553 ? 9.538 -6.860 -33.039 1.00 35.06 553 ALA A C 1
ATOM 4349 O O . ALA A 1 553 ? 10.192 -6.887 -32.007 1.00 35.06 553 ALA A O 1
ATOM 4350 N N . ILE A 1 554 ? 10.032 -6.424 -34.202 1.00 36.34 554 ILE A N 1
ATOM 4351 C CA . ILE A 1 554 ? 11.270 -5.654 -34.372 1.00 36.34 554 ILE A CA 1
ATOM 4352 C C . ILE A 1 554 ? 10.909 -4.387 -35.174 1.00 36.34 554 ILE A C 1
ATOM 4354 O O . ILE A 1 554 ? 10.440 -4.496 -36.306 1.00 36.34 554 ILE A O 1
ATOM 4358 N N . ALA A 1 555 ? 11.076 -3.198 -34.588 1.00 33.34 555 ALA A N 1
ATOM 4359 C CA . ALA A 1 555 ? 10.946 -1.908 -35.276 1.00 33.34 555 ALA A CA 1
ATOM 4360 C C . ALA A 1 555 ? 12.305 -1.201 -35.227 1.00 33.34 555 ALA A C 1
ATOM 4362 O O . ALA A 1 555 ? 12.729 -0.799 -34.155 1.00 33.34 555 ALA A O 1
ATOM 4363 N N . LEU A 1 556 ? 12.997 -1.097 -36.358 1.00 35.75 556 LEU A N 1
ATOM 4364 C CA . LEU A 1 556 ? 14.396 -0.683 -36.487 1.00 35.75 556 LEU A CA 1
ATOM 4365 C C . LEU A 1 556 ? 14.480 0.754 -37.021 1.00 35.75 556 LEU A C 1
ATOM 4367 O O . LEU A 1 556 ? 13.885 1.069 -38.047 1.00 35.75 556 LEU A O 1
ATOM 4371 N N . CYS A 1 557 ? 15.220 1.635 -36.344 1.00 31.42 557 CYS A N 1
ATOM 4372 C CA . CYS A 1 557 ? 15.485 2.999 -36.816 1.00 31.42 557 CYS A CA 1
ATOM 4373 C C . CYS A 1 557 ? 16.735 3.023 -37.697 1.00 31.42 557 CYS A C 1
ATOM 4375 O O . CYS A 1 557 ? 17.831 2.774 -37.209 1.00 31.42 557 CYS A O 1
ATOM 4377 N N . VAL A 1 558 ? 16.594 3.342 -38.980 1.00 30.14 558 VAL A N 1
ATOM 4378 C CA . VAL A 1 558 ? 17.704 3.394 -39.937 1.00 30.14 558 VAL A CA 1
ATOM 4379 C C . VAL A 1 558 ? 18.132 4.854 -40.133 1.00 30.14 558 VAL A C 1
ATOM 4381 O O . VAL A 1 558 ? 17.358 5.684 -40.616 1.00 30.14 558 VAL A O 1
ATOM 4384 N N . ASN A 1 559 ? 19.376 5.187 -39.777 1.00 27.45 559 ASN A N 1
ATOM 4385 C CA . ASN A 1 559 ? 19.991 6.464 -40.154 1.00 27.45 559 ASN A CA 1
ATOM 4386 C C . ASN A 1 559 ? 20.234 6.508 -41.670 1.00 27.45 559 ASN A C 1
ATOM 4388 O O . ASN A 1 559 ? 20.741 5.549 -42.248 1.00 27.45 559 ASN A O 1
ATOM 4392 N N . CYS A 1 560 ? 19.906 7.629 -42.315 1.00 26.41 560 CYS A N 1
ATOM 4393 C CA . CYS A 1 560 ? 20.064 7.785 -43.760 1.00 26.41 560 CYS A CA 1
ATOM 4394 C C . CYS A 1 560 ? 21.339 8.595 -44.077 1.00 26.41 560 CYS A C 1
ATOM 4396 O O . CYS A 1 560 ? 21.357 9.798 -43.801 1.00 26.41 560 CYS A O 1
ATOM 4398 N N . PRO A 1 561 ? 22.397 8.017 -44.678 1.00 26.09 561 PRO A N 1
ATOM 4399 C CA . PRO A 1 561 ? 23.439 8.813 -45.318 1.00 26.09 561 PRO A CA 1
ATOM 4400 C C . PRO A 1 561 ? 22.937 9.361 -46.673 1.00 26.09 561 PRO A C 1
ATOM 4402 O O . PRO A 1 561 ? 22.105 8.727 -47.332 1.00 26.09 561 PRO A O 1
ATOM 4405 N N . PRO A 1 562 ? 23.393 10.548 -47.115 1.00 25.34 562 PRO A N 1
ATOM 4406 C CA . PRO A 1 562 ? 22.932 11.135 -48.364 1.00 25.34 562 PRO A CA 1
ATOM 4407 C C . PRO A 1 562 ? 23.508 10.397 -49.585 1.00 25.34 562 PRO A C 1
ATOM 4409 O O . PRO A 1 562 ? 24.720 10.294 -49.740 1.00 25.34 562 PRO A O 1
ATOM 4412 N N . ALA A 1 563 ? 22.594 10.024 -50.487 1.00 25.98 563 ALA A N 1
ATOM 4413 C CA . ALA A 1 563 ? 22.769 9.690 -51.907 1.00 25.98 563 ALA A CA 1
ATOM 4414 C C . ALA A 1 563 ? 23.197 8.260 -52.301 1.00 25.98 563 ALA A C 1
ATOM 4416 O O . ALA A 1 563 ? 24.358 7.885 -52.196 1.00 25.98 563 ALA A O 1
ATOM 4417 N N . ALA A 1 564 ? 22.273 7.552 -52.968 1.00 24.09 564 ALA A N 1
ATOM 4418 C CA . ALA A 1 564 ? 22.561 6.767 -54.174 1.00 24.09 564 ALA A CA 1
ATOM 4419 C C . ALA A 1 564 ? 21.265 6.425 -54.938 1.00 24.09 564 ALA A C 1
ATOM 4421 O O . ALA A 1 564 ? 20.655 5.388 -54.710 1.00 24.09 564 ALA A O 1
ATOM 4422 N N . LEU A 1 565 ? 20.864 7.275 -55.886 1.00 24.89 565 LEU A N 1
ATOM 4423 C CA . LEU A 1 565 ? 20.021 6.876 -57.020 1.00 24.89 565 LEU A CA 1
ATOM 4424 C C . LEU A 1 565 ? 20.539 7.604 -58.268 1.00 24.89 565 LEU A C 1
ATOM 4426 O O . LEU A 1 565 ? 20.365 8.809 -58.423 1.00 24.89 565 LEU A O 1
ATOM 4430 N N . VAL A 1 566 ? 21.216 6.855 -59.137 1.00 23.16 566 VAL A N 1
ATOM 4431 C CA . VAL A 1 566 ? 21.540 7.226 -60.524 1.00 23.16 566 VAL A CA 1
ATOM 4432 C C . VAL A 1 566 ? 20.591 6.419 -61.417 1.00 23.16 566 VAL A C 1
ATOM 4434 O O . VAL A 1 566 ? 20.441 5.218 -61.183 1.00 23.16 566 VAL A O 1
ATOM 4437 N N . PRO A 1 567 ? 19.921 7.050 -62.403 1.00 27.16 567 PRO A N 1
ATOM 4438 C CA . PRO A 1 567 ? 20.352 6.859 -63.794 1.00 27.16 567 PRO A CA 1
ATOM 4439 C C . PRO A 1 567 ? 20.343 8.136 -64.675 1.00 27.16 567 PRO A C 1
ATOM 4441 O O . PRO A 1 567 ? 19.369 8.873 -64.728 1.00 27.16 567 PRO A O 1
ATOM 4444 N N . MET A 1 568 ? 21.466 8.329 -65.388 1.00 21.22 568 MET A N 1
ATOM 4445 C CA . MET A 1 568 ? 21.669 8.831 -66.772 1.00 21.22 568 MET A CA 1
ATOM 4446 C C . MET A 1 568 ? 20.802 9.986 -67.369 1.00 21.22 568 MET A C 1
ATOM 4448 O O . MET A 1 568 ? 19.727 9.722 -67.889 1.00 21.22 568 MET A O 1
ATOM 4452 N N . LEU A 1 569 ? 21.416 11.196 -67.435 1.00 21.86 569 LEU A N 1
ATOM 4453 C CA . LEU A 1 569 ? 21.614 12.174 -68.565 1.00 21.86 569 LEU A CA 1
ATOM 4454 C C . LEU A 1 569 ? 20.424 12.719 -69.427 1.00 21.86 569 LEU A C 1
ATOM 4456 O O . LEU A 1 569 ? 19.471 11.983 -69.649 1.00 21.86 569 LEU A O 1
ATOM 4460 N N . PRO A 1 570 ? 20.521 13.906 -70.110 1.00 35.69 570 PRO A N 1
ATOM 4461 C CA . PRO A 1 570 ? 21.476 15.037 -69.983 1.00 35.69 570 PRO A CA 1
ATOM 4462 C C . PRO A 1 570 ? 20.916 16.500 -70.145 1.00 35.69 570 PRO A C 1
ATOM 4464 O O . PRO A 1 570 ? 19.909 16.717 -70.806 1.00 35.69 570 PRO A O 1
ATOM 4467 N N . ILE A 1 571 ? 21.720 17.494 -69.691 1.00 24.75 571 ILE A N 1
ATOM 4468 C CA . ILE A 1 571 ? 21.893 18.902 -70.191 1.00 24.75 571 ILE A CA 1
ATOM 4469 C C . ILE A 1 571 ? 20.701 19.876 -69.931 1.00 24.75 571 ILE A C 1
ATOM 4471 O O . ILE A 1 571 ? 19.576 19.598 -70.313 1.00 24.75 571 ILE A O 1
ATOM 4475 N N . ILE A 1 572 ? 20.838 21.008 -69.208 1.00 24.61 572 ILE A N 1
ATOM 4476 C CA . ILE A 1 572 ? 21.416 22.322 -69.605 1.00 24.61 572 ILE A CA 1
ATOM 4477 C C . ILE A 1 572 ? 21.780 23.171 -68.350 1.00 24.61 572 ILE A C 1
ATOM 4479 O O . ILE A 1 572 ? 20.969 23.283 -67.439 1.00 24.61 572 ILE A O 1
ATOM 4483 N N . GLN A 1 573 ? 23.014 23.720 -68.352 1.00 24.27 573 GLN A N 1
ATOM 4484 C CA . GLN A 1 573 ? 23.528 25.072 -67.968 1.00 24.27 573 GLN A CA 1
ATOM 4485 C C . GLN A 1 573 ? 22.696 25.965 -66.996 1.00 24.27 573 GLN A C 1
ATOM 4487 O O . GLN A 1 573 ? 21.487 26.024 -67.121 1.00 24.27 573 GLN A O 1
ATOM 4492 N N . SER A 1 574 ? 23.193 26.841 -66.106 1.00 23.97 574 SER A N 1
ATOM 4493 C CA . SER A 1 574 ? 24.511 27.299 -65.620 1.00 23.97 574 SER A CA 1
ATOM 4494 C C . SER A 1 574 ? 24.277 28.540 -64.702 1.00 23.97 574 SER A C 1
ATOM 4496 O O . SER A 1 574 ? 23.509 29.398 -65.122 1.00 23.97 574 SER A O 1
ATOM 4498 N N . ILE A 1 575 ? 25.023 28.688 -63.579 1.00 27.64 575 ILE A N 1
ATOM 4499 C CA . ILE A 1 575 ? 25.495 29.972 -62.942 1.00 27.64 575 ILE A CA 1
ATOM 4500 C C . ILE A 1 575 ? 24.449 30.822 -62.133 1.00 27.64 575 ILE A C 1
ATOM 4502 O O . ILE A 1 575 ? 23.304 30.900 -62.557 1.00 27.64 575 ILE A O 1
ATOM 4506 N N . PRO A 1 576 ? 24.792 31.585 -61.053 1.00 26.91 576 PRO A N 1
ATOM 4507 C CA . PRO A 1 576 ? 25.575 31.313 -59.832 1.00 26.91 576 PRO A CA 1
ATOM 4508 C C . PRO A 1 576 ? 24.903 31.879 -58.533 1.00 26.91 576 PRO A C 1
ATOM 4510 O O . PRO A 1 576 ? 23.794 32.402 -58.529 1.00 26.91 576 PRO A O 1
ATOM 4513 N N . GLN A 1 577 ? 25.636 31.794 -57.421 1.00 27.94 577 GLN A N 1
ATOM 4514 C CA . GLN A 1 577 ? 25.398 32.404 -56.104 1.00 27.94 577 GLN A CA 1
ATOM 4515 C C . GLN A 1 577 ? 25.115 33.922 -56.130 1.00 27.94 577 GLN A C 1
ATOM 4517 O O . GLN A 1 577 ? 25.803 34.635 -56.856 1.00 27.94 577 GLN A O 1
ATOM 4522 N N . GLN A 1 578 ? 24.259 34.418 -55.219 1.00 25.88 578 GLN A N 1
ATOM 4523 C CA . GLN A 1 578 ? 24.614 35.505 -54.283 1.00 25.88 578 GLN A CA 1
ATOM 4524 C C . GLN A 1 578 ? 23.527 35.805 -53.228 1.00 25.88 578 GLN A C 1
ATOM 4526 O O . GLN A 1 578 ? 22.363 36.003 -53.547 1.00 25.88 578 GLN A O 1
ATOM 4531 N N . ASN A 1 579 ? 24.007 35.833 -51.982 1.00 26.06 579 ASN A N 1
ATOM 4532 C CA . ASN A 1 579 ? 23.724 36.723 -50.852 1.00 26.06 579 ASN A CA 1
ATOM 4533 C C . ASN A 1 579 ? 22.284 37.065 -50.439 1.00 26.06 579 ASN A C 1
ATOM 4535 O O . ASN A 1 579 ? 21.533 37.753 -51.121 1.00 26.06 579 ASN A O 1
ATOM 4539 N N . ALA A 1 580 ? 22.014 36.665 -49.196 1.00 28.31 580 ALA A N 1
ATOM 4540 C CA . ALA A 1 580 ? 21.078 37.287 -48.281 1.00 28.31 580 ALA A CA 1
ATOM 4541 C C . ALA A 1 580 ? 21.518 38.716 -47.923 1.00 28.31 580 ALA A C 1
ATOM 4543 O O . ALA A 1 580 ? 22.705 38.939 -47.700 1.00 28.31 580 ALA A O 1
ATOM 4544 N N . GLU A 1 581 ? 20.550 39.623 -47.802 1.00 25.45 581 GLU A N 1
ATOM 4545 C CA . GLU A 1 581 ? 20.553 40.744 -46.860 1.00 25.45 581 GLU A CA 1
ATOM 4546 C C . GLU A 1 581 ? 19.100 41.188 -46.598 1.00 25.45 581 GLU A C 1
ATOM 4548 O O . GLU A 1 581 ? 18.207 40.979 -47.420 1.00 25.45 581 GLU A O 1
ATOM 4553 N N . ASP A 1 582 ? 18.892 41.686 -45.384 1.00 26.09 582 ASP A N 1
ATOM 4554 C CA . ASP A 1 582 ? 17.658 41.804 -44.606 1.00 26.09 582 ASP A CA 1
ATOM 4555 C C . ASP A 1 582 ? 16.521 42.666 -45.190 1.00 26.09 582 ASP A C 1
ATOM 4557 O O . ASP A 1 582 ? 16.737 43.536 -46.028 1.00 26.09 582 ASP A O 1
ATOM 4561 N N . VAL A 1 583 ? 15.300 42.474 -44.660 1.00 24.80 583 VAL A N 1
ATOM 4562 C CA . VAL A 1 583 ? 14.501 43.505 -43.948 1.00 24.80 583 VAL A CA 1
ATOM 4563 C C . VAL A 1 583 ? 13.130 42.923 -43.559 1.00 24.80 583 VAL A C 1
ATOM 4565 O O . VAL A 1 583 ? 12.369 42.421 -44.385 1.00 24.80 583 VAL A O 1
ATOM 4568 N N . ILE A 1 584 ? 12.820 43.006 -42.263 1.00 29.28 584 ILE A N 1
ATOM 4569 C CA . ILE A 1 584 ? 11.561 42.598 -41.633 1.00 29.28 584 ILE A CA 1
ATOM 4570 C C . ILE A 1 584 ? 10.499 43.680 -41.873 1.00 29.28 584 ILE A C 1
ATOM 4572 O O . ILE A 1 584 ? 10.659 44.808 -41.419 1.00 29.28 584 ILE A O 1
ATOM 4576 N N . HIS A 1 585 ? 9.382 43.310 -42.501 1.00 26.52 585 HIS A N 1
ATOM 4577 C CA . HIS A 1 585 ? 8.090 43.979 -42.333 1.00 26.52 585 HIS A CA 1
ATOM 4578 C C . HIS A 1 585 ? 6.978 42.923 -42.344 1.00 26.52 585 HIS A C 1
ATOM 4580 O O . HIS A 1 585 ? 6.792 42.208 -43.328 1.00 26.52 585 HIS A O 1
ATOM 4586 N N . GLU A 1 586 ? 6.256 42.809 -41.228 1.00 30.11 586 GLU A N 1
ATOM 4587 C CA . GLU A 1 586 ? 5.079 41.951 -41.092 1.00 30.11 586 GLU A CA 1
ATOM 4588 C C . GLU A 1 586 ? 3.969 42.388 -42.059 1.00 30.11 586 GLU A C 1
ATOM 4590 O O . GLU A 1 586 ? 3.496 43.525 -42.015 1.00 30.11 586 GLU A O 1
ATOM 4595 N N . VAL A 1 587 ? 3.516 41.455 -42.902 1.00 28.05 587 VAL A N 1
ATOM 4596 C CA . VAL A 1 587 ? 2.270 41.555 -43.673 1.00 28.05 587 VAL A CA 1
ATOM 4597 C C . VAL A 1 587 ? 1.446 40.286 -43.404 1.00 28.05 587 VAL A C 1
ATOM 4599 O O . VAL A 1 587 ? 1.972 39.179 -43.544 1.00 28.05 587 VAL A O 1
ATOM 4602 N N . PRO A 1 588 ? 0.162 40.395 -43.015 1.00 27.73 588 PRO A N 1
ATOM 4603 C CA . PRO A 1 588 ? -0.673 39.242 -42.701 1.00 27.73 588 PRO A CA 1
ATOM 4604 C C . PRO A 1 588 ? -1.100 38.526 -43.987 1.00 27.73 588 PRO A C 1
ATOM 4606 O O . PRO A 1 588 ? -1.922 39.024 -44.754 1.00 27.73 588 PRO A O 1
ATOM 4609 N N . GLY A 1 589 ? -0.532 37.341 -44.212 1.00 37.78 589 GLY A N 1
ATOM 4610 C CA . GLY A 1 589 ? -0.878 36.473 -45.336 1.00 37.78 589 GLY A CA 1
ATOM 4611 C C . GLY A 1 589 ? 0.310 35.692 -45.886 1.00 37.78 589 GLY A C 1
ATOM 4612 O O . GLY A 1 589 ? 0.686 35.889 -47.034 1.00 37.78 589 GLY A O 1
ATOM 4613 N N . GLN A 1 590 ? 0.888 34.773 -45.107 1.00 23.64 590 GLN A N 1
ATOM 4614 C CA . GLN A 1 590 ? 1.832 33.787 -45.638 1.00 23.64 590 GLN A CA 1
ATOM 4615 C C . GLN A 1 590 ? 1.613 32.418 -44.999 1.00 23.64 590 GLN A C 1
ATOM 4617 O O . GLN A 1 590 ? 1.607 32.259 -43.780 1.00 23.64 590 GLN A O 1
ATOM 4622 N N . ARG A 1 591 ? 1.439 31.413 -45.868 1.00 29.81 591 ARG A N 1
ATOM 4623 C CA . ARG A 1 591 ? 1.635 30.001 -45.541 1.00 29.81 591 ARG A CA 1
ATOM 4624 C C . ARG A 1 591 ? 2.950 29.872 -44.780 1.00 29.81 591 ARG A C 1
ATOM 4626 O O . ARG A 1 591 ? 3.996 30.221 -45.320 1.00 29.81 591 ARG A O 1
ATOM 4633 N N . ILE A 1 592 ? 2.884 29.302 -43.583 1.00 24.98 592 ILE A N 1
ATOM 4634 C CA . ILE A 1 592 ? 4.046 28.724 -42.917 1.00 24.98 592 ILE A CA 1
ATOM 4635 C C . ILE A 1 592 ? 4.542 27.610 -43.845 1.00 24.98 592 ILE A C 1
ATOM 4637 O O . ILE A 1 592 ? 4.016 26.497 -43.842 1.00 24.98 592 ILE A O 1
ATOM 4641 N N . VAL A 1 593 ? 5.515 27.916 -44.702 1.00 29.38 593 VAL A N 1
ATOM 4642 C CA . VAL A 1 593 ? 6.365 26.885 -45.286 1.00 29.38 593 VAL A CA 1
ATOM 4643 C C . VAL A 1 593 ? 7.215 26.413 -44.120 1.00 29.38 593 VAL A C 1
ATOM 4645 O O . VAL A 1 593 ? 8.214 27.036 -43.770 1.00 29.38 593 VAL A O 1
ATOM 4648 N N . GLN A 1 594 ? 6.760 25.348 -43.458 1.00 29.08 594 GLN A N 1
ATOM 4649 C CA . GLN A 1 594 ? 7.641 24.567 -42.608 1.00 29.08 594 GLN A CA 1
ATOM 4650 C C . GLN A 1 594 ? 8.839 24.199 -43.475 1.00 29.08 594 GLN A C 1
ATOM 4652 O O . GLN A 1 594 ? 8.695 23.527 -44.499 1.00 29.08 594 GLN A O 1
ATOM 4657 N N . ASN A 1 595 ? 10.005 24.709 -43.097 1.00 29.81 595 ASN A N 1
ATOM 4658 C CA . ASN A 1 595 ? 11.267 24.310 -43.680 1.00 29.81 595 ASN A CA 1
ATOM 4659 C C . ASN A 1 595 ? 11.404 22.814 -43.359 1.00 29.81 595 ASN A C 1
ATOM 4661 O O . ASN A 1 595 ? 11.761 22.458 -42.237 1.00 29.81 595 ASN A O 1
ATOM 4665 N N . LYS A 1 596 ? 10.986 21.938 -44.286 1.00 38.25 596 LYS A N 1
ATOM 4666 C CA . LYS A 1 596 ? 11.113 20.487 -44.143 1.00 38.25 596 LYS A CA 1
ATOM 4667 C C . LYS A 1 596 ? 12.602 20.183 -44.110 1.00 38.25 596 LYS A C 1
ATOM 4669 O O . LYS A 1 596 ? 13.236 20.067 -45.157 1.00 38.25 596 LYS A O 1
ATOM 4674 N N . SER A 1 597 ? 13.164 20.089 -42.908 1.00 42.72 597 SER A N 1
ATOM 4675 C CA . SER A 1 597 ? 14.436 19.411 -42.722 1.00 42.72 597 SER A CA 1
ATOM 4676 C C . SER A 1 597 ? 14.295 18.023 -43.337 1.00 42.72 597 SER A C 1
ATOM 4678 O O . SER A 1 597 ? 13.283 17.345 -43.142 1.00 42.72 597 SER A O 1
ATOM 4680 N N . SER A 1 598 ? 15.282 17.609 -44.129 1.00 46.78 598 SER A N 1
ATOM 4681 C CA . SER A 1 598 ? 15.355 16.228 -44.591 1.00 46.78 598 SER A CA 1
ATOM 4682 C C . SER A 1 598 ? 15.241 15.298 -43.375 1.00 46.78 598 SER A C 1
ATOM 4684 O O . SER A 1 598 ? 15.856 15.591 -42.339 1.00 46.78 598 SER A O 1
ATOM 4686 N N . PRO A 1 599 ? 14.440 14.222 -43.452 1.00 53.84 599 PRO A N 1
ATOM 4687 C CA . PRO A 1 599 ? 14.239 13.334 -42.318 1.00 53.84 599 PRO A CA 1
ATOM 4688 C C . PRO A 1 599 ? 15.592 12.779 -41.865 1.00 53.84 599 PRO A C 1
ATOM 4690 O O . PRO A 1 599 ? 16.362 12.270 -42.676 1.00 53.84 599 PRO A O 1
ATOM 4693 N N . LYS A 1 600 ? 15.908 12.938 -40.573 1.00 64.38 600 LYS A N 1
ATOM 4694 C CA . LYS A 1 600 ? 17.207 12.538 -40.002 1.00 64.38 600 LYS A CA 1
ATOM 4695 C C . LYS A 1 600 ? 17.400 11.013 -39.983 1.00 64.38 600 LYS A C 1
ATOM 4697 O O . LYS A 1 600 ? 18.533 10.554 -39.923 1.00 64.38 600 LYS A O 1
ATOM 4702 N N . PHE A 1 601 ? 16.305 10.256 -40.030 1.00 72.44 601 PHE A N 1
ATOM 4703 C CA . PHE A 1 601 ? 16.259 8.795 -40.027 1.00 72.44 601 PHE A CA 1
ATOM 4704 C C . PHE A 1 601 ? 14.923 8.317 -40.626 1.00 72.44 601 PHE A C 1
ATOM 4706 O O . PHE A 1 601 ? 13.965 9.096 -40.693 1.00 72.44 601 PHE A O 1
ATOM 4713 N N . CYS A 1 602 ? 14.856 7.055 -41.049 1.00 80.44 602 CYS A N 1
ATOM 4714 C CA . CYS A 1 602 ? 13.613 6.350 -41.371 1.00 80.44 602 CYS A CA 1
ATOM 4715 C C . CYS A 1 602 ? 13.389 5.181 -40.401 1.00 80.44 602 CYS A C 1
ATOM 4717 O O . CYS A 1 602 ? 14.300 4.763 -39.686 1.00 80.44 602 CYS A O 1
ATOM 4719 N N . VAL A 1 603 ? 12.160 4.675 -40.332 1.00 82.81 603 VAL A N 1
ATOM 4720 C CA . VAL A 1 603 ? 11.784 3.583 -39.425 1.00 82.81 603 VAL A CA 1
ATOM 4721 C C . VAL A 1 603 ? 11.341 2.378 -40.239 1.00 82.81 603 VAL A C 1
ATOM 4723 O O . VAL A 1 603 ? 10.336 2.435 -40.937 1.00 82.81 603 VAL A O 1
ATOM 4726 N N . ALA A 1 604 ? 12.054 1.268 -40.113 1.00 84.50 604 ALA A N 1
ATOM 4727 C CA . ALA A 1 604 ? 11.659 -0.018 -40.663 1.00 84.50 604 ALA A CA 1
ATOM 4728 C C . ALA A 1 604 ? 10.852 -0.815 -39.623 1.00 84.50 604 ALA A C 1
ATOM 4730 O O . ALA A 1 604 ? 11.359 -1.149 -38.557 1.00 84.50 604 ALA A O 1
ATOM 4731 N N . ILE A 1 605 ? 9.602 -1.162 -39.915 1.00 84.06 605 ILE A N 1
ATOM 4732 C CA . ILE A 1 605 ? 8.731 -1.954 -39.034 1.00 84.06 605 ILE A CA 1
ATOM 4733 C C . ILE A 1 605 ? 8.604 -3.363 -39.606 1.00 84.06 605 ILE A C 1
ATOM 4735 O O . ILE A 1 605 ? 8.028 -3.551 -40.671 1.00 84.06 605 ILE A O 1
ATOM 4739 N N . CYS A 1 606 ? 9.111 -4.373 -38.902 1.00 82.25 606 CYS A N 1
ATOM 4740 C CA . CYS A 1 606 ? 9.042 -5.763 -39.352 1.00 82.25 606 CYS A CA 1
ATOM 4741 C C . CYS A 1 606 ? 7.795 -6.456 -38.773 1.00 82.25 606 CYS A C 1
ATOM 4743 O O . CYS A 1 606 ? 7.818 -7.009 -37.669 1.00 82.25 606 CYS A O 1
ATOM 4745 N N . GLY A 1 607 ? 6.707 -6.409 -39.542 1.00 78.69 607 GLY A N 1
ATOM 4746 C CA . GLY A 1 607 ? 5.409 -7.031 -39.289 1.00 78.69 607 GLY A CA 1
ATOM 4747 C C . GLY A 1 607 ? 4.236 -6.103 -39.636 1.00 78.69 607 GLY A C 1
ATOM 4748 O O . GLY A 1 607 ? 4.245 -4.919 -39.321 1.00 78.69 607 GLY A O 1
ATOM 4749 N N . GLY A 1 608 ? 3.181 -6.655 -40.228 1.00 78.75 608 GLY A N 1
ATOM 4750 C CA . GLY A 1 608 ? 1.953 -5.971 -40.651 1.00 78.75 608 GLY A CA 1
ATOM 4751 C C . GLY A 1 608 ? 0.745 -6.218 -39.739 1.00 78.75 608 GLY A C 1
ATOM 4752 O O . GLY A 1 608 ? -0.396 -6.023 -40.147 1.00 78.75 608 GLY A O 1
ATOM 4753 N N . GLY A 1 609 ? 0.956 -6.683 -38.506 1.00 79.06 609 GLY A N 1
ATOM 4754 C CA . GLY A 1 609 ? -0.126 -6.927 -37.546 1.00 79.06 609 GLY A CA 1
ATOM 4755 C C . GLY A 1 609 ? -0.813 -5.647 -37.038 1.00 79.06 609 GLY A C 1
ATOM 4756 O O . GLY A 1 609 ? -0.294 -4.542 -37.177 1.00 79.06 609 GLY A O 1
ATOM 4757 N N . ILE A 1 610 ? -1.963 -5.799 -36.365 1.00 80.06 610 ILE A N 1
ATOM 4758 C CA . ILE A 1 610 ? -2.777 -4.679 -35.835 1.00 80.06 610 ILE A CA 1
ATOM 4759 C C . ILE A 1 610 ? -1.950 -3.708 -34.978 1.00 80.06 610 ILE A C 1
ATOM 4761 O O . ILE A 1 610 ? -2.086 -2.497 -35.131 1.00 80.06 610 ILE A O 1
ATOM 4765 N N . GLY A 1 611 ? -1.084 -4.220 -34.095 1.00 75.31 611 GLY A N 1
ATOM 4766 C CA . GLY A 1 611 ? -0.236 -3.378 -33.242 1.00 75.31 611 GLY A CA 1
ATOM 4767 C C . GLY A 1 611 ? 0.718 -2.489 -34.044 1.00 75.31 611 GLY A C 1
ATOM 4768 O O . GLY A 1 611 ? 0.876 -1.313 -33.728 1.00 75.31 611 GLY A O 1
ATOM 4769 N N . TRP A 1 612 ? 1.281 -3.023 -35.126 1.00 79.69 612 TRP A N 1
ATOM 4770 C CA . TRP A 1 612 ? 2.224 -2.317 -35.986 1.00 79.69 612 TRP A CA 1
ATOM 4771 C C . TRP A 1 612 ? 1.575 -1.298 -36.890 1.00 79.69 612 TRP A C 1
ATOM 4773 O O . TRP A 1 612 ? 2.023 -0.159 -36.932 1.00 79.69 612 TRP A O 1
ATOM 4783 N N . LEU A 1 613 ? 0.460 -1.661 -37.514 1.00 86.50 613 LEU A N 1
ATOM 4784 C CA . LEU A 1 613 ? -0.337 -0.701 -38.265 1.00 86.50 613 LEU A CA 1
ATOM 4785 C C . LEU A 1 613 ? -0.804 0.449 -37.362 1.00 86.50 613 LEU A C 1
ATOM 4787 O O . LEU A 1 613 ? -0.747 1.606 -37.762 1.00 86.50 613 LEU A O 1
ATOM 4791 N N . THR A 1 614 ? -1.193 0.151 -36.117 1.00 86.00 614 THR A N 1
ATOM 4792 C CA . THR A 1 614 ? -1.549 1.179 -35.127 1.00 86.00 614 THR A CA 1
ATOM 4793 C C . THR A 1 614 ? -0.367 2.103 -34.825 1.00 86.00 614 THR A C 1
ATOM 4795 O O . THR A 1 614 ? -0.541 3.321 -34.823 1.00 86.00 614 THR A O 1
ATOM 4798 N N . LEU A 1 615 ? 0.835 1.551 -34.613 1.00 83.81 615 LEU A N 1
ATOM 4799 C CA . LEU A 1 615 ? 2.053 2.340 -34.414 1.00 83.81 615 LEU A CA 1
ATOM 4800 C C . LEU A 1 615 ? 2.352 3.223 -35.631 1.00 83.81 615 LEU A C 1
ATOM 4802 O O . LEU A 1 615 ? 2.622 4.407 -35.460 1.00 83.81 615 LEU A O 1
ATOM 4806 N N . THR A 1 616 ? 2.266 2.686 -36.848 1.00 88.56 616 THR A N 1
ATOM 4807 C CA . THR A 1 616 ? 2.516 3.441 -38.080 1.00 88.56 616 THR A CA 1
ATOM 4808 C C . THR A 1 616 ? 1.528 4.587 -38.263 1.00 88.56 616 THR A C 1
ATOM 4810 O O . THR A 1 616 ? 1.941 5.701 -38.577 1.00 88.56 616 THR A O 1
ATOM 4813 N N . VAL A 1 617 ? 0.234 4.342 -38.035 1.00 89.25 617 VAL A N 1
ATOM 4814 C CA . VAL A 1 617 ? -0.803 5.384 -38.090 1.00 89.25 617 VAL A CA 1
ATOM 4815 C C . VAL A 1 617 ? -0.528 6.464 -37.045 1.00 89.25 617 VAL A C 1
ATOM 4817 O O . VAL A 1 617 ? -0.593 7.652 -37.356 1.00 89.25 617 VAL A O 1
ATOM 4820 N N . ALA A 1 618 ? -0.169 6.077 -35.818 1.00 86.12 618 ALA A N 1
ATOM 4821 C CA . ALA A 1 618 ? 0.170 7.027 -34.765 1.00 86.12 618 ALA A CA 1
ATOM 4822 C C . ALA A 1 618 ? 1.418 7.855 -35.122 1.00 86.12 618 ALA A C 1
ATOM 4824 O O . ALA A 1 618 ? 1.367 9.084 -35.072 1.00 86.12 618 ALA A O 1
ATOM 4825 N N . LEU A 1 619 ? 2.513 7.214 -35.544 1.00 85.19 619 LEU A N 1
ATOM 4826 C CA . LEU A 1 619 ? 3.734 7.903 -35.971 1.00 85.19 619 LEU A CA 1
ATOM 4827 C C . LEU A 1 619 ? 3.452 8.856 -37.132 1.00 85.19 619 LEU A C 1
ATOM 4829 O O . LEU A 1 619 ? 3.876 10.002 -37.074 1.00 85.19 619 LEU A O 1
ATOM 4833 N N . GLY A 1 620 ? 2.687 8.430 -38.134 1.00 85.06 620 GLY A N 1
ATOM 4834 C CA . GLY A 1 620 ? 2.310 9.263 -39.272 1.00 85.06 620 GLY A CA 1
ATOM 4835 C C . GLY A 1 620 ? 1.393 10.435 -38.935 1.00 85.06 620 GLY A C 1
ATOM 4836 O O . GLY A 1 620 ? 1.405 11.453 -39.620 1.00 85.06 620 GLY A O 1
ATOM 4837 N N . LYS A 1 621 ? 0.580 10.302 -37.883 1.00 83.25 621 LYS A N 1
ATOM 4838 C CA . LYS A 1 621 ? -0.303 11.372 -37.413 1.00 83.25 621 LYS A CA 1
ATOM 4839 C C . LYS A 1 621 ? 0.453 12.442 -36.635 1.00 83.25 621 LYS A C 1
ATOM 4841 O O . LYS A 1 621 ? 0.090 13.615 -36.706 1.00 83.25 621 LYS A O 1
ATOM 4846 N N . TYR A 1 622 ? 1.459 12.037 -35.865 1.00 78.94 622 TYR A N 1
ATOM 4847 C CA . TYR A 1 622 ? 2.159 12.933 -34.949 1.00 78.94 622 TYR A CA 1
ATOM 4848 C C . TYR A 1 622 ? 3.552 13.352 -35.440 1.00 78.94 622 TYR A C 1
ATOM 4850 O O . TYR A 1 622 ? 4.078 14.332 -34.919 1.00 78.94 622 TYR A O 1
ATOM 4858 N N . SER A 1 623 ? 4.135 12.682 -36.438 1.00 76.06 623 SER A N 1
ATOM 4859 C CA . SER A 1 623 ? 5.474 12.948 -36.985 1.00 76.06 623 SER A CA 1
ATOM 4860 C C . SER A 1 623 ? 5.510 12.829 -38.518 1.00 76.06 623 SER A C 1
ATOM 4862 O O . SER A 1 623 ? 4.668 12.165 -39.114 1.00 76.06 623 SER A O 1
ATOM 4864 N N . ASP A 1 624 ? 6.528 13.420 -39.149 1.00 80.50 624 ASP A N 1
ATOM 4865 C CA . ASP A 1 624 ? 6.776 13.326 -40.601 1.00 80.50 624 ASP A CA 1
ATOM 4866 C C . ASP A 1 624 ? 7.831 12.256 -40.961 1.00 80.50 624 ASP A C 1
ATOM 4868 O O . ASP A 1 624 ? 8.478 12.325 -42.010 1.00 80.50 624 ASP A O 1
ATOM 4872 N N . ILE A 1 625 ? 8.061 11.283 -40.073 1.00 83.00 625 ILE A N 1
ATOM 4873 C CA . ILE A 1 625 ? 9.110 10.271 -40.243 1.00 83.00 625 ILE A CA 1
ATOM 4874 C C . ILE A 1 625 ? 8.742 9.326 -41.410 1.00 83.00 625 ILE A C 1
ATOM 4876 O O . ILE A 1 625 ? 7.594 8.873 -41.486 1.00 83.00 625 ILE A O 1
ATOM 4880 N N . PRO A 1 626 ? 9.677 9.016 -42.332 1.00 87.75 626 PRO A N 1
ATOM 4881 C CA . PRO A 1 626 ? 9.498 7.963 -43.332 1.00 87.75 626 PRO A CA 1
ATOM 4882 C C . PRO A 1 626 ? 9.456 6.578 -42.684 1.00 87.75 626 PRO A C 1
ATOM 4884 O O . PRO A 1 626 ? 10.283 6.283 -41.819 1.00 87.75 626 PRO A O 1
ATOM 4887 N N . ILE A 1 627 ? 8.510 5.732 -43.099 1.00 89.44 627 ILE A N 1
ATOM 4888 C CA . ILE A 1 627 ? 8.270 4.422 -42.480 1.00 89.44 627 ILE A CA 1
ATOM 4889 C C . ILE A 1 627 ? 8.203 3.333 -43.552 1.00 89.44 627 ILE A C 1
ATOM 4891 O O . ILE A 1 627 ? 7.378 3.415 -44.452 1.00 89.44 627 ILE A O 1
ATOM 4895 N N . ASP A 1 628 ? 8.974 2.264 -43.411 1.00 89.44 628 ASP A N 1
ATOM 4896 C CA . ASP A 1 628 ? 8.897 1.096 -44.291 1.00 89.44 628 ASP A CA 1
ATOM 4897 C C . ASP A 1 628 ? 8.409 -0.119 -43.493 1.00 89.44 628 ASP A C 1
ATOM 4899 O O . ASP A 1 628 ? 9.074 -0.579 -42.568 1.00 89.44 628 ASP A O 1
ATOM 4903 N N . ILE A 1 629 ? 7.229 -0.646 -43.815 1.00 89.12 629 ILE A N 1
ATOM 4904 C CA . ILE A 1 629 ? 6.687 -1.867 -43.205 1.00 89.12 629 ILE A CA 1
ATOM 4905 C C . ILE A 1 629 ? 7.149 -3.076 -44.020 1.00 89.12 629 ILE A C 1
ATOM 4907 O O . ILE A 1 629 ? 6.927 -3.115 -45.224 1.00 89.12 629 ILE A O 1
ATOM 4911 N N . TYR A 1 630 ? 7.699 -4.094 -43.366 1.00 86.50 630 TYR A N 1
ATOM 4912 C CA . TYR A 1 630 ? 8.085 -5.377 -43.955 1.00 86.50 630 TYR A CA 1
ATOM 4913 C C . TYR A 1 630 ? 7.222 -6.498 -43.364 1.00 86.50 630 TYR A C 1
ATOM 4915 O O . TYR A 1 630 ? 7.318 -6.791 -42.176 1.00 86.50 630 TYR A O 1
ATOM 4923 N N . GLU A 1 631 ? 6.372 -7.128 -44.170 1.00 85.12 631 GLU A N 1
ATOM 4924 C CA . GLU A 1 631 ? 5.498 -8.238 -43.773 1.00 85.12 631 GLU A CA 1
ATOM 4925 C C . GLU A 1 631 ? 5.941 -9.541 -44.447 1.00 85.12 631 GLU A C 1
ATOM 4927 O O . GLU A 1 631 ? 6.185 -9.589 -45.653 1.00 85.12 631 GLU A O 1
ATOM 4932 N N . ALA A 1 632 ? 6.015 -10.620 -43.663 1.00 82.75 632 ALA A N 1
ATOM 4933 C CA . ALA A 1 632 ? 6.443 -11.929 -44.140 1.00 82.75 632 ALA A CA 1
ATOM 4934 C C . ALA A 1 632 ? 5.396 -12.601 -45.043 1.00 82.75 632 ALA A C 1
ATOM 4936 O O . ALA A 1 632 ? 5.757 -13.338 -45.961 1.00 82.75 632 ALA A O 1
ATOM 4937 N N . ALA A 1 633 ? 4.108 -12.380 -44.784 1.00 77.69 633 ALA A N 1
ATOM 4938 C CA . ALA A 1 633 ? 3.019 -12.810 -45.648 1.00 77.69 633 ALA A CA 1
ATOM 4939 C C . ALA A 1 633 ? 2.990 -12.007 -46.959 1.00 77.69 633 ALA A C 1
ATOM 4941 O O . ALA A 1 633 ? 3.482 -10.883 -47.041 1.00 77.69 633 ALA A O 1
ATOM 4942 N N . ASN A 1 634 ? 2.401 -12.588 -48.004 1.00 85.25 634 ASN A N 1
ATOM 4943 C CA . ASN A 1 634 ? 2.200 -11.930 -49.301 1.00 85.25 634 ASN A CA 1
ATOM 4944 C C . ASN A 1 634 ? 1.178 -10.782 -49.248 1.00 85.25 634 ASN A C 1
ATOM 4946 O O . ASN A 1 634 ? 1.185 -9.913 -50.120 1.00 85.25 634 ASN A O 1
ATOM 4950 N N . GLU A 1 635 ? 0.341 -10.753 -48.216 1.00 83.00 635 GLU A N 1
ATOM 4951 C CA . GLU A 1 635 ? -0.606 -9.686 -47.929 1.00 83.00 635 GLU A CA 1
ATOM 4952 C C . GLU A 1 635 ? -0.697 -9.417 -46.423 1.00 83.00 635 GLU A C 1
ATOM 4954 O O . GLU A 1 635 ? -0.440 -10.291 -45.594 1.00 83.00 635 GLU A O 1
ATOM 4959 N N . ILE A 1 636 ? -1.105 -8.199 -46.066 1.00 78.25 636 ILE A N 1
ATOM 4960 C CA . ILE A 1 636 ? -1.439 -7.854 -44.684 1.00 78.25 636 ILE A CA 1
ATOM 4961 C C . ILE A 1 636 ? -2.862 -8.341 -44.396 1.00 78.25 636 ILE A C 1
ATOM 4963 O O . ILE A 1 636 ? -3.830 -7.772 -44.905 1.00 78.25 636 ILE A O 1
ATOM 4967 N N . GLY A 1 637 ? -2.984 -9.375 -43.562 1.00 65.69 637 GLY A N 1
ATOM 4968 C CA . GLY A 1 637 ? -4.260 -9.995 -43.206 1.00 65.69 637 GLY A CA 1
ATOM 4969 C C . GLY A 1 637 ? -4.301 -10.513 -41.767 1.00 65.69 637 GLY A C 1
ATOM 4970 O O . GLY A 1 637 ? -3.285 -10.601 -41.080 1.00 65.69 637 GLY A O 1
ATOM 4971 N N . THR A 1 638 ? -5.499 -10.860 -41.285 1.00 63.75 638 THR A N 1
ATOM 4972 C CA . THR A 1 638 ? -5.691 -11.503 -39.971 1.00 63.75 638 THR A CA 1
ATOM 4973 C C . THR A 1 638 ? -6.668 -12.669 -40.072 1.00 63.75 638 THR A C 1
ATOM 4975 O O . THR A 1 638 ? -7.658 -12.593 -40.793 1.00 63.75 638 THR A O 1
ATOM 4978 N N . VAL A 1 639 ? -6.405 -13.739 -39.315 1.00 47.94 639 VAL A N 1
ATOM 4979 C CA . VAL A 1 639 ? -7.308 -14.888 -39.137 1.00 47.94 639 VAL A CA 1
ATOM 4980 C C . VAL A 1 639 ? -7.775 -14.901 -37.677 1.00 47.94 639 VAL A C 1
ATOM 4982 O O . VAL A 1 639 ? -6.942 -14.818 -36.772 1.00 47.94 639 VAL A O 1
ATOM 4985 N N . GLY A 1 640 ? -9.085 -14.985 -37.416 1.00 50.75 640 GLY A N 1
ATOM 4986 C CA . GLY A 1 640 ? -9.619 -15.177 -36.058 1.00 50.75 640 GLY A CA 1
ATOM 4987 C C . GLY A 1 640 ? -10.886 -14.385 -35.714 1.00 50.75 640 GLY A C 1
ATOM 4988 O O . GLY A 1 640 ? -11.368 -13.574 -36.498 1.00 50.75 640 GLY A O 1
ATOM 4989 N N . ALA A 1 641 ? -11.411 -14.646 -34.511 1.00 53.50 641 ALA A N 1
ATOM 4990 C CA . ALA A 1 641 ? -12.653 -14.079 -33.978 1.00 53.50 641 ALA A CA 1
ATOM 4991 C C . ALA A 1 641 ? -12.599 -12.552 -33.742 1.00 53.50 641 ALA A C 1
ATOM 4993 O O . ALA A 1 641 ? -11.522 -11.951 -33.668 1.00 53.50 641 ALA A O 1
ATOM 4994 N N . GLY A 1 642 ? -13.780 -11.935 -33.601 1.00 58.59 642 GLY A N 1
ATOM 4995 C CA . GLY A 1 642 ? -13.949 -10.505 -33.321 1.00 58.59 642 GLY A CA 1
ATOM 4996 C C . GLY A 1 642 ? -13.252 -10.027 -32.039 1.00 58.59 642 GLY A C 1
ATOM 4997 O O . GLY A 1 642 ? -12.936 -10.807 -31.143 1.00 58.59 642 GLY A O 1
ATOM 4998 N N . LEU A 1 643 ? -12.984 -8.725 -31.977 1.00 68.62 643 LEU A N 1
ATOM 4999 C CA . LEU A 1 643 ? -12.414 -8.005 -30.841 1.00 68.62 643 LEU A CA 1
ATOM 5000 C C . LEU A 1 643 ? -13.530 -7.290 -30.083 1.00 68.62 643 LEU A C 1
ATOM 5002 O O . LEU A 1 643 ? -14.379 -6.660 -30.704 1.00 68.62 643 LEU A O 1
ATOM 5006 N N . ALA A 1 644 ? -13.490 -7.338 -28.755 1.00 68.62 644 ALA A N 1
ATOM 5007 C CA . ALA A 1 644 ? -14.308 -6.480 -27.907 1.00 68.62 644 ALA A CA 1
ATOM 5008 C C . ALA A 1 644 ? -13.532 -5.188 -27.606 1.00 68.62 644 ALA A C 1
ATOM 5010 O O . ALA A 1 644 ? -12.483 -5.227 -26.960 1.00 68.62 644 ALA A O 1
ATOM 5011 N N . VAL A 1 645 ? -14.028 -4.053 -28.093 1.00 71.31 645 VAL A N 1
ATOM 5012 C CA . VAL A 1 645 ? -13.447 -2.725 -27.861 1.00 71.31 645 VAL A CA 1
ATOM 5013 C C . VAL A 1 645 ? -14.226 -2.038 -26.745 1.00 71.31 645 VAL A C 1
ATOM 5015 O O . VAL A 1 645 ? -15.409 -1.735 -26.892 1.00 71.31 645 VAL A O 1
ATOM 5018 N N . TRP A 1 646 ? -13.546 -1.785 -25.631 1.00 71.31 646 TRP A N 1
ATOM 5019 C CA . TRP A 1 646 ? -14.093 -1.086 -24.465 1.00 71.31 646 TRP A CA 1
ATOM 5020 C C . TRP A 1 646 ? -13.773 0.411 -24.519 1.00 71.31 646 TRP A C 1
ATOM 5022 O O . TRP A 1 646 ? -12.884 0.815 -25.271 1.00 71.31 646 TRP A O 1
ATOM 5032 N N . LYS A 1 647 ? -14.449 1.231 -23.699 1.00 69.88 647 LYS A N 1
ATOM 5033 C CA . LYS A 1 647 ? -14.340 2.706 -23.694 1.00 69.88 647 LYS A CA 1
ATOM 5034 C C . LYS A 1 647 ? -12.901 3.219 -23.800 1.00 69.88 647 LYS A C 1
ATOM 5036 O O . LYS A 1 647 ? -12.591 3.984 -24.701 1.00 69.88 647 LYS A O 1
ATOM 5041 N N . ARG A 1 648 ? -11.988 2.692 -22.980 1.00 65.25 648 ARG A N 1
ATOM 5042 C CA . ARG A 1 648 ? -10.570 3.081 -23.020 1.00 65.25 648 ARG A CA 1
ATOM 5043 C C . ARG A 1 648 ? -9.906 2.822 -24.376 1.00 65.25 648 ARG A C 1
ATOM 5045 O O . ARG A 1 648 ? -9.152 3.653 -24.868 1.00 65.25 648 ARG A O 1
ATOM 5052 N N . THR A 1 649 ? -10.143 1.654 -24.969 1.00 71.12 649 THR A N 1
ATOM 5053 C CA . THR A 1 649 ? -9.605 1.318 -26.295 1.00 71.12 649 THR A CA 1
ATOM 5054 C C . THR A 1 649 ? -10.247 2.192 -27.367 1.00 71.12 649 THR A C 1
ATOM 5056 O O . THR A 1 649 ? -9.564 2.615 -28.296 1.00 71.12 649 THR A O 1
ATOM 5059 N N . TRP A 1 650 ? -11.534 2.505 -27.214 1.00 79.06 650 TRP A N 1
ATOM 5060 C CA . TRP A 1 650 ? -12.248 3.403 -28.109 1.00 79.06 650 TRP A CA 1
ATOM 5061 C C . TRP A 1 650 ? -11.667 4.821 -28.104 1.00 79.06 650 TRP A C 1
ATOM 5063 O O . TRP A 1 650 ? -11.384 5.347 -29.175 1.00 79.06 650 TRP A O 1
ATOM 5073 N N . ASP A 1 651 ? -11.380 5.398 -26.937 1.00 76.25 651 ASP A N 1
ATOM 5074 C CA . ASP A 1 651 ? -10.795 6.743 -26.842 1.00 76.25 651 ASP A CA 1
ATOM 5075 C C . ASP A 1 651 ? -9.443 6.826 -27.578 1.00 76.25 651 ASP A C 1
ATOM 5077 O O . ASP A 1 651 ? -9.156 7.786 -28.301 1.00 76.25 651 ASP A O 1
ATOM 5081 N N . VAL A 1 652 ? -8.629 5.766 -27.484 1.00 76.38 652 VAL A N 1
ATOM 5082 C CA . VAL A 1 652 ? -7.383 5.644 -28.259 1.00 76.38 652 VAL A CA 1
ATOM 5083 C C . VAL A 1 652 ? -7.681 5.567 -29.758 1.00 76.38 652 VAL A C 1
ATOM 5085 O O . VAL A 1 652 ? -7.062 6.282 -30.546 1.00 76.38 652 VAL A O 1
ATOM 5088 N N . MET A 1 653 ? -8.649 4.750 -30.173 1.00 83.31 653 MET A N 1
ATOM 5089 C CA . MET A 1 653 ? -9.050 4.641 -31.579 1.00 83.31 653 MET A CA 1
ATOM 5090 C C . MET A 1 653 ? -9.532 5.984 -32.155 1.00 83.31 653 MET A C 1
ATOM 5092 O O . MET A 1 653 ? -9.148 6.340 -33.273 1.00 83.31 653 MET A O 1
ATOM 5096 N N . GLN A 1 654 ? -10.299 6.769 -31.392 1.00 85.00 654 GLN A N 1
ATOM 5097 C CA . GLN A 1 654 ? -10.707 8.124 -31.780 1.00 85.00 654 GLN A CA 1
ATOM 5098 C C . GLN A 1 654 ? -9.491 9.032 -31.971 1.00 85.00 654 GLN A C 1
ATOM 5100 O O . GLN A 1 654 ? -9.361 9.702 -32.999 1.00 85.00 654 GLN A O 1
ATOM 5105 N N . SER A 1 655 ? -8.543 8.994 -31.029 1.00 81.75 655 SER A N 1
ATOM 5106 C CA . SER A 1 655 ? -7.345 9.834 -31.084 1.00 81.75 655 SER A CA 1
ATOM 5107 C C . SER A 1 655 ? -6.478 9.584 -32.320 1.00 81.75 655 SER A C 1
ATOM 5109 O O . SER A 1 655 ? -5.862 10.524 -32.815 1.00 81.75 655 SER A O 1
ATOM 5111 N N . ILE A 1 656 ? -6.497 8.376 -32.898 1.00 84.81 656 ILE A N 1
ATOM 5112 C CA . ILE A 1 656 ? -5.779 8.045 -34.142 1.00 84.81 656 ILE A CA 1
ATOM 5113 C C . ILE A 1 656 ? -6.642 8.153 -35.409 1.00 84.81 656 ILE A C 1
ATOM 5115 O O . ILE A 1 656 ? -6.130 7.980 -36.507 1.00 84.81 656 ILE A O 1
ATOM 5119 N N . GLY A 1 657 ? -7.913 8.553 -35.293 1.00 87.19 657 GLY A N 1
ATOM 5120 C CA . GLY A 1 657 ? -8.794 8.849 -36.432 1.00 87.19 657 GLY A CA 1
ATOM 5121 C C . GLY A 1 657 ? -9.636 7.675 -36.941 1.00 87.19 657 GLY A C 1
ATOM 5122 O O . GLY A 1 657 ? -10.275 7.801 -37.984 1.00 87.19 657 GLY A O 1
ATOM 5123 N N . LEU A 1 658 ? -9.698 6.557 -36.209 1.00 87.31 658 LEU A N 1
ATOM 5124 C CA . LEU A 1 658 ? -10.493 5.387 -36.609 1.00 87.31 658 LEU A CA 1
ATOM 5125 C C . LEU A 1 658 ? -12.004 5.630 -36.560 1.00 87.31 658 LEU A C 1
ATOM 5127 O O . LEU A 1 658 ? -12.756 4.902 -37.200 1.00 87.31 658 LEU A O 1
ATOM 5131 N N . GLU A 1 659 ? -12.461 6.664 -35.856 1.00 88.06 659 GLU A N 1
ATOM 5132 C CA . GLU A 1 659 ? -13.877 7.031 -35.811 1.00 88.06 659 GLU A CA 1
ATOM 5133 C C . GLU A 1 659 ? -14.440 7.369 -37.199 1.00 88.06 659 GLU A C 1
ATOM 5135 O O . GLU A 1 659 ? -15.502 6.870 -37.577 1.00 88.06 659 GLU A O 1
ATOM 5140 N N . ALA A 1 660 ? -13.696 8.140 -37.997 1.00 87.94 660 ALA A N 1
ATOM 5141 C CA . ALA A 1 660 ? -14.087 8.473 -39.365 1.00 87.94 660 ALA A CA 1
ATOM 5142 C C . ALA A 1 660 ? -14.171 7.220 -40.252 1.00 87.94 660 ALA A C 1
ATOM 5144 O O . ALA A 1 660 ? -15.119 7.056 -41.024 1.00 87.94 660 ALA A O 1
ATOM 5145 N N . GLU A 1 661 ? -13.223 6.294 -40.098 1.00 89.31 661 GLU A N 1
ATOM 5146 C CA . GLU A 1 661 ? -13.197 5.050 -40.867 1.00 89.31 661 GLU A CA 1
ATOM 5147 C C . GLU A 1 661 ? -14.298 4.063 -40.448 1.00 89.31 661 GLU A C 1
ATOM 5149 O O . GLU A 1 661 ? -14.828 3.342 -41.303 1.00 89.31 661 GLU A O 1
ATOM 5154 N N . MET A 1 662 ? -14.690 4.061 -39.168 1.00 86.19 662 MET A N 1
ATOM 5155 C CA . MET A 1 662 ? -15.840 3.306 -38.663 1.00 86.19 662 MET A CA 1
ATOM 5156 C C . MET A 1 662 ? -17.155 3.866 -39.204 1.00 86.19 662 MET A C 1
ATOM 5158 O O . MET A 1 662 ? -17.973 3.093 -39.709 1.00 86.19 662 MET A O 1
ATOM 5162 N N . MET A 1 663 ? -17.331 5.194 -39.193 1.00 85.88 663 MET A N 1
ATOM 5163 C CA . MET A 1 663 ? -18.487 5.858 -39.809 1.00 85.88 663 MET A CA 1
ATOM 5164 C C . MET A 1 663 ? -18.589 5.534 -41.305 1.00 85.88 663 MET A C 1
ATOM 5166 O O . MET A 1 663 ? -19.646 5.114 -41.780 1.00 85.88 663 MET A O 1
ATOM 5170 N N . LYS A 1 664 ? -17.474 5.643 -42.040 1.00 88.38 664 LYS A N 1
ATOM 5171 C CA . LYS A 1 664 ? -17.370 5.301 -43.471 1.00 88.38 664 LYS A CA 1
ATOM 5172 C C . LYS A 1 664 ? -17.795 3.858 -43.759 1.00 88.38 664 LYS A C 1
ATOM 5174 O O . LYS A 1 664 ? -18.434 3.597 -44.776 1.00 88.38 664 LYS A O 1
ATOM 5179 N N . ARG A 1 665 ? -17.483 2.926 -42.854 1.00 83.75 665 ARG A N 1
ATOM 5180 C CA . ARG A 1 665 ? -17.819 1.495 -42.966 1.00 83.75 665 ARG A CA 1
ATOM 5181 C C . ARG A 1 665 ? -19.141 1.107 -42.308 1.00 83.75 665 ARG A C 1
ATOM 5183 O O . ARG A 1 665 ? -19.474 -0.075 -42.297 1.00 83.75 665 ARG A O 1
ATOM 5190 N N . LYS A 1 666 ? -19.903 2.074 -41.782 1.00 85.31 666 LYS A N 1
ATOM 5191 C CA . LYS A 1 666 ? -21.167 1.850 -41.059 1.00 85.31 666 LYS A CA 1
ATOM 5192 C C . LYS A 1 666 ? -21.019 0.877 -39.882 1.00 85.31 666 LYS A C 1
ATOM 5194 O O . LYS A 1 666 ? -21.957 0.154 -39.549 1.00 85.31 666 LYS A O 1
ATOM 5199 N N . VAL A 1 667 ? -19.840 0.848 -39.261 1.00 78.94 667 VAL A N 1
ATOM 5200 C CA . VAL A 1 667 ? -19.637 0.107 -38.016 1.00 78.94 667 VAL A CA 1
ATOM 5201 C C . VAL A 1 667 ? -20.296 0.913 -36.892 1.00 78.94 667 VAL A C 1
ATOM 5203 O O . VAL A 1 667 ? -20.039 2.117 -36.811 1.00 78.94 667 VAL A O 1
ATOM 5206 N N . PRO A 1 668 ? -21.141 0.300 -36.041 1.00 75.56 668 PRO A N 1
ATOM 5207 C CA . PRO A 1 668 ? -21.792 1.011 -34.949 1.00 75.56 668 PRO A CA 1
ATOM 5208 C C . PRO A 1 668 ? -20.775 1.720 -34.057 1.00 75.56 668 PRO A C 1
ATOM 5210 O O . PRO A 1 668 ? -19.816 1.108 -33.581 1.00 75.56 668 PRO A O 1
ATOM 5213 N N . LEU A 1 669 ? -21.003 3.014 -33.841 1.00 74.88 669 LEU A N 1
ATOM 5214 C CA . LEU A 1 669 ? -20.280 3.770 -32.833 1.00 74.88 669 LEU A CA 1
ATOM 5215 C C . LEU A 1 669 ? -20.824 3.404 -31.448 1.00 74.88 669 LEU A C 1
ATOM 5217 O O . LEU A 1 669 ? -22.017 3.110 -31.306 1.00 74.88 669 LEU A O 1
ATOM 5221 N N . PRO A 1 670 ? -19.966 3.411 -30.427 1.00 69.88 670 PRO A N 1
ATOM 5222 C CA . PRO A 1 670 ? -20.393 3.112 -29.075 1.00 69.88 670 PRO A CA 1
ATOM 5223 C C . PRO A 1 670 ? -21.327 4.201 -28.537 1.00 69.88 670 PRO A C 1
ATOM 5225 O O . PRO A 1 670 ? -21.173 5.382 -28.844 1.00 69.88 670 PRO A O 1
ATOM 5228 N N . GLN A 1 671 ? -22.286 3.792 -27.709 1.00 68.94 671 GLN A N 1
ATOM 5229 C CA . GLN A 1 671 ? -23.217 4.682 -27.020 1.00 68.94 671 GLN A CA 1
ATOM 5230 C C . GLN A 1 671 ? -23.042 4.511 -25.511 1.00 68.94 671 GLN A C 1
ATOM 5232 O O . GLN A 1 671 ? -22.961 3.383 -25.026 1.00 68.94 671 GLN A O 1
ATOM 5237 N N . GLU A 1 672 ? -22.996 5.623 -24.778 1.00 69.81 672 GLU A N 1
ATOM 5238 C CA . GLU A 1 672 ? -23.042 5.617 -23.313 1.00 69.81 672 GLU A CA 1
ATOM 5239 C C . GLU A 1 672 ? -24.475 5.317 -22.866 1.00 69.81 672 GLU A C 1
ATOM 5241 O O . GLU A 1 672 ? -25.347 6.186 -22.864 1.00 69.81 672 GLU A O 1
ATOM 5246 N N . LYS A 1 673 ? -24.730 4.044 -22.568 1.00 69.81 673 LYS A N 1
ATOM 5247 C CA . LYS A 1 673 ? -25.990 3.543 -22.019 1.00 69.81 673 LYS A CA 1
ATOM 5248 C C . LYS A 1 673 ? -25.725 2.282 -21.207 1.00 69.81 673 LYS A C 1
ATOM 5250 O O . LYS A 1 673 ? -24.867 1.478 -21.572 1.00 69.81 673 LYS A O 1
ATOM 5255 N N . ASP A 1 674 ? -26.476 2.117 -20.123 1.00 69.06 674 ASP A N 1
ATOM 5256 C CA . ASP A 1 674 ? -26.433 0.905 -19.309 1.00 69.06 674 ASP A CA 1
ATOM 5257 C C . ASP A 1 674 ? -27.020 -0.266 -20.100 1.00 69.06 674 ASP A C 1
ATOM 5259 O O . ASP A 1 674 ? -28.220 -0.312 -20.377 1.00 69.06 674 ASP A O 1
ATOM 5263 N N . GLU A 1 675 ? -26.167 -1.219 -20.470 1.00 65.19 675 GLU A N 1
ATOM 5264 C CA . GLU A 1 675 ? -26.576 -2.431 -21.177 1.00 65.19 675 GLU A CA 1
ATOM 5265 C C . GLU A 1 675 ? -25.906 -3.679 -20.591 1.00 65.19 675 GLU A C 1
ATOM 5267 O O . GLU A 1 675 ? -24.775 -3.610 -20.091 1.00 65.19 675 GLU A O 1
ATOM 5272 N N . PRO A 1 676 ? -26.575 -4.846 -20.655 1.00 63.31 676 PRO A N 1
ATOM 5273 C CA . PRO A 1 676 ? -25.950 -6.120 -20.336 1.00 63.31 676 PRO A CA 1
ATOM 5274 C C . PRO A 1 676 ? -24.737 -6.380 -21.237 1.00 63.31 676 PRO A C 1
ATOM 5276 O O . PRO A 1 676 ? -24.880 -6.503 -22.452 1.00 63.31 676 PRO A O 1
ATOM 5279 N N . SER A 1 677 ? -23.544 -6.485 -20.655 1.00 62.03 677 SER A N 1
ATOM 5280 C CA . SER A 1 677 ? -22.287 -6.651 -21.392 1.00 62.03 677 SER A CA 1
ATOM 5281 C C . SER A 1 677 ? -21.689 -8.047 -21.291 1.00 62.03 677 SER A C 1
ATOM 5283 O O . SER A 1 677 ? -21.127 -8.534 -22.271 1.00 62.03 677 SER A O 1
ATOM 5285 N N . VAL A 1 678 ? -21.819 -8.724 -20.147 1.00 63.03 678 VAL A N 1
ATOM 5286 C CA . VAL A 1 678 ? -21.313 -10.093 -19.964 1.00 63.03 678 VAL A CA 1
ATOM 5287 C C . VAL A 1 678 ? -22.359 -10.941 -19.263 1.00 63.03 678 VAL A C 1
ATOM 5289 O O . VAL A 1 678 ? -22.791 -10.615 -18.162 1.00 63.03 678 VAL A O 1
ATOM 5292 N N . LEU A 1 679 ? -22.729 -12.059 -19.882 1.00 61.91 679 LEU A N 1
ATOM 5293 C CA . LEU A 1 679 ? -23.548 -13.091 -19.261 1.00 61.91 679 LEU A CA 1
ATOM 5294 C C . LEU A 1 679 ? -22.646 -14.259 -18.862 1.00 61.91 679 LEU A C 1
ATOM 5296 O O . LEU A 1 679 ? -21.930 -14.818 -19.694 1.00 61.91 679 LEU A O 1
ATOM 5300 N N . VAL A 1 680 ? -22.659 -14.607 -17.582 1.00 64.81 680 VAL A N 1
ATOM 5301 C CA . VAL A 1 680 ? -21.930 -15.750 -17.039 1.00 64.81 680 VAL A CA 1
ATOM 5302 C C . VAL A 1 680 ? -22.927 -16.878 -16.828 1.00 64.81 680 VAL A C 1
ATOM 5304 O O . VAL A 1 680 ? -23.826 -16.768 -15.996 1.00 64.81 680 VAL A O 1
ATOM 5307 N N . CYS A 1 681 ? -22.743 -17.976 -17.554 1.00 61.72 681 CYS A N 1
ATOM 5308 C CA . CYS A 1 681 ? -23.569 -19.178 -17.445 1.00 61.72 681 CYS A CA 1
ATOM 5309 C C . CYS A 1 681 ? -22.701 -20.363 -17.008 1.00 61.72 681 CYS A C 1
ATOM 5311 O O . CYS A 1 681 ? -21.500 -20.416 -17.292 1.00 61.72 681 CYS A O 1
ATOM 5313 N N . ARG A 1 682 ? -23.309 -21.352 -16.350 1.00 64.25 682 ARG A N 1
ATOM 5314 C CA . ARG A 1 682 ? -22.643 -22.630 -16.078 1.00 64.25 682 ARG A CA 1
ATOM 5315 C C . ARG A 1 682 ? -22.625 -23.480 -17.358 1.00 64.25 682 ARG A C 1
ATOM 5317 O O . ARG A 1 682 ? -23.680 -23.864 -17.854 1.00 64.25 682 ARG A O 1
ATOM 5324 N N . ALA A 1 683 ? -21.434 -23.745 -17.896 1.00 59.25 683 ALA A N 1
ATOM 5325 C CA . ALA A 1 683 ? -21.264 -24.372 -19.213 1.00 59.25 683 ALA A CA 1
ATOM 5326 C C . ALA A 1 683 ? -21.604 -25.877 -19.258 1.00 59.25 683 ALA A C 1
ATOM 5328 O O . ALA A 1 683 ? -21.863 -26.407 -20.334 1.00 59.25 683 ALA A O 1
ATOM 5329 N N . ASP A 1 684 ? -21.606 -26.563 -18.115 1.00 63.94 684 ASP A N 1
ATOM 5330 C CA . ASP A 1 684 ? -21.824 -28.008 -17.973 1.00 63.94 684 ASP A CA 1
ATOM 5331 C C . ASP A 1 684 ? -23.246 -28.380 -17.508 1.00 63.94 684 ASP A C 1
ATOM 5333 O O . ASP A 1 684 ? -23.483 -29.518 -17.109 1.00 63.94 684 ASP A O 1
ATOM 5337 N N . ASP A 1 685 ? -24.208 -27.450 -17.568 1.00 64.56 685 ASP A N 1
ATOM 5338 C CA . ASP A 1 685 ? -25.609 -27.715 -17.219 1.00 64.56 685 ASP A CA 1
ATOM 5339 C C . ASP A 1 685 ? -26.334 -28.490 -18.347 1.00 64.56 685 ASP A C 1
ATOM 5341 O O . ASP A 1 685 ? -26.593 -27.925 -19.417 1.00 64.56 685 ASP A O 1
ATOM 5345 N N . PRO A 1 686 ? -26.719 -29.766 -18.131 1.00 56.06 686 PRO A N 1
ATOM 5346 C CA . PRO A 1 686 ? -27.338 -30.603 -19.159 1.00 56.06 686 PRO A CA 1
ATOM 5347 C C . PRO A 1 686 ? -28.755 -30.161 -19.563 1.00 56.06 686 PRO A C 1
ATOM 5349 O O . PRO A 1 686 ? -29.303 -30.714 -20.515 1.00 56.06 686 PRO A O 1
ATOM 5352 N N . LYS A 1 687 ? -29.367 -29.185 -18.873 1.00 63.00 687 LYS A N 1
ATOM 5353 C CA . LYS A 1 687 ? -30.684 -28.624 -19.231 1.00 63.00 687 LYS A CA 1
ATOM 5354 C C . LYS A 1 687 ? -30.613 -27.338 -20.062 1.00 63.00 687 LYS A C 1
ATOM 5356 O O . LYS A 1 687 ? -31.664 -26.816 -20.423 1.00 63.00 687 LYS A O 1
ATOM 5361 N N . GLY A 1 688 ? -29.411 -26.865 -20.400 1.00 55.97 688 GLY A N 1
ATOM 5362 C CA . GLY A 1 688 ? -29.216 -25.604 -21.112 1.00 55.97 688 GLY A CA 1
ATOM 5363 C C . GLY A 1 688 ? -29.172 -24.419 -20.151 1.00 55.97 688 GLY A C 1
ATOM 5364 O O . GLY A 1 688 ? -30.154 -23.703 -20.018 1.00 55.97 688 GLY A O 1
ATOM 5365 N N . GLY A 1 689 ? -28.011 -24.258 -19.505 1.00 56.62 689 GLY A N 1
ATOM 5366 C CA . GLY A 1 689 ? -27.483 -23.025 -18.910 1.00 56.62 689 GLY A CA 1
ATOM 5367 C C . GLY A 1 689 ? -28.426 -22.200 -18.032 1.00 56.62 689 GLY A C 1
ATOM 5368 O O . GLY A 1 689 ? -29.137 -21.334 -18.524 1.00 56.62 689 GLY A O 1
ATOM 5369 N N . THR A 1 690 ? -28.338 -22.365 -16.712 1.00 59.41 690 THR A N 1
ATOM 5370 C CA . THR A 1 690 ? -28.848 -21.344 -15.780 1.00 59.41 690 THR A CA 1
ATOM 5371 C C . THR A 1 690 ? -27.913 -20.123 -15.781 1.00 59.41 690 THR A C 1
ATOM 5373 O O . THR A 1 690 ? -26.708 -20.269 -15.539 1.00 59.41 690 THR A O 1
ATOM 5376 N N . ASP A 1 691 ? -28.455 -18.927 -16.026 1.00 65.62 691 ASP A N 1
ATOM 5377 C CA . ASP A 1 691 ? -27.720 -17.659 -15.935 1.00 65.62 691 ASP A CA 1
ATOM 5378 C C . ASP A 1 691 ? -27.290 -17.405 -14.485 1.00 65.62 691 ASP A C 1
ATOM 5380 O O . ASP A 1 691 ? -28.119 -17.305 -13.580 1.00 65.62 691 ASP A O 1
ATOM 5384 N N . LEU A 1 692 ? -25.979 -17.334 -14.246 1.00 61.66 692 LEU A N 1
ATOM 5385 C CA . LEU A 1 692 ? -25.416 -17.120 -12.910 1.00 61.66 692 LEU A CA 1
ATOM 5386 C C . LEU A 1 692 ? -25.289 -15.633 -12.587 1.00 61.66 692 LEU A C 1
ATOM 5388 O O . LEU A 1 692 ? -25.463 -15.233 -11.438 1.00 61.66 692 LEU A O 1
ATOM 5392 N N . TYR A 1 693 ? -24.928 -14.828 -13.586 1.00 63.12 693 TYR A N 1
ATOM 5393 C CA . TYR A 1 693 ? -24.671 -13.406 -13.408 1.00 63.12 693 TYR A CA 1
ATOM 5394 C C . TYR A 1 693 ? -24.733 -12.661 -14.741 1.00 63.12 693 TYR A C 1
ATOM 5396 O O . TYR A 1 693 ? -24.169 -13.117 -15.735 1.00 63.12 693 TYR A O 1
ATOM 5404 N N . GLN A 1 694 ? -25.371 -11.493 -14.744 1.00 64.06 694 GLN A N 1
ATOM 5405 C CA . GLN A 1 694 ? -25.411 -10.583 -15.882 1.00 64.06 694 GLN A CA 1
ATOM 5406 C C . GLN A 1 694 ? -24.744 -9.266 -15.475 1.00 64.06 694 GLN A C 1
ATOM 5408 O O . GLN A 1 694 ? -25.278 -8.512 -14.663 1.00 64.06 694 GLN A O 1
ATOM 5413 N N . LEU A 1 695 ? -23.557 -9.007 -16.020 1.00 61.00 695 LEU A N 1
ATOM 5414 C CA . LEU A 1 695 ? -22.866 -7.734 -15.868 1.00 61.00 695 LEU A CA 1
ATOM 5415 C C . LEU A 1 695 ? -23.599 -6.690 -16.706 1.00 61.00 695 LEU A C 1
ATOM 5417 O O . LEU A 1 695 ? -23.703 -6.850 -17.920 1.00 61.00 695 LEU A O 1
ATOM 5421 N N . VAL A 1 696 ? -24.070 -5.621 -16.071 1.00 69.19 696 VAL A N 1
ATOM 5422 C CA . VAL A 1 696 ? -24.535 -4.410 -16.753 1.00 69.19 696 VAL A CA 1
ATOM 5423 C C . VAL A 1 696 ? -23.413 -3.386 -16.668 1.00 69.19 696 VAL A C 1
ATOM 5425 O O . VAL A 1 696 ? -22.868 -3.151 -15.591 1.00 69.19 696 VAL A O 1
ATOM 5428 N N . SER A 1 697 ? -23.040 -2.805 -17.801 1.00 58.25 697 SER A N 1
ATOM 5429 C CA . SER A 1 697 ? -22.038 -1.743 -17.857 1.00 58.25 697 SER A CA 1
ATOM 5430 C C . SER A 1 697 ? -22.612 -0.527 -18.557 1.00 58.25 697 SER A C 1
ATOM 5432 O O . SER A 1 697 ? -23.257 -0.670 -19.594 1.00 58.25 697 SER A O 1
ATOM 5434 N N . SER A 1 698 ? -22.262 0.658 -18.062 1.00 59.34 698 SER A N 1
ATOM 5435 C CA . SER A 1 698 ? -22.627 1.967 -18.630 1.00 59.34 698 SER A CA 1
ATOM 5436 C C . SER A 1 698 ? -22.041 2.233 -20.020 1.00 59.34 698 SER A C 1
ATOM 5438 O O . SER A 1 698 ? -22.263 3.283 -20.621 1.00 59.34 698 SER A O 1
ATOM 5440 N N . TYR A 1 699 ? -21.279 1.266 -20.531 1.00 64.88 699 TYR A N 1
ATOM 5441 C CA . TYR A 1 699 ? -20.702 1.264 -21.856 1.00 64.88 699 TYR A CA 1
ATOM 5442 C C . TYR A 1 699 ? -20.603 -0.163 -22.405 1.00 64.88 699 TYR A C 1
ATOM 5444 O O . TYR A 1 699 ? -19.830 -0.977 -21.894 1.00 64.88 699 TYR A O 1
ATOM 5452 N N . GLY A 1 700 ? -21.367 -0.476 -23.452 1.00 63.25 700 GLY A N 1
ATOM 5453 C CA . GLY A 1 700 ? -21.283 -1.764 -24.144 1.00 63.25 700 GLY A CA 1
ATOM 5454 C C . GLY A 1 700 ? -19.967 -1.928 -24.916 1.00 63.25 700 GLY A C 1
ATOM 5455 O O . GLY A 1 700 ? -19.434 -0.969 -25.478 1.00 63.25 700 GLY A O 1
ATOM 5456 N N . ALA A 1 701 ? -19.428 -3.149 -24.970 1.00 64.06 701 ALA A N 1
ATOM 5457 C CA . ALA A 1 701 ? -18.260 -3.434 -25.799 1.00 64.06 701 ALA A CA 1
ATOM 5458 C C . ALA A 1 701 ? -18.640 -3.435 -27.287 1.00 64.06 701 ALA A C 1
ATOM 5460 O O . ALA A 1 701 ? -19.583 -4.113 -27.697 1.00 64.06 701 ALA A O 1
ATOM 5461 N N . ILE A 1 702 ? -17.871 -2.733 -28.122 1.00 71.00 702 ILE A N 1
ATOM 5462 C CA . ILE A 1 702 ? -18.045 -2.807 -29.576 1.00 71.00 702 ILE A CA 1
ATOM 5463 C C . ILE A 1 702 ? -17.418 -4.114 -30.045 1.00 71.00 702 ILE A C 1
ATOM 5465 O O . ILE A 1 702 ? -16.215 -4.324 -29.878 1.00 71.00 702 ILE A O 1
ATOM 5469 N N . LEU A 1 703 ? -18.213 -4.983 -30.661 1.00 70.75 703 LEU A N 1
ATOM 5470 C CA . LEU A 1 703 ? -17.701 -6.187 -31.305 1.00 70.75 703 LEU A CA 1
ATOM 5471 C C . LEU A 1 703 ? -17.202 -5.830 -32.707 1.00 70.75 703 LEU A C 1
ATOM 5473 O O . LEU A 1 703 ? -17.978 -5.691 -33.651 1.00 70.75 703 LEU A O 1
ATOM 5477 N N . LEU A 1 704 ? -15.889 -5.662 -32.839 1.00 71.44 704 LEU A N 1
ATOM 5478 C CA . LEU A 1 704 ? -15.230 -5.296 -34.084 1.00 71.44 704 LEU A CA 1
ATOM 5479 C C . LEU A 1 704 ? -14.585 -6.520 -34.731 1.00 71.44 704 LEU A C 1
ATOM 5481 O O . LEU A 1 704 ? -13.741 -7.187 -34.135 1.00 71.44 704 LEU A O 1
ATOM 5485 N N . HIS A 1 705 ? -14.923 -6.806 -35.985 1.00 75.06 705 HIS A N 1
ATOM 5486 C CA . HIS A 1 705 ? -14.211 -7.838 -36.732 1.00 75.06 705 HIS A CA 1
ATOM 5487 C C . HIS A 1 705 ? -12.751 -7.407 -36.971 1.00 75.06 705 HIS A C 1
ATOM 5489 O O . HIS A 1 705 ? -12.504 -6.288 -37.423 1.00 75.06 705 HIS A O 1
ATOM 5495 N N . ARG A 1 706 ? -11.776 -8.289 -36.701 1.00 70.31 706 ARG A N 1
ATOM 5496 C CA . ARG A 1 706 ? -10.334 -7.973 -36.822 1.00 70.31 706 ARG A CA 1
ATOM 5497 C C . ARG A 1 706 ? -9.955 -7.445 -38.205 1.00 70.31 706 ARG A C 1
ATOM 5499 O O . ARG A 1 706 ? -9.194 -6.490 -38.299 1.00 70.31 706 ARG A O 1
ATOM 5506 N N . MET A 1 707 ? -10.536 -8.028 -39.254 1.00 74.44 707 MET A N 1
ATOM 5507 C CA . MET A 1 707 ? -10.324 -7.598 -40.641 1.00 74.44 707 MET A CA 1
ATOM 5508 C C . MET A 1 707 ? -10.718 -6.131 -40.854 1.00 74.44 707 MET A C 1
ATOM 5510 O O . MET A 1 707 ? -9.928 -5.377 -41.402 1.00 74.44 707 MET A O 1
ATOM 5514 N N . HIS A 1 708 ? -11.866 -5.688 -40.319 1.00 79.69 708 HIS A N 1
ATOM 5515 C CA . HIS A 1 708 ? -12.273 -4.285 -40.431 1.00 79.69 708 HIS A CA 1
ATOM 5516 C C . HIS A 1 708 ? -11.277 -3.356 -39.743 1.00 79.69 708 HIS A C 1
ATOM 5518 O O . HIS A 1 708 ? -10.953 -2.311 -40.289 1.00 79.69 708 HIS A O 1
ATOM 5524 N N . LEU A 1 709 ? -10.764 -3.728 -38.565 1.00 82.62 709 LEU A N 1
ATOM 5525 C CA . LEU A 1 709 ? -9.754 -2.918 -37.884 1.00 82.62 709 LEU A CA 1
ATOM 5526 C C . LEU A 1 709 ? -8.480 -2.782 -38.724 1.00 82.62 709 LEU A C 1
ATOM 5528 O O . LEU A 1 709 ? -7.955 -1.682 -38.856 1.00 82.62 709 LEU A O 1
ATOM 5532 N N . VAL A 1 710 ? -8.009 -3.880 -39.316 1.00 83.75 710 VAL A N 1
ATOM 5533 C CA . VAL A 1 710 ? -6.841 -3.869 -40.205 1.00 83.75 710 VAL A CA 1
ATOM 5534 C C . VAL A 1 710 ? -7.085 -2.999 -41.432 1.00 83.75 710 VAL A C 1
ATOM 5536 O O . VAL A 1 710 ? -6.239 -2.169 -41.744 1.00 83.75 710 VAL A O 1
ATOM 5539 N N . ASP A 1 711 ? -8.237 -3.124 -42.088 1.00 86.62 711 ASP A N 1
ATOM 5540 C CA . ASP A 1 711 ? -8.565 -2.324 -43.273 1.00 86.62 711 ASP A CA 1
ATOM 5541 C C . ASP A 1 711 ? -8.655 -0.833 -42.949 1.00 86.62 711 ASP A C 1
ATOM 5543 O O . ASP A 1 711 ? -8.156 -0.001 -43.701 1.00 86.62 711 ASP A O 1
ATOM 5547 N N . MET A 1 712 ? -9.262 -0.481 -41.813 1.00 89.88 712 MET A N 1
ATOM 5548 C CA . MET A 1 712 ? -9.317 0.908 -41.358 1.00 89.88 712 MET A CA 1
ATOM 5549 C C . MET A 1 712 ? -7.921 1.456 -41.050 1.00 89.88 712 MET A C 1
ATOM 5551 O O . MET A 1 712 ? -7.609 2.579 -41.425 1.00 89.88 712 MET A O 1
ATOM 5555 N N . LEU A 1 713 ? -7.061 0.669 -40.397 1.00 90.31 713 LEU A N 1
ATOM 5556 C CA . LEU A 1 713 ? -5.685 1.079 -40.116 1.00 90.31 713 LEU A CA 1
ATOM 5557 C C . LEU A 1 713 ? -4.849 1.216 -41.397 1.00 90.31 713 LEU A C 1
ATOM 5559 O O . LEU A 1 713 ? -4.049 2.139 -41.494 1.00 90.31 713 LEU A O 1
ATOM 5563 N N . ARG A 1 714 ? -5.052 0.339 -42.388 1.00 89.44 714 ARG A N 1
ATOM 5564 C CA . ARG A 1 714 ? -4.404 0.426 -43.707 1.00 89.44 714 ARG A CA 1
ATOM 5565 C C . ARG A 1 714 ? -4.797 1.700 -44.451 1.00 89.44 714 ARG A C 1
ATOM 5567 O O . ARG A 1 714 ? -3.922 2.364 -44.995 1.00 89.44 714 ARG A O 1
ATOM 5574 N N . ASP A 1 715 ? -6.079 2.057 -44.433 1.00 90.31 715 ASP A N 1
ATOM 5575 C CA . ASP A 1 715 ? -6.582 3.296 -45.043 1.00 90.31 715 ASP A CA 1
ATOM 5576 C C . ASP A 1 715 ? -6.029 4.560 -44.362 1.00 90.31 715 ASP A C 1
ATOM 5578 O O . ASP A 1 715 ? -5.942 5.612 -44.995 1.00 90.31 715 ASP A O 1
ATOM 5582 N N . LEU A 1 716 ? -5.647 4.460 -43.085 1.00 92.25 716 LEU A N 1
ATOM 5583 C CA . LEU A 1 716 ? -5.068 5.554 -42.301 1.00 92.25 716 LEU A CA 1
ATOM 5584 C C . LEU A 1 716 ? -3.537 5.631 -42.368 1.00 92.25 716 LEU A C 1
ATOM 5586 O O . LEU A 1 716 ? -2.960 6.520 -41.737 1.00 92.25 716 LEU A O 1
ATOM 5590 N N . LEU A 1 717 ? -2.859 4.730 -43.089 1.00 92.00 717 LEU A N 1
ATOM 5591 C CA . LEU A 1 717 ? -1.400 4.779 -43.197 1.00 92.00 717 LEU A CA 1
ATOM 5592 C C . LEU A 1 717 ? -0.951 6.124 -43.798 1.00 92.00 717 LEU A C 1
ATOM 5594 O O . LEU A 1 717 ? -1.540 6.608 -44.771 1.00 92.00 717 LEU A O 1
ATOM 5598 N N . PRO A 1 718 ? 0.093 6.757 -43.234 1.00 89.38 718 PRO A N 1
ATOM 5599 C CA . PRO A 1 718 ? 0.562 8.045 -43.716 1.00 89.38 718 PRO A CA 1
ATOM 5600 C C . PRO A 1 718 ? 1.174 7.913 -45.109 1.00 89.38 718 PRO A C 1
ATOM 5602 O O . PRO A 1 718 ? 1.718 6.878 -45.484 1.00 89.38 718 PRO A O 1
ATOM 5605 N N . LYS A 1 719 ? 1.186 9.017 -45.861 1.00 87.88 719 LYS A N 1
ATOM 5606 C CA .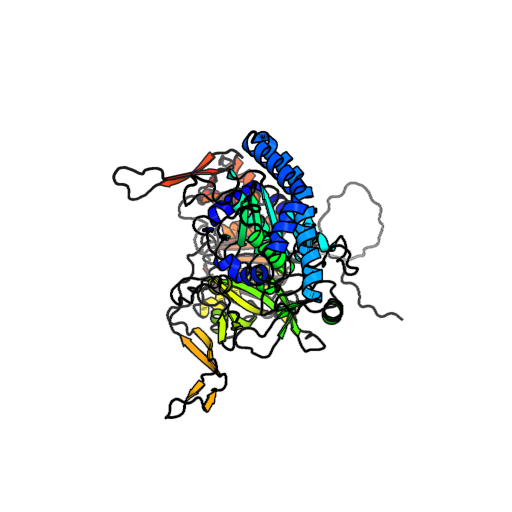 LYS A 1 719 ? 1.826 9.070 -47.189 1.00 87.88 719 LYS A CA 1
ATOM 5607 C C . LYS A 1 719 ? 3.336 8.819 -47.152 1.00 87.88 719 LYS A C 1
ATOM 5609 O O . LYS A 1 719 ? 3.927 8.554 -48.190 1.00 87.88 719 LYS A O 1
ATOM 5614 N N . THR A 1 720 ? 3.952 8.959 -45.980 1.00 86.31 720 THR A N 1
ATOM 5615 C CA . THR A 1 720 ? 5.367 8.667 -45.734 1.00 86.31 720 THR A CA 1
ATOM 5616 C C . THR A 1 720 ? 5.633 7.177 -45.498 1.00 86.31 720 THR A C 1
ATOM 5618 O O . THR A 1 720 ? 6.784 6.820 -45.257 1.00 86.31 720 THR A O 1
ATOM 5621 N N . CYS A 1 721 ? 4.603 6.318 -45.547 1.00 92.12 721 CYS A N 1
ATOM 5622 C CA . CYS A 1 721 ? 4.730 4.882 -45.337 1.00 92.12 721 CYS A CA 1
ATOM 5623 C C . CYS A 1 721 ? 4.780 4.087 -46.651 1.00 92.12 721 CYS A C 1
ATOM 5625 O O . CYS A 1 721 ? 3.883 4.203 -47.489 1.00 92.12 721 CYS A O 1
ATOM 5627 N N . THR A 1 722 ? 5.781 3.215 -46.780 1.00 92.50 722 THR A N 1
ATOM 5628 C CA . THR A 1 722 ? 5.861 2.163 -47.801 1.00 92.50 722 THR A CA 1
ATOM 5629 C C . THR A 1 722 ? 5.587 0.804 -47.159 1.00 92.50 722 THR A C 1
ATOM 5631 O O . THR A 1 722 ? 6.004 0.551 -46.032 1.00 92.50 722 THR A O 1
ATOM 5634 N N . VAL A 1 723 ? 4.895 -0.095 -47.863 1.00 90.38 723 VAL A N 1
ATOM 5635 C CA . VAL A 1 723 ? 4.629 -1.464 -47.390 1.00 90.38 723 VAL A CA 1
ATOM 5636 C C . VAL A 1 723 ? 5.250 -2.474 -48.349 1.00 90.38 723 VAL A C 1
ATOM 5638 O O . VAL A 1 723 ? 4.945 -2.481 -49.540 1.00 90.38 723 VAL A O 1
ATOM 5641 N N . HIS A 1 724 ? 6.077 -3.359 -47.807 1.00 90.19 724 HIS A N 1
ATOM 5642 C CA . HIS A 1 724 ? 6.753 -4.454 -48.486 1.00 90.19 724 HIS A CA 1
ATOM 5643 C C . HIS A 1 724 ? 6.205 -5.782 -47.955 1.00 90.19 724 HIS A C 1
ATOM 5645 O O . HIS A 1 724 ? 6.375 -6.103 -46.782 1.00 90.19 724 HIS A O 1
ATOM 5651 N N . THR A 1 725 ? 5.541 -6.563 -48.802 1.00 89.88 725 THR A N 1
ATOM 5652 C CA . THR A 1 725 ? 5.052 -7.907 -48.455 1.00 89.88 725 THR A CA 1
ATOM 5653 C C . THR A 1 725 ? 6.000 -8.987 -48.975 1.00 89.88 725 THR A C 1
ATOM 5655 O O . THR A 1 725 ? 6.894 -8.712 -49.778 1.00 89.88 725 THR A O 1
ATOM 5658 N N . SER A 1 726 ? 5.829 -10.224 -48.505 1.00 86.81 726 SER A N 1
ATOM 5659 C CA . SER A 1 726 ? 6.730 -11.349 -48.792 1.00 86.81 726 SER A CA 1
ATOM 5660 C C . SER A 1 726 ? 8.183 -11.092 -48.376 1.00 86.81 726 SER A C 1
ATOM 5662 O O . SER A 1 726 ? 9.104 -11.623 -48.990 1.00 86.81 726 SER A O 1
ATOM 5664 N N . LYS A 1 727 ? 8.393 -10.281 -47.333 1.00 84.50 727 LYS A N 1
ATOM 5665 C CA . LYS A 1 727 ? 9.708 -9.964 -46.772 1.00 84.50 727 LYS A CA 1
ATOM 5666 C C . LYS A 1 727 ? 9.789 -10.466 -45.338 1.00 84.50 727 LYS A C 1
ATOM 5668 O O . LYS A 1 727 ? 9.241 -9.858 -44.418 1.00 84.50 727 LYS A O 1
ATOM 5673 N N . ARG A 1 728 ? 10.458 -11.601 -45.125 1.00 80.12 728 ARG A N 1
ATOM 5674 C CA . ARG A 1 728 ? 10.690 -12.137 -43.779 1.00 80.12 728 ARG A CA 1
ATOM 5675 C C . ARG A 1 728 ? 12.052 -11.683 -43.280 1.00 80.12 728 ARG A C 1
ATOM 5677 O O . ARG A 1 728 ? 13.071 -12.129 -43.795 1.00 80.12 728 ARG A O 1
ATOM 5684 N N . LEU A 1 729 ? 12.069 -10.859 -42.234 1.00 79.50 729 LEU A N 1
ATOM 5685 C CA . LEU A 1 729 ? 13.317 -10.517 -41.555 1.00 79.50 729 LEU A CA 1
ATOM 5686 C C . LEU A 1 729 ? 13.964 -11.789 -40.987 1.00 79.50 729 LEU A C 1
ATOM 5688 O O . LEU A 1 729 ? 13.328 -12.535 -40.238 1.00 79.50 729 LEU A O 1
ATOM 5692 N N . SER A 1 730 ? 15.226 -12.020 -41.338 1.00 75.25 730 SER A N 1
ATOM 5693 C CA . SER A 1 730 ? 16.037 -13.124 -40.817 1.00 75.25 730 SER A CA 1
ATOM 5694 C C . SER A 1 730 ? 17.082 -12.654 -39.811 1.00 75.25 730 SER A C 1
ATOM 5696 O O . SER A 1 730 ? 17.328 -13.337 -38.818 1.00 75.25 730 SER A O 1
ATOM 5698 N N . LYS A 1 731 ? 17.677 -11.480 -40.044 1.00 73.00 731 LYS A N 1
ATOM 5699 C CA . LYS A 1 731 ? 18.697 -10.868 -39.186 1.00 73.00 731 LYS A CA 1
ATOM 5700 C C . LYS A 1 731 ? 18.736 -9.356 -39.410 1.00 73.00 731 LYS A C 1
ATOM 5702 O O . LYS A 1 731 ? 18.455 -8.896 -40.513 1.00 73.00 731 LYS A O 1
ATOM 5707 N N . TYR A 1 732 ? 19.151 -8.604 -38.394 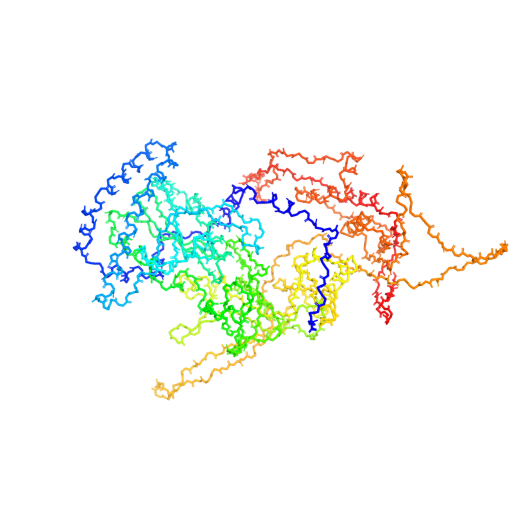1.00 77.62 732 TYR A N 1
ATOM 5708 C CA . TYR A 1 732 ? 19.626 -7.230 -38.556 1.00 77.62 732 TYR A CA 1
ATOM 5709 C C . TYR A 1 732 ? 21.029 -7.067 -37.957 1.00 77.62 732 TYR A C 1
ATOM 5711 O O . TYR A 1 732 ? 21.423 -7.833 -37.071 1.00 77.62 732 TYR A O 1
ATOM 5719 N N . THR A 1 733 ? 21.803 -6.108 -38.459 1.00 70.19 733 THR A N 1
ATOM 5720 C CA . THR A 1 733 ? 23.103 -5.718 -37.893 1.00 70.19 733 THR A CA 1
ATOM 5721 C C . THR A 1 733 ? 23.175 -4.212 -37.707 1.00 70.19 733 THR A C 1
ATOM 5723 O O . THR A 1 733 ? 22.748 -3.461 -38.580 1.00 70.19 733 THR A O 1
ATOM 5726 N N . HIS A 1 734 ? 23.715 -3.789 -36.562 1.00 66.94 734 HIS A N 1
ATOM 5727 C CA . HIS A 1 734 ? 24.093 -2.400 -36.323 1.00 66.94 734 HIS A CA 1
ATOM 5728 C C . HIS A 1 734 ? 25.462 -2.140 -36.938 1.00 66.94 734 HIS A C 1
ATOM 5730 O O . HIS A 1 734 ? 26.436 -2.821 -36.606 1.00 66.94 734 HIS A O 1
ATOM 5736 N N . GLU A 1 735 ? 25.525 -1.150 -37.814 1.00 74.94 735 GLU A N 1
ATOM 5737 C CA . GLU A 1 735 ? 26.770 -0.662 -38.384 1.00 74.94 735 GLU A CA 1
ATOM 5738 C C . GLU A 1 735 ? 27.400 0.392 -37.457 1.00 74.94 735 GLU A C 1
ATOM 5740 O O . GLU A 1 735 ? 26.731 1.016 -36.628 1.00 74.94 735 GLU A O 1
ATOM 5745 N N . ALA A 1 736 ? 28.711 0.609 -37.587 1.00 63.22 736 ALA A N 1
ATOM 5746 C CA . ALA A 1 736 ? 29.457 1.530 -36.721 1.00 63.22 736 ALA A CA 1
ATOM 5747 C C . ALA A 1 736 ? 29.017 3.005 -36.847 1.00 63.22 736 ALA A C 1
ATOM 5749 O O . ALA A 1 736 ? 29.308 3.811 -35.966 1.00 63.22 736 ALA A O 1
ATOM 5750 N N . ASP A 1 737 ? 28.321 3.360 -37.929 1.00 63.66 737 ASP A N 1
ATOM 5751 C CA . ASP A 1 737 ? 27.752 4.689 -38.180 1.00 63.66 737 ASP A CA 1
ATOM 5752 C C . ASP A 1 737 ? 26.317 4.854 -37.631 1.00 63.66 737 ASP A C 1
ATOM 5754 O O . ASP A 1 737 ? 25.681 5.893 -37.825 1.00 63.66 737 ASP A O 1
ATOM 5758 N N . GLY A 1 738 ? 25.799 3.837 -36.932 1.00 58.41 738 GLY A N 1
ATOM 5759 C CA . GLY A 1 738 ? 24.446 3.816 -36.383 1.00 58.41 738 GLY A CA 1
ATOM 5760 C C . GLY A 1 738 ? 23.359 3.494 -37.411 1.00 58.41 738 GLY A C 1
ATOM 5761 O O . GLY A 1 738 ? 22.179 3.593 -37.079 1.00 58.41 738 GLY A O 1
ATOM 5762 N N . SER A 1 739 ? 23.717 3.131 -38.646 1.00 64.88 739 SER A N 1
ATOM 5763 C CA . SER A 1 739 ? 22.771 2.564 -39.608 1.00 64.88 739 SER A CA 1
ATOM 5764 C C . SER A 1 739 ? 22.483 1.085 -39.309 1.00 64.88 739 SER A C 1
ATOM 5766 O O . SER A 1 739 ? 23.191 0.421 -38.546 1.00 64.88 739 SER A O 1
ATOM 5768 N N . LEU A 1 740 ? 21.383 0.584 -39.870 1.00 67.19 740 LEU A N 1
ATOM 5769 C CA . LEU A 1 740 ? 20.893 -0.775 -39.661 1.00 67.19 740 LEU A CA 1
ATOM 5770 C C . LEU A 1 740 ? 20.780 -1.493 -41.002 1.00 67.19 740 LEU A C 1
ATOM 5772 O O . LEU A 1 740 ? 20.059 -1.038 -41.892 1.00 67.19 740 LEU A O 1
ATOM 5776 N N . THR A 1 741 ? 21.437 -2.644 -41.119 1.00 76.75 741 THR A N 1
ATOM 5777 C CA . THR A 1 741 ? 21.320 -3.522 -42.289 1.00 76.75 741 THR A CA 1
ATOM 5778 C C . THR A 1 741 ? 20.299 -4.618 -42.001 1.00 76.75 741 THR A C 1
ATOM 5780 O O . THR A 1 741 ? 20.465 -5.387 -41.053 1.00 76.75 741 THR A O 1
ATOM 5783 N N . LEU A 1 742 ? 19.250 -4.719 -42.825 1.00 76.69 742 LEU A N 1
ATOM 5784 C CA . LEU A 1 742 ? 18.226 -5.767 -42.732 1.00 76.69 742 LEU A CA 1
ATOM 5785 C C . LEU A 1 742 ? 18.533 -6.897 -43.714 1.00 76.69 742 LEU A C 1
ATOM 5787 O O . LEU A 1 742 ? 18.738 -6.656 -44.900 1.00 76.69 742 LEU A O 1
ATOM 5791 N N . SER A 1 743 ? 18.535 -8.136 -43.232 1.00 76.31 743 SER A N 1
ATOM 5792 C CA . SER A 1 743 ? 18.616 -9.336 -44.068 1.00 76.31 743 SER A CA 1
ATOM 5793 C C . SER A 1 743 ? 17.247 -10.004 -44.148 1.00 76.31 743 SER A C 1
ATOM 5795 O O . SER A 1 743 ? 16.612 -10.263 -43.123 1.00 76.31 743 SER A O 1
ATOM 5797 N N . GLU A 1 744 ? 16.802 -10.309 -45.362 1.00 74.50 744 GLU A N 1
ATOM 5798 C CA . GLU A 1 744 ? 15.533 -10.988 -45.645 1.00 74.50 744 GLU A CA 1
ATOM 5799 C C . GLU A 1 744 ? 15.757 -12.435 -46.117 1.00 74.50 744 GLU A C 1
ATOM 5801 O O . GLU A 1 744 ? 16.850 -12.781 -46.570 1.00 74.50 744 GLU A O 1
ATOM 5806 N N . VAL A 1 745 ? 14.737 -13.285 -45.961 1.00 55.94 745 VAL A N 1
ATOM 5807 C CA . VAL A 1 745 ? 14.644 -14.646 -46.529 1.00 55.94 745 VAL A CA 1
ATOM 5808 C C . VAL A 1 745 ? 13.423 -14.743 -47.424 1.00 55.94 745 VAL A C 1
ATOM 5810 O O . VAL A 1 745 ? 12.363 -14.215 -47.006 1.00 55.94 745 VAL A O 1
#

pLDDT: mean 76.37, std 21.55, range [21.22, 98.69]

Radius of gyration: 31.55 Å; chains: 1; bounding box: 69×79×110 Å

Organism: NCBI:txid135208

Secondary structure (DSSP, 8-state):
---PPP-------TT---HHHHHTTSS-HHHHHHHHHHHTTT-EE-S-THHHHHTTHHHHHTT--HHHHHHHHHHTHHHHHHHHHHHHHHHH-GGGHHHHHHHHHHHHHHHHHHHHHHHHHHHHHS--SSPPP--EEEEPP----TT-TTSTT------SEEEESS-STT-TTPPPTTGGGSGGGEEEEEEEESSGGGSSS-TT--TT---HHHHHHHHHHHHHHHHSTTB--EEEEEEETTEEEEEEEETTEEEEPPPEETTTSHHHHHHHHHHHHHS-TTTTTB-TTEEEPPHHHHHHHHSSSS--EEEPP-TT-SS--EEE-SS-SEE---SSS---EEEEEEEEETTEEEEEEEEEEEEEEETTS--HHHHHHH--S--TTBPEEEEEEE-EEEETTEEEE-BHHHHHT----TTS--EEEEEEEEES-EEEGGG-SSHHHHHHHHHHHHHHHHHHHTTT-B-----TTTEEEESSHHHHTSSEEE--GGGPBPPTT--EEEEEEEPPPEEE-TTS-EEEEPPPEEEEEEE--PPPPPP----SS-SS-EEEEEE--S-------------------------S--------PPPSEEEEEE--SHHHHHHHHHHHHH----EEEE-SSSS----SPPEEE-HHHHHHHHHTTHHHHHHHTTPPPP-EEEEEEEEEE-TT-TTT--EEEEEEEEEPPEEE-HHHHHHHHHHT--TTEEEE-S--EEEEEE-TTS-EEEEE-

InterPro domains:
  IPR008266 Tyrosine-protein kinase, active site [PS00109] (465-477)
  IPR011009 Protein kinase-like domain superfamily [SSF56112] (426-482)
  IPR036188 FAD/NAD(P)-binding domain superfamily [G3DSA:3.50.50.60] (602-744)
  IPR036188 FAD/NAD(P)-binding domain superfamily [SSF51905] (602-738)
  IPR040976 Fungal-type protein kinase [PF17667] (208-498)

Sequence (745 aa):
MSTDPPNPGSHVSPRKIYQGALENLSSDHNANRSFLKCELSGKVLYDDGQVFTRLKVPAYAATLDDAYVINFAEERRGERDSLQILVDGAEKHPSTRVKREIEMYPHLSIIFDHIIRDHGTVTQRTPTGVRPATRSFVKGQDLIPEEEHHTVGFPTVNPDFTITDDGPPGDANRASDRMSRLWRHRSAFVEVKPAKDQGPKPAGSRPDTIHDLVVQSADYARLHMSSRPFLLFSVGLLIFGSQFCVGIFDRGGVVLSPVHDMWEDIKLFIAVIRSLASVDSRDLGLDPSVRLLGDEDGLRLTGIDYPAHVIDPVGADTKTRWCTVGPPLWSSISLLGRGTVVWRVRKHLEQKLSDEEFVMKTAWRSSKRDKESDIYTSVKGHCAGLAKFVTGGDVLVLVEGKTERITVRYLRRESDDAQAETPVLHRLILSPVGRPLWDYRSDTELLQGLLDALDAHEFLWKQQILHRDISAGNILLAQDANALGGAGFLHDIEFAHMPADAEISALEYVPSVTKYNDNLRPVGFTEVAVRKRTTFQTQRGAALTNFSSFRSAIALCVNCPPAALVPMLPIIQSIPQQNAEDVIHEVPGQRIVQNKSSPKFCVAICGGGIGWLTLTVALGKYSDIPIDIYEAANEIGTVGAGLAVWKRTWDVMQSIGLEAEMMKRKVPLPQEKDEPSVLVCRADDPKGGTDLYQLVSSYGAILLHRMHLVDMLRDLLPKTCTVHTSKRLSKYTHEADGSLTLSEV